Protein AF-A0A6B0ZSK4-F1 (afdb_monomer)

Mean predicted aligned error: 15.81 Å

Secondary structure (DSSP, 8-state):
-----SSSSSSSSS-------------------------------------------------------PPPP----------------PPPPS-SEEEEEE-SSGGGHHHHHHHHTTHHHHTT-EEEEEE--SHHHHHHHHHTTS-SEEEE-HHHHHHHHHTT--EEEEEEEESS-S-EEEEETTT----S-TT-HHHHHHHHTTSEEEESSTTSHHHHHHHHHHHHTT--GGGSEEEE--SHHHHHHHHHTTS-SEEEE-TTHHHHHHHTTSEE-SS-GGGT-S-GGG-S-SEEEEEEHHHHHH-HHHHHHHHHHHHHHHHHHH-GGGHHHHHHHHHHHH---HHHHHHHHHHHGGGB-SS----HHHHHHHHHHHHHTTSSSS---GGGTB-SBTTBS--SS----S-SEEEEEE-SSTTTHHHHHHHHTSTTGGGT-EEEEEE-SSHHHHHHHHHHTS-SEEEE-HHHHHHHHHTT--EEEEEEEESS-S-EEEEETTT----S-TT-HHHHHHHTTT-EEEESSTTSHHHHHHHHHHHHTTS-GGGSEEEE--SHHHHHHHHHHTS-SEEEE-TTHHHHHHHTTSEE-SS-GGGT-S-GGG-S--EEEEEEHHHHHH-HHHHHHHHHHHHHHHHHHH-GGGHHHHHHHHHHHH---HHHHHHHHHHHGGGB-SS----HHHHHHHHHHHHHTTSSSS---GGGTB---

pLDDT: mean 82.37, std 20.58, range [23.52, 98.75]

Nearest PDB structures (foldseek):
  4h6d-assembly4_E  TM=7.973E-01  e=7.071E-14  Saccharomyces cerevisiae
  4h6d-assembly3_C  TM=7.971E-01  e=8.280E-14  Saccharomyces cerevisiae
  4h6d-assembly1_F  TM=7.792E-01  e=6.365E-14  Saccharomyces cerevisiae
  4h67-assembly1_A  TM=7.640E-01  e=2.025E-13  Saccharomyces cerevisiae
  4h67-assembly2_C  TM=7.640E-01  e=3.252E-13  Saccharomyces cerevisiae

Structure (mmCIF, N/CA/C/O backbone):
data_AF-A0A6B0ZSK4-F1
#
_entry.id   AF-A0A6B0ZSK4-F1
#
loop_
_atom_site.group_PDB
_atom_site.id
_atom_site.type_symbol
_atom_site.label_atom_id
_atom_site.label_alt_id
_atom_site.label_comp_id
_atom_site.label_asym_id
_atom_site.label_entity_id
_atom_site.label_seq_id
_atom_site.pdbx_PDB_ins_code
_atom_site.Cartn_x
_atom_site.Cartn_y
_atom_site.Cartn_z
_atom_site.occupancy
_atom_site.B_iso_or_equiv
_atom_site.auth_seq_id
_atom_site.auth_comp_id
_atom_site.auth_asym_id
_atom_site.auth_atom_id
_atom_site.pdbx_PDB_model_num
ATOM 1 N N . MET A 1 1 ? 4.060 -44.715 -52.828 1.00 39.38 1 MET A N 1
ATOM 2 C CA . MET A 1 1 ? 4.241 -45.889 -51.942 1.00 39.38 1 MET A CA 1
ATOM 3 C C . MET A 1 1 ? 5.150 -45.450 -50.802 1.00 39.38 1 MET A C 1
ATOM 5 O O . MET A 1 1 ? 6.195 -44.900 -51.112 1.00 39.38 1 MET A O 1
ATOM 9 N N . LYS A 1 2 ? 4.738 -45.699 -49.549 1.00 36.94 2 LYS A N 1
ATOM 10 C CA . LYS A 1 2 ? 5.405 -45.368 -48.267 1.00 36.94 2 LYS A CA 1
ATOM 11 C C . LYS A 1 2 ? 5.179 -43.956 -47.696 1.00 36.94 2 LYS A C 1
ATOM 13 O O . LYS A 1 2 ? 6.079 -43.135 -47.635 1.00 36.94 2 LYS A O 1
ATOM 18 N N . ALA A 1 3 ? 3.958 -43.760 -47.200 1.00 37.28 3 ALA A N 1
ATOM 19 C CA . ALA A 1 3 ? 3.699 -43.116 -45.911 1.00 37.28 3 ALA A CA 1
ATOM 20 C C . ALA A 1 3 ? 3.510 -44.234 -44.860 1.00 37.28 3 ALA A C 1
ATOM 22 O O . ALA A 1 3 ? 3.081 -45.324 -45.250 1.00 37.28 3 ALA A O 1
ATOM 23 N N . ARG A 1 4 ? 3.786 -43.944 -43.576 1.00 39.03 4 ARG A N 1
ATOM 24 C CA . ARG A 1 4 ? 3.728 -44.795 -42.353 1.00 39.03 4 ARG A CA 1
ATOM 25 C C . ARG A 1 4 ? 5.097 -45.208 -41.796 1.00 39.03 4 ARG A C 1
ATOM 27 O O . ARG A 1 4 ? 5.598 -46.271 -42.141 1.00 39.03 4 ARG A O 1
ATOM 34 N N . SER A 1 5 ? 5.649 -44.389 -40.892 1.00 37.41 5 SER A N 1
ATOM 35 C CA . SER A 1 5 ? 6.614 -44.819 -39.857 1.00 37.41 5 SER A CA 1
ATOM 36 C C . SER A 1 5 ? 6.865 -43.739 -38.778 1.00 37.41 5 SER A C 1
ATOM 38 O O . SER A 1 5 ? 8.000 -43.546 -38.355 1.00 37.41 5 SER A O 1
ATOM 40 N N . TRP A 1 6 ? 5.842 -43.002 -38.330 1.00 33.53 6 TRP A N 1
ATOM 41 C CA . TRP A 1 6 ? 6.021 -42.008 -37.254 1.00 33.53 6 TRP A CA 1
ATOM 42 C C . TRP A 1 6 ? 4.794 -41.911 -36.339 1.00 33.53 6 TRP A C 1
ATOM 44 O O . TRP A 1 6 ? 4.232 -40.850 -36.123 1.00 33.53 6 TRP A O 1
ATOM 54 N N . LEU A 1 7 ? 4.306 -43.072 -35.893 1.00 34.50 7 LEU A N 1
ATOM 55 C CA . LEU A 1 7 ? 3.126 -43.186 -35.021 1.00 34.50 7 LEU A CA 1
ATOM 56 C C . LEU A 1 7 ? 3.245 -44.332 -33.995 1.00 34.50 7 LEU A C 1
ATOM 58 O O . LEU A 1 7 ? 2.253 -44.726 -33.402 1.00 34.50 7 LEU A O 1
ATOM 62 N N . TYR A 1 8 ? 4.452 -44.870 -33.770 1.00 34.09 8 TYR A N 1
ATOM 63 C CA . TYR A 1 8 ? 4.677 -46.007 -32.855 1.00 34.09 8 TYR A CA 1
ATOM 64 C C . TYR A 1 8 ? 5.718 -45.762 -31.750 1.00 34.09 8 TYR A C 1
ATOM 66 O O . TYR A 1 8 ? 6.023 -46.685 -31.003 1.00 34.09 8 TYR A O 1
ATOM 74 N N . SER A 1 9 ? 6.219 -44.534 -31.585 1.00 35.69 9 SER A N 1
ATOM 75 C CA . SER A 1 9 ? 7.151 -44.189 -30.492 1.00 35.69 9 SER A CA 1
ATOM 76 C C . SER A 1 9 ? 6.514 -43.365 -29.367 1.00 35.69 9 SER A C 1
ATOM 78 O O . SER A 1 9 ? 7.205 -42.985 -28.436 1.00 35.69 9 SER A O 1
ATOM 80 N N . LEU A 1 10 ? 5.198 -43.134 -29.418 1.00 32.56 10 LEU A N 1
ATOM 81 C CA . LEU A 1 10 ? 4.454 -42.297 -28.464 1.00 32.56 10 LEU A CA 1
ATOM 82 C C . LEU A 1 10 ? 3.590 -43.111 -27.478 1.00 32.56 10 LEU A C 1
ATOM 84 O O . LEU A 1 10 ? 2.662 -42.581 -26.886 1.00 32.56 10 LEU A O 1
ATOM 88 N N . PHE A 1 11 ? 3.878 -44.407 -27.301 1.00 32.91 11 PHE A N 1
ATOM 89 C CA . PHE A 1 11 ? 3.067 -45.306 -26.460 1.00 32.91 11 PHE A CA 1
ATOM 90 C C . PHE A 1 11 ? 3.882 -46.234 -25.537 1.00 32.91 11 PHE A C 1
ATOM 92 O O . PHE A 1 11 ? 3.406 -47.298 -25.154 1.00 32.91 11 PHE A O 1
ATOM 99 N N . ALA A 1 12 ? 5.120 -45.863 -25.185 1.00 33.03 12 ALA A N 1
ATOM 100 C CA . ALA A 1 12 ? 6.016 -46.723 -24.397 1.00 33.03 12 ALA A CA 1
ATOM 101 C C . ALA A 1 12 ? 6.797 -46.004 -23.276 1.00 33.03 12 ALA A C 1
ATOM 103 O O . ALA A 1 12 ? 7.879 -46.454 -22.914 1.00 33.03 12 ALA A O 1
ATOM 104 N N . ILE A 1 13 ? 6.259 -44.916 -22.712 1.00 33.59 13 ILE A N 1
ATOM 105 C CA . ILE A 1 13 ? 6.754 -44.311 -21.457 1.00 33.59 13 ILE A CA 1
ATOM 106 C C . ILE A 1 13 ? 5.543 -43.961 -20.578 1.00 33.59 13 ILE A C 1
ATOM 108 O O . ILE A 1 13 ? 5.278 -42.818 -20.250 1.00 33.59 13 ILE A O 1
ATOM 112 N N . LEU A 1 14 ? 4.731 -44.974 -20.290 1.00 30.80 14 LEU A N 1
ATOM 113 C CA . LEU A 1 14 ? 3.654 -44.968 -19.297 1.00 30.80 14 LEU A CA 1
ATOM 114 C C . LEU A 1 14 ? 3.503 -46.429 -18.857 1.00 30.80 14 LEU A C 1
ATOM 116 O O . LEU A 1 14 ? 2.703 -47.145 -19.449 1.00 30.80 14 LEU A O 1
ATOM 120 N N . LEU A 1 15 ? 4.375 -46.886 -17.941 1.00 33.09 15 LEU A N 1
ATOM 121 C CA . LEU A 1 15 ? 4.270 -48.081 -17.065 1.00 33.09 15 LEU A CA 1
ATOM 122 C C . LEU A 1 15 ? 5.660 -48.628 -16.675 1.00 33.09 15 LEU A C 1
ATOM 124 O O . LEU A 1 15 ? 6.181 -49.531 -17.324 1.00 33.09 15 LEU A O 1
ATOM 128 N N . ALA A 1 16 ? 6.233 -48.085 -15.600 1.00 28.56 16 ALA A N 1
ATOM 129 C CA . ALA A 1 16 ? 7.174 -48.709 -14.650 1.00 28.56 16 ALA A CA 1
ATOM 130 C C . ALA A 1 16 ? 7.579 -47.570 -13.693 1.00 28.56 16 ALA A C 1
ATOM 132 O O . ALA A 1 16 ? 8.141 -46.587 -14.149 1.00 28.56 16 ALA A O 1
ATOM 133 N N . PHE A 1 17 ? 7.211 -47.539 -12.416 1.00 28.58 17 PHE A N 1
ATOM 134 C CA . PHE A 1 17 ? 7.629 -48.482 -11.388 1.00 28.58 17 PHE A CA 1
ATOM 135 C C . PHE A 1 17 ? 6.635 -48.484 -10.217 1.00 28.58 17 PHE A C 1
ATOM 137 O O . PHE A 1 17 ? 6.222 -47.437 -9.735 1.00 28.58 17 PHE A O 1
ATOM 144 N N . SER A 1 18 ? 6.315 -49.676 -9.719 1.00 31.02 18 SER A N 1
ATOM 145 C CA . SER A 1 18 ? 5.821 -49.885 -8.358 1.00 31.02 18 SER A CA 1
ATOM 146 C C . SER A 1 18 ? 6.558 -51.076 -7.733 1.00 31.02 18 SER A C 1
ATOM 148 O O . SER A 1 18 ? 6.803 -52.076 -8.406 1.00 31.02 18 SER A O 1
ATOM 150 N N . LEU A 1 19 ? 6.861 -50.924 -6.436 1.00 30.22 19 LEU A N 1
ATOM 151 C CA . LEU A 1 19 ? 7.115 -51.943 -5.403 1.00 30.22 19 LEU A CA 1
ATOM 152 C C . LEU A 1 19 ? 8.402 -52.796 -5.440 1.00 30.22 19 LEU A C 1
ATOM 154 O O . LEU A 1 19 ? 8.512 -53.746 -6.209 1.00 30.22 19 LEU A O 1
ATOM 158 N N . VAL A 1 20 ? 9.252 -52.598 -4.417 1.00 34.47 20 VAL A N 1
ATOM 159 C CA . VAL A 1 20 ? 9.858 -53.690 -3.624 1.00 34.47 20 VAL A CA 1
ATOM 160 C C . VAL A 1 20 ? 9.800 -53.328 -2.133 1.00 34.47 20 VAL A C 1
ATOM 162 O O . VAL A 1 20 ? 9.970 -52.175 -1.753 1.00 34.47 20 VAL A O 1
ATOM 165 N N . ALA A 1 21 ? 9.498 -54.342 -1.324 1.00 29.72 21 ALA A N 1
ATOM 166 C CA . ALA A 1 21 ? 9.091 -54.301 0.070 1.00 29.72 21 ALA A CA 1
ATOM 167 C C . ALA A 1 21 ? 10.225 -54.571 1.088 1.00 29.72 21 ALA A C 1
ATOM 169 O O . ALA A 1 21 ? 11.286 -55.094 0.752 1.00 29.72 21 ALA A O 1
ATOM 170 N N . THR A 1 22 ? 9.897 -54.225 2.335 1.00 31.28 22 THR A N 1
ATOM 171 C CA . THR A 1 22 ? 10.363 -54.668 3.666 1.00 31.28 22 THR A CA 1
ATOM 172 C C . THR A 1 22 ? 11.285 -55.893 3.808 1.00 31.28 22 THR A C 1
ATOM 174 O O . THR A 1 22 ? 11.026 -56.965 3.264 1.00 31.28 22 THR A O 1
ATOM 177 N N . ALA A 1 23 ? 12.239 -55.782 4.745 1.00 26.61 23 ALA A N 1
ATOM 178 C CA . ALA A 1 23 ? 12.691 -56.882 5.606 1.00 26.61 23 ALA A CA 1
ATOM 179 C C . ALA A 1 23 ? 13.130 -56.358 6.994 1.00 26.61 23 ALA A C 1
ATOM 181 O O . ALA A 1 23 ? 13.855 -55.372 7.094 1.00 26.61 23 ALA A O 1
ATOM 182 N N . CYS A 1 24 ? 12.642 -57.029 8.041 1.00 32.69 24 CYS A N 1
ATOM 183 C CA . CYS A 1 24 ? 12.776 -56.743 9.473 1.00 32.69 24 CYS A CA 1
ATOM 184 C C . CYS A 1 24 ? 13.977 -57.444 10.144 1.00 32.69 24 CYS A C 1
ATOM 186 O O . CYS A 1 24 ? 14.449 -58.463 9.638 1.00 32.69 24 CYS A O 1
ATOM 188 N N . GLY A 1 25 ? 14.306 -56.991 11.365 1.00 26.50 25 GLY A N 1
ATOM 189 C CA . GLY A 1 25 ? 14.770 -57.814 12.502 1.00 26.50 25 GLY A CA 1
ATOM 190 C C . GLY A 1 25 ? 15.990 -57.227 13.240 1.00 26.50 25 GLY A C 1
ATOM 191 O O . GLY A 1 25 ? 17.062 -57.215 12.644 1.00 26.50 25 GLY A O 1
ATOM 192 N N . ASN A 1 26 ? 15.839 -56.575 14.411 1.00 33.91 26 ASN A N 1
ATOM 193 C CA . ASN A 1 26 ? 15.747 -57.128 15.796 1.00 33.91 26 ASN A CA 1
ATOM 194 C C . ASN A 1 26 ? 17.109 -57.694 16.297 1.00 33.91 26 ASN A C 1
ATOM 196 O O . ASN A 1 26 ? 17.776 -58.373 15.524 1.00 33.91 26 ASN A O 1
ATOM 200 N N . ASP A 1 27 ? 17.629 -57.496 17.519 1.00 36.69 27 ASP A N 1
ATOM 201 C CA . ASP A 1 27 ? 17.024 -57.294 18.851 1.00 36.69 27 ASP A CA 1
ATOM 202 C C . ASP A 1 27 ? 18.110 -56.961 19.929 1.00 36.69 27 ASP A C 1
ATOM 204 O O . ASP A 1 27 ? 19.269 -57.345 19.740 1.00 36.69 27 ASP A O 1
ATOM 208 N N . ASP A 1 28 ? 17.662 -56.332 21.038 1.00 36.06 28 ASP A N 1
ATOM 209 C CA . ASP A 1 28 ? 18.065 -56.467 22.473 1.00 36.06 28 ASP A CA 1
ATOM 210 C C . ASP A 1 28 ? 19.449 -55.947 22.979 1.00 36.06 28 ASP A C 1
ATOM 212 O O . ASP A 1 28 ? 20.461 -56.081 22.299 1.00 36.06 28 ASP A O 1
ATOM 216 N N . ASP A 1 29 ? 19.641 -55.304 24.153 1.00 33.97 29 ASP A N 1
ATOM 217 C CA . ASP A 1 29 ? 18.989 -55.359 25.484 1.00 33.97 29 ASP A CA 1
ATOM 218 C C . ASP A 1 29 ? 19.154 -54.037 26.311 1.00 33.97 29 ASP A C 1
ATOM 220 O O . ASP A 1 29 ? 20.126 -53.296 26.151 1.00 33.97 29 ASP A O 1
ATOM 224 N N . ASP A 1 30 ? 18.213 -53.819 27.243 1.00 33.72 30 ASP A N 1
ATOM 225 C CA . ASP A 1 30 ? 18.004 -52.753 28.269 1.00 33.72 30 ASP A CA 1
ATOM 226 C C . ASP A 1 30 ? 18.787 -53.036 29.608 1.00 33.72 30 ASP A C 1
ATOM 228 O O . ASP A 1 30 ? 19.620 -53.948 29.605 1.00 33.72 30 ASP A O 1
ATOM 232 N N . PRO A 1 31 ? 18.459 -52.542 30.841 1.00 56.09 31 PRO A N 1
ATOM 233 C CA . PRO A 1 31 ? 18.257 -51.199 31.459 1.00 56.09 31 PRO A CA 1
ATOM 234 C C . PRO A 1 31 ? 19.138 -50.927 32.729 1.00 56.09 31 PRO A C 1
ATOM 236 O O . PRO A 1 31 ? 19.817 -51.815 33.246 1.00 56.09 31 PRO A O 1
ATOM 239 N N . GLY A 1 32 ? 18.995 -49.738 33.357 1.00 27.53 32 GLY A N 1
ATOM 240 C CA . GLY A 1 32 ? 19.170 -49.535 34.824 1.00 27.53 32 GLY A CA 1
ATOM 241 C C . GLY A 1 32 ? 19.578 -48.107 35.255 1.00 27.53 32 GLY A C 1
ATOM 242 O O . GLY A 1 32 ? 20.745 -47.761 35.129 1.00 27.53 32 GLY A O 1
ATOM 243 N N . VAL A 1 33 ? 18.650 -47.193 35.592 1.00 31.92 33 VAL A N 1
ATOM 244 C CA . VAL A 1 33 ? 18.102 -46.835 36.938 1.00 31.92 33 VAL A CA 1
ATOM 245 C C . VAL A 1 33 ? 19.122 -46.318 37.977 1.00 31.92 33 VAL A C 1
ATOM 247 O O . VAL A 1 33 ? 19.935 -47.103 38.454 1.00 31.92 33 VAL A O 1
ATOM 250 N N . SER A 1 34 ? 18.967 -45.060 38.438 1.00 30.69 34 SER A N 1
ATOM 251 C CA . SER A 1 34 ? 18.667 -44.729 39.857 1.00 30.69 34 SER A CA 1
ATOM 252 C C . SER A 1 34 ? 18.485 -43.224 40.136 1.00 30.69 34 SER A C 1
ATOM 254 O O . SER A 1 34 ? 19.245 -42.396 39.639 1.00 30.69 34 SER A O 1
ATOM 256 N N . ASP A 1 35 ? 17.506 -42.954 41.000 1.00 31.78 35 ASP A N 1
ATOM 257 C CA . ASP A 1 35 ? 16.941 -41.698 41.513 1.00 31.78 35 ASP A CA 1
ATOM 258 C C . ASP A 1 35 ? 17.823 -40.873 42.495 1.00 31.78 35 ASP A C 1
ATOM 260 O O . ASP A 1 35 ? 18.504 -41.457 43.334 1.00 31.78 35 ASP A O 1
ATOM 264 N N . ASP A 1 36 ? 17.744 -39.531 42.377 1.00 31.16 36 ASP A N 1
ATOM 265 C CA . ASP A 1 36 ? 17.396 -38.459 43.366 1.00 31.16 36 ASP A CA 1
ATOM 266 C C . ASP A 1 36 ? 18.014 -38.398 44.808 1.00 31.16 36 ASP A C 1
ATOM 268 O O . ASP A 1 36 ? 18.664 -39.338 45.263 1.00 31.16 36 ASP A O 1
ATOM 272 N N . PRO A 1 37 ? 17.687 -37.396 45.667 1.00 56.53 37 PRO A N 1
ATOM 273 C CA . PRO A 1 37 ? 17.998 -35.945 45.720 1.00 56.53 37 PRO A CA 1
ATOM 274 C C . PRO A 1 37 ? 18.862 -35.567 46.959 1.00 56.53 37 PRO A C 1
ATOM 276 O O . PRO A 1 37 ? 19.101 -36.417 47.813 1.00 56.53 37 PRO A O 1
ATOM 279 N N . SER A 1 38 ? 19.253 -34.287 47.145 1.00 30.73 38 SER A N 1
ATOM 280 C CA . SER A 1 38 ? 19.336 -33.606 48.475 1.00 30.73 38 SER A CA 1
ATOM 281 C C . SER A 1 38 ? 19.725 -32.110 48.397 1.00 30.73 38 SER A C 1
ATOM 283 O O . SER A 1 38 ? 20.811 -31.770 47.937 1.00 30.73 38 SER A O 1
ATOM 285 N N . ALA A 1 39 ? 18.880 -31.243 48.964 1.00 31.89 39 ALA A N 1
ATOM 286 C CA . ALA A 1 39 ? 19.218 -29.963 49.625 1.00 31.89 39 ALA A CA 1
ATOM 287 C C . ALA A 1 39 ? 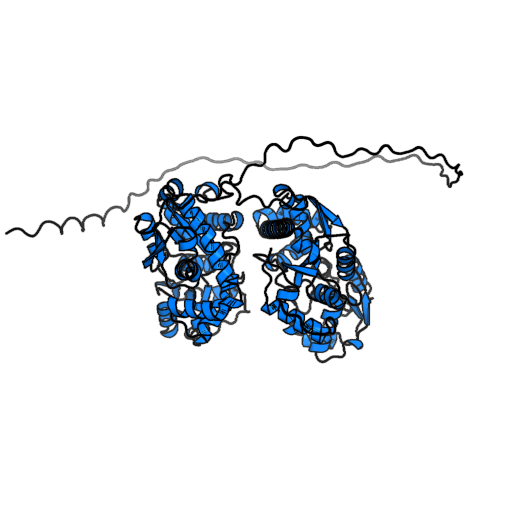18.966 -30.142 51.154 1.00 31.89 39 ALA A C 1
ATOM 289 O O . ALA A 1 39 ? 18.564 -31.253 51.520 1.00 31.89 39 ALA A O 1
ATOM 290 N N . PRO A 1 40 ? 19.044 -29.146 52.076 1.00 53.84 40 PRO A N 1
ATOM 291 C CA . PRO A 1 40 ? 19.667 -27.804 52.106 1.00 53.84 40 PRO A CA 1
ATOM 292 C C . PRO A 1 40 ? 20.531 -27.579 53.394 1.00 53.84 40 PRO A C 1
ATOM 294 O O . PRO A 1 40 ? 20.664 -28.487 54.214 1.00 53.84 40 PRO A O 1
ATOM 297 N N . SER A 1 41 ? 21.066 -26.369 53.641 1.00 30.45 41 SER A N 1
ATOM 298 C CA . SER A 1 41 ? 21.310 -25.882 55.022 1.00 30.45 41 SER A CA 1
ATOM 299 C C . SER A 1 41 ? 21.433 -24.354 55.129 1.00 30.45 41 SER A C 1
ATOM 301 O O . SER A 1 41 ? 22.118 -23.734 54.317 1.00 30.45 41 SER A O 1
ATOM 303 N N . ASP A 1 42 ? 20.798 -23.824 56.177 1.00 33.34 42 ASP A N 1
ATOM 304 C CA . ASP A 1 42 ? 20.535 -22.426 56.545 1.00 33.34 42 ASP A CA 1
ATOM 305 C C . ASP A 1 42 ? 21.722 -21.609 57.138 1.00 33.34 42 ASP A C 1
ATOM 307 O O . ASP A 1 42 ? 22.688 -22.169 57.657 1.00 33.34 42 ASP A O 1
ATOM 311 N N . GLU A 1 43 ? 21.550 -20.277 57.051 1.00 32.56 43 GLU A N 1
ATOM 312 C CA . GLU A 1 43 ? 22.010 -19.061 57.794 1.00 32.56 43 GLU A CA 1
ATOM 313 C C . GLU A 1 43 ? 22.506 -19.149 59.279 1.00 32.56 43 GLU A C 1
ATOM 315 O O . GLU A 1 43 ? 22.488 -20.242 59.847 1.00 32.56 43 GLU A O 1
ATOM 320 N N . PRO A 1 44 ? 22.823 -18.041 60.034 1.00 52.03 44 PRO A N 1
ATOM 321 C CA . PRO A 1 44 ? 23.176 -16.616 59.737 1.00 52.03 44 PRO A CA 1
ATOM 322 C C . PRO A 1 44 ? 24.377 -16.064 60.585 1.00 52.03 44 PRO A C 1
ATOM 324 O O . PRO A 1 44 ? 24.915 -16.766 61.442 1.00 52.03 44 PRO A O 1
ATOM 327 N N . SER A 1 45 ? 24.745 -14.772 60.449 1.00 29.78 45 SER A N 1
ATOM 328 C CA . SER A 1 45 ? 25.155 -13.933 61.610 1.00 29.78 45 SER A CA 1
ATOM 329 C C . SER A 1 45 ? 25.112 -12.413 61.347 1.00 29.78 45 SER A C 1
ATOM 331 O O . SER A 1 45 ? 25.617 -11.952 60.324 1.00 29.78 45 SER A O 1
ATOM 333 N N . ASP A 1 46 ? 24.571 -11.690 62.332 1.00 33.88 46 ASP A N 1
ATOM 334 C CA . ASP A 1 46 ? 24.180 -10.271 62.416 1.00 33.88 46 ASP A CA 1
ATOM 335 C C . ASP A 1 46 ? 25.314 -9.203 62.521 1.00 33.88 46 ASP A C 1
ATOM 337 O O . ASP A 1 46 ? 26.350 -9.460 63.133 1.00 33.88 46 ASP A O 1
ATOM 341 N N . GLU A 1 47 ? 25.054 -8.018 61.923 1.00 31.34 47 GLU A N 1
ATOM 342 C CA . GLU A 1 47 ? 25.175 -6.579 62.345 1.00 31.34 47 GLU A CA 1
ATOM 343 C C . GLU A 1 47 ? 26.086 -6.082 63.524 1.00 31.34 47 GLU A C 1
ATOM 345 O O . GLU A 1 47 ? 26.522 -6.877 64.353 1.00 31.34 47 GLU A O 1
ATOM 350 N N . PRO A 1 48 ? 26.227 -4.747 63.805 1.00 52.28 48 PRO A N 1
ATOM 351 C CA . PRO A 1 48 ? 26.362 -3.520 62.971 1.00 52.28 48 PRO A CA 1
ATOM 352 C C . PRO A 1 48 ? 27.411 -2.499 63.543 1.00 52.28 48 PRO A C 1
ATOM 354 O O . PRO A 1 48 ? 28.021 -2.745 64.585 1.00 52.28 48 PRO A O 1
ATOM 357 N N . SER A 1 49 ? 27.581 -1.305 62.938 1.00 31.22 49 SER A N 1
ATOM 358 C CA . SER A 1 49 ? 27.926 -0.067 63.689 1.00 31.22 49 SER A CA 1
ATOM 359 C C . SER A 1 49 ? 27.657 1.241 62.917 1.00 31.22 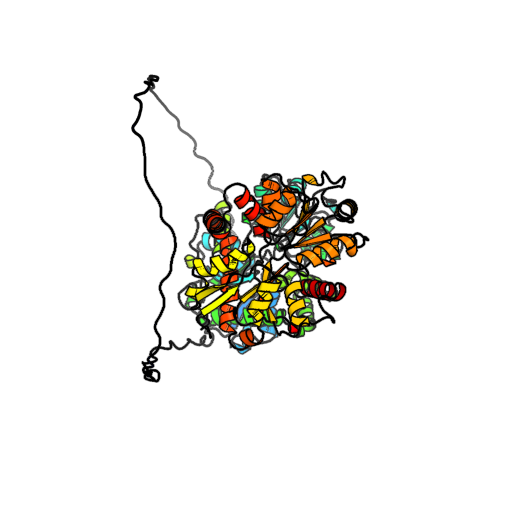49 SER A C 1
ATOM 361 O O . SER A 1 49 ? 28.026 1.356 61.749 1.00 31.22 49 SER A O 1
ATOM 363 N N . ASP A 1 50 ? 27.080 2.206 63.639 1.00 35.16 50 ASP A N 1
ATOM 364 C CA . ASP A 1 50 ? 26.441 3.475 63.246 1.00 35.16 50 ASP A CA 1
ATOM 365 C C . ASP A 1 50 ? 27.359 4.688 62.908 1.00 35.16 50 ASP A C 1
ATOM 367 O O . ASP A 1 50 ? 28.397 4.865 63.541 1.00 35.16 50 ASP A O 1
ATOM 371 N N . GLU A 1 51 ? 26.871 5.535 61.971 1.00 31.00 51 GLU A N 1
ATOM 372 C CA . GLU A 1 51 ? 26.736 7.030 61.943 1.00 31.00 51 GLU A CA 1
ATOM 373 C C . GLU A 1 51 ? 27.912 8.023 62.257 1.00 31.00 51 GLU A C 1
ATOM 375 O O . GLU A 1 51 ? 28.895 7.658 62.896 1.00 31.00 51 GLU A O 1
ATOM 380 N N . PRO A 1 52 ? 27.776 9.364 62.017 1.00 50.41 52 PRO A N 1
ATOM 381 C CA . PRO A 1 52 ? 27.268 10.129 60.846 1.00 50.41 52 PRO A CA 1
ATOM 382 C C . PRO A 1 52 ? 28.113 11.419 60.542 1.00 50.41 52 PRO A C 1
ATOM 384 O O . PRO A 1 52 ? 29.046 11.739 61.280 1.00 50.41 52 PRO A O 1
ATOM 387 N N . GLY A 1 53 ? 27.741 12.244 59.536 1.00 26.03 53 GLY A N 1
ATOM 388 C CA . GLY A 1 53 ? 28.014 13.703 59.599 1.00 26.03 53 GLY A CA 1
ATOM 389 C C . GLY A 1 53 ? 28.189 14.532 58.306 1.00 26.03 53 GLY A C 1
ATOM 390 O O . GLY A 1 53 ? 29.248 14.500 57.694 1.00 26.03 53 GLY A O 1
ATOM 391 N N . GLU A 1 54 ? 27.189 15.393 58.061 1.00 33.03 54 GLU A N 1
ATOM 392 C CA . GLU A 1 54 ? 27.241 16.814 57.620 1.00 33.03 54 GLU A CA 1
ATOM 393 C C . GLU A 1 54 ? 27.296 17.256 56.130 1.00 33.03 54 GLU A C 1
ATOM 395 O O . GLU A 1 54 ? 28.143 16.857 55.337 1.00 33.03 54 GLU A O 1
ATOM 400 N N . ALA A 1 55 ? 26.371 18.185 55.817 1.00 34.97 55 ALA A N 1
ATOM 401 C CA . ALA A 1 55 ? 26.264 19.071 54.640 1.00 34.97 55 ALA A CA 1
ATOM 402 C C . ALA A 1 55 ? 27.223 20.289 54.730 1.00 34.97 55 ALA A C 1
ATOM 404 O O . ALA A 1 55 ? 27.794 20.496 55.803 1.00 34.97 55 ALA A O 1
ATOM 405 N N . PRO A 1 56 ? 27.436 21.101 53.659 1.00 42.06 56 PRO A N 1
ATOM 406 C CA . PRO A 1 56 ? 26.699 22.383 53.415 1.00 42.06 56 PRO A CA 1
ATOM 407 C C . PRO A 1 56 ? 26.505 22.726 51.897 1.00 42.06 56 PRO A C 1
ATOM 409 O O . PRO A 1 56 ? 27.202 22.161 51.064 1.00 42.06 56 PRO A O 1
ATOM 412 N N . SER A 1 57 ? 25.484 23.448 51.395 1.00 29.94 57 SER A N 1
ATOM 413 C CA . SER A 1 57 ? 25.048 24.878 51.431 1.00 29.94 57 SER A CA 1
ATOM 414 C C . SER A 1 57 ? 25.857 25.920 50.608 1.00 29.94 57 SER A C 1
ATOM 416 O O . SER A 1 57 ? 26.983 26.235 50.981 1.00 29.94 57 SER A O 1
ATOM 418 N N . ASP A 1 58 ? 25.185 26.478 49.584 1.00 34.59 58 ASP A N 1
ATOM 419 C CA . ASP A 1 58 ? 25.117 27.847 49.000 1.00 34.59 58 ASP A CA 1
ATOM 420 C C . ASP A 1 58 ? 26.352 28.707 48.588 1.00 34.59 58 ASP A C 1
ATOM 422 O O . ASP A 1 58 ? 27.317 28.890 49.326 1.00 34.59 58 ASP A O 1
ATOM 426 N N . GLU A 1 59 ? 26.207 29.304 47.386 1.00 32.47 59 GLU A N 1
ATOM 427 C CA . GLU A 1 59 ? 26.959 30.361 46.650 1.00 32.47 59 GLU A CA 1
ATOM 428 C C . GLU A 1 59 ? 27.116 31.728 47.400 1.00 32.47 59 GLU A C 1
ATOM 430 O O . GLU A 1 59 ? 26.622 31.812 48.526 1.00 32.47 59 GLU A O 1
ATOM 435 N N . PRO A 1 60 ? 27.689 32.857 46.855 1.00 43.16 60 PRO A N 1
ATOM 436 C CA . PRO A 1 60 ? 28.217 33.184 45.500 1.00 43.16 60 PRO A CA 1
ATOM 437 C C . PRO A 1 60 ? 29.555 33.983 45.447 1.00 43.16 60 PRO A C 1
ATOM 439 O O . PRO A 1 60 ? 30.071 34.460 46.458 1.00 43.16 60 PRO A O 1
ATOM 442 N N . GLY A 1 61 ? 30.099 34.209 44.239 1.00 26.09 61 GLY A N 1
ATOM 443 C CA . GLY A 1 61 ? 31.248 35.101 44.002 1.00 26.09 61 GLY A CA 1
ATOM 444 C C . GLY A 1 61 ? 31.270 35.730 42.600 1.00 26.09 61 GLY A C 1
ATOM 445 O O . GLY A 1 61 ? 31.145 35.030 41.603 1.00 26.09 61 GLY A O 1
ATOM 446 N N . GLU A 1 62 ? 31.408 37.057 42.563 1.00 31.52 62 GLU A N 1
ATOM 447 C CA . GLU A 1 62 ? 31.263 37.977 41.423 1.00 31.52 62 GLU A CA 1
ATOM 448 C C . GLU A 1 62 ? 32.355 37.926 40.326 1.00 31.52 62 GLU A C 1
ATOM 450 O O . GLU A 1 62 ? 33.467 37.439 40.525 1.00 31.52 62 GLU A O 1
ATOM 455 N N . ALA A 1 63 ? 32.004 38.528 39.179 1.00 30.80 63 ALA A N 1
ATOM 456 C CA . ALA A 1 63 ? 32.790 38.771 37.963 1.00 30.80 63 ALA A CA 1
ATOM 457 C C . ALA A 1 63 ? 34.059 39.641 38.142 1.00 30.80 63 ALA A C 1
ATOM 459 O O . ALA A 1 63 ? 34.228 40.335 39.148 1.00 30.80 63 ALA A O 1
ATOM 460 N N . PRO A 1 64 ? 34.915 39.701 37.100 1.00 32.12 64 PRO A N 1
ATOM 461 C CA . PRO A 1 64 ? 34.984 40.959 36.347 1.00 32.12 64 PRO A CA 1
ATOM 462 C C . PRO A 1 64 ? 35.046 40.810 34.811 1.00 32.12 64 PRO A C 1
ATOM 464 O O . PRO A 1 64 ? 35.236 39.733 34.256 1.00 32.12 64 PRO A O 1
ATOM 467 N N . SER A 1 65 ? 34.848 41.964 34.175 1.00 28.80 65 SER A N 1
ATOM 468 C CA . SER A 1 65 ? 34.610 42.305 32.769 1.00 28.80 65 SER A CA 1
ATOM 469 C C . SER A 1 65 ? 35.845 42.430 31.854 1.00 28.80 65 SER A C 1
ATOM 471 O O . SER A 1 65 ? 36.927 42.766 32.326 1.00 28.80 65 SER A O 1
ATOM 473 N N . ASP A 1 66 ? 35.556 42.314 30.548 1.00 32.78 66 ASP A N 1
ATOM 474 C CA . ASP A 1 66 ? 36.129 42.951 29.342 1.00 32.78 66 ASP A CA 1
ATOM 475 C C . ASP A 1 66 ? 37.625 42.822 28.992 1.00 32.78 66 ASP A C 1
ATOM 477 O O . ASP A 1 66 ? 38.472 43.476 29.592 1.00 32.78 66 ASP A O 1
ATOM 481 N N . GLU A 1 67 ? 37.907 42.152 27.863 1.00 26.69 67 GLU A N 1
ATOM 482 C CA . GLU A 1 67 ? 38.722 42.723 26.772 1.00 26.69 67 GLU A CA 1
ATOM 483 C C . GLU A 1 67 ? 38.494 41.977 25.435 1.00 26.69 67 GLU A C 1
ATOM 485 O O . GLU A 1 67 ? 38.594 40.754 25.349 1.00 26.69 67 GLU A O 1
ATOM 490 N N . GLN A 1 68 ? 38.164 42.745 24.390 1.00 31.80 68 GLN A N 1
ATOM 491 C CA . GLN A 1 68 ? 38.095 42.338 22.981 1.00 31.80 68 GLN A CA 1
ATOM 492 C C . GLN A 1 68 ? 39.477 41.937 22.444 1.00 31.80 68 GLN A C 1
ATOM 494 O O . GLN A 1 68 ? 40.451 42.659 22.653 1.00 31.80 68 GLN A O 1
ATOM 499 N N . ALA A 1 69 ? 39.531 40.874 21.639 1.00 27.47 69 ALA A N 1
ATOM 500 C CA . ALA A 1 69 ? 40.594 40.665 20.662 1.00 27.47 69 ALA A CA 1
ATOM 501 C C . ALA A 1 69 ? 40.012 40.059 19.375 1.00 27.47 69 ALA A C 1
ATOM 503 O O . ALA A 1 69 ? 39.203 39.134 19.416 1.00 27.47 69 ALA A O 1
ATOM 504 N N . ASP A 1 70 ? 40.412 40.662 18.261 1.00 28.69 70 ASP A N 1
ATOM 505 C CA . ASP A 1 70 ? 39.899 40.514 16.904 1.00 28.69 70 ASP A CA 1
ATOM 506 C C . ASP A 1 70 ? 39.992 39.097 16.310 1.00 28.69 70 ASP A C 1
ATOM 508 O O . ASP A 1 70 ? 40.947 38.351 16.539 1.00 28.69 70 ASP A O 1
ATOM 512 N N . ALA A 1 71 ? 39.011 38.775 15.465 1.00 27.84 71 ALA A N 1
ATOM 513 C CA . ALA A 1 71 ? 38.996 37.613 14.582 1.00 27.84 71 ALA A CA 1
ATOM 514 C C . ALA A 1 71 ? 40.004 37.753 13.422 1.00 27.84 71 ALA A C 1
ATOM 516 O O . ALA A 1 71 ? 40.153 38.852 12.879 1.00 27.84 71 ALA A O 1
ATOM 517 N N . PRO A 1 72 ? 40.603 36.654 12.933 1.00 27.11 72 PRO A N 1
ATOM 518 C CA . PRO A 1 72 ? 40.999 36.544 11.543 1.00 27.11 72 PRO A CA 1
ATOM 519 C C . PRO A 1 72 ? 39.882 35.873 10.730 1.00 27.11 72 PRO A C 1
ATOM 521 O O . PRO A 1 72 ? 39.360 34.819 11.084 1.00 27.11 72 PRO A O 1
ATOM 524 N N . SER A 1 73 ? 39.518 36.532 9.636 1.00 33.41 73 SER A N 1
ATOM 525 C CA . SER A 1 73 ? 38.770 35.977 8.514 1.00 33.41 73 SER A CA 1
ATOM 526 C C . SER A 1 73 ? 39.634 34.964 7.762 1.00 33.41 73 SER A C 1
ATOM 528 O O . SER A 1 73 ? 40.681 35.362 7.249 1.00 33.41 73 SER A O 1
ATOM 530 N N . ASP A 1 74 ? 39.170 33.725 7.630 1.00 28.08 74 ASP A N 1
ATOM 531 C CA . ASP A 1 74 ? 39.713 32.771 6.663 1.00 28.08 74 ASP A CA 1
ATOM 532 C C . ASP A 1 74 ? 38.640 32.474 5.606 1.00 28.08 74 ASP A C 1
ATOM 534 O O . ASP A 1 74 ? 37.562 31.954 5.898 1.00 28.08 74 ASP A O 1
ATOM 538 N N . GLU A 1 75 ? 38.938 32.891 4.373 1.00 27.72 75 GLU A N 1
ATOM 539 C CA . GLU A 1 75 ? 38.277 32.436 3.149 1.00 27.72 75 GLU A CA 1
ATOM 540 C C . GLU A 1 75 ? 38.459 30.912 2.992 1.00 27.72 75 GLU A C 1
ATOM 542 O O . GLU A 1 75 ? 39.485 30.369 3.416 1.00 27.72 75 GLU A O 1
ATOM 547 N N . PRO A 1 76 ? 37.495 30.203 2.379 1.00 28.80 76 PRO A N 1
ATOM 548 C CA . PRO A 1 76 ? 37.534 28.751 2.281 1.00 28.80 76 PRO A CA 1
ATOM 549 C C . PRO A 1 76 ? 38.656 28.298 1.342 1.00 28.80 76 PRO A C 1
ATOM 551 O O . PRO A 1 76 ? 38.806 28.795 0.226 1.00 28.80 76 PRO A O 1
ATOM 554 N N . SER A 1 77 ? 39.456 27.335 1.801 1.00 26.83 77 SER A N 1
ATOM 555 C CA . SER A 1 77 ? 40.467 26.687 0.974 1.00 26.83 77 SER A CA 1
ATOM 556 C C . SER A 1 77 ? 39.801 25.742 -0.025 1.00 26.83 77 SER A C 1
ATOM 558 O O . SER A 1 77 ? 39.268 24.705 0.372 1.00 26.83 77 SER A O 1
ATOM 560 N N . ASP A 1 78 ? 39.907 26.073 -1.310 1.00 37.69 78 ASP A N 1
ATOM 561 C CA . ASP A 1 78 ? 39.739 25.136 -2.420 1.00 37.69 78 ASP A CA 1
ATOM 562 C C . ASP A 1 78 ? 40.728 23.963 -2.266 1.00 37.69 78 ASP A C 1
ATOM 564 O O . ASP A 1 78 ? 41.943 24.109 -2.445 1.00 37.69 78 ASP A O 1
ATOM 568 N N . GLY A 1 79 ? 40.192 22.794 -1.915 1.00 26.11 79 GLY A N 1
ATOM 569 C CA . GLY A 1 79 ? 40.826 21.478 -2.026 1.00 26.11 79 GLY A CA 1
ATOM 570 C C . GLY A 1 79 ? 40.087 20.644 -3.081 1.00 26.11 79 GLY A C 1
ATOM 571 O O . GLY A 1 79 ? 38.907 20.889 -3.318 1.00 26.11 79 GLY A O 1
ATOM 572 N N . PRO A 1 80 ? 40.768 19.717 -3.774 1.00 27.39 80 PRO A N 1
ATOM 573 C CA . PRO A 1 80 ? 40.394 19.294 -5.116 1.00 27.39 80 PRO A CA 1
ATOM 574 C C . PRO A 1 80 ? 39.111 18.460 -5.134 1.00 27.39 80 PRO A C 1
ATOM 576 O O . PRO A 1 80 ? 39.005 17.441 -4.458 1.00 27.39 80 PRO A O 1
ATOM 579 N N . ALA A 1 81 ? 38.175 18.886 -5.980 1.00 32.84 81 ALA A N 1
ATOM 580 C CA . ALA A 1 81 ? 37.116 18.048 -6.514 1.00 32.84 81 ALA A CA 1
ATOM 581 C C . ALA A 1 81 ? 37.728 17.027 -7.494 1.00 32.84 81 ALA A C 1
ATOM 583 O O . ALA A 1 81 ? 37.891 17.313 -8.676 1.00 32.84 81 ALA A O 1
ATOM 584 N N . GLU A 1 82 ? 38.099 15.857 -6.983 1.00 30.86 82 GLU A N 1
ATOM 585 C CA . GLU A 1 82 ? 38.407 14.625 -7.726 1.00 30.86 82 GLU A CA 1
ATOM 586 C C . GLU A 1 82 ? 37.847 13.493 -6.835 1.00 30.86 82 GLU A C 1
ATOM 588 O O . GLU A 1 82 ? 38.244 13.391 -5.680 1.00 30.86 82 GLU A O 1
ATOM 593 N N . ASP A 1 83 ? 36.841 12.691 -7.183 1.00 26.19 83 ASP A N 1
ATOM 594 C CA . ASP A 1 83 ? 36.325 12.257 -8.476 1.00 26.19 83 ASP A CA 1
ATOM 595 C C . ASP A 1 83 ? 34.784 12.268 -8.466 1.00 26.19 83 ASP A C 1
ATOM 597 O O . ASP A 1 83 ? 34.145 11.491 -7.757 1.00 26.19 83 ASP A O 1
ATOM 601 N N . ALA A 1 84 ? 34.166 13.118 -9.290 1.00 24.45 84 ALA A N 1
ATOM 602 C CA . ALA A 1 84 ? 32.781 12.901 -9.689 1.00 24.45 84 ALA A CA 1
ATOM 603 C C . ALA A 1 84 ? 32.770 11.710 -10.654 1.00 24.45 84 ALA A C 1
ATOM 605 O O . ALA A 1 84 ? 33.187 11.831 -11.809 1.00 24.45 84 ALA A O 1
ATOM 606 N N . VAL A 1 85 ? 32.330 10.547 -10.174 1.00 23.52 85 VAL A N 1
ATOM 607 C CA . VAL A 1 85 ? 32.017 9.418 -11.048 1.00 23.52 85 VAL A CA 1
ATOM 608 C C . VAL A 1 85 ? 30.813 9.827 -11.890 1.00 23.52 85 VAL A C 1
ATOM 610 O O . VAL A 1 85 ? 29.699 9.983 -11.398 1.00 23.52 85 VAL A O 1
ATOM 613 N N . VAL A 1 86 ? 31.088 10.088 -13.163 1.00 24.45 86 VAL A N 1
ATOM 614 C CA . VAL A 1 86 ? 30.108 10.357 -14.211 1.00 24.45 86 VAL A CA 1
ATOM 615 C C . VAL A 1 86 ? 29.151 9.167 -14.286 1.00 24.45 86 VAL A C 1
ATOM 617 O O . VAL A 1 86 ? 29.606 8.030 -14.404 1.00 24.45 86 VAL A O 1
ATOM 620 N N . MET A 1 87 ? 27.844 9.442 -14.207 1.00 29.95 87 MET A N 1
ATOM 621 C CA . MET A 1 87 ? 26.787 8.465 -14.468 1.00 29.95 87 MET A CA 1
ATOM 622 C C . MET A 1 87 ? 27.054 7.793 -15.811 1.00 29.95 87 MET A C 1
ATOM 624 O O . MET A 1 87 ? 27.216 8.487 -16.817 1.00 29.95 87 MET A O 1
ATOM 628 N N . GLU A 1 88 ? 27.072 6.466 -15.854 1.00 36.56 88 GLU A N 1
ATOM 629 C CA . GLU A 1 88 ? 26.881 5.803 -17.135 1.00 36.56 88 GLU A CA 1
ATOM 630 C C . GLU A 1 88 ? 25.400 5.998 -17.491 1.00 36.56 88 GLU A C 1
ATOM 632 O O . GLU A 1 88 ? 24.508 5.400 -16.894 1.00 36.56 88 GLU A O 1
ATOM 637 N N . GLU A 1 89 ? 25.133 6.958 -18.378 1.00 53.53 89 GLU A N 1
ATOM 638 C CA . GLU A 1 89 ? 23.873 7.066 -19.112 1.00 53.53 89 GLU A CA 1
ATOM 639 C C . GLU A 1 89 ? 23.525 5.660 -19.627 1.00 53.53 89 GLU A C 1
ATOM 641 O O . GLU A 1 89 ? 24.397 5.020 -20.224 1.00 53.53 89 GLU A O 1
ATOM 646 N N . ILE A 1 90 ? 22.310 5.149 -19.349 1.00 66.81 90 ILE A N 1
ATOM 647 C CA . ILE A 1 90 ? 21.895 3.827 -19.852 1.00 66.81 90 ILE A CA 1
ATOM 648 C C . ILE A 1 90 ? 22.173 3.839 -21.353 1.00 66.81 90 ILE A C 1
ATOM 650 O O . ILE A 1 90 ? 21.687 4.719 -22.069 1.00 66.81 90 ILE A O 1
ATOM 654 N N . GLY A 1 91 ? 23.006 2.906 -21.811 1.00 73.81 91 GLY A N 1
ATOM 655 C CA . GLY A 1 91 ? 23.400 2.857 -23.208 1.00 73.81 91 GLY A CA 1
ATOM 656 C C . GLY A 1 91 ? 22.180 2.683 -24.118 1.00 73.81 91 GLY A C 1
ATOM 657 O O . GLY A 1 91 ? 21.093 2.316 -23.656 1.00 73.81 91 GLY A O 1
ATOM 658 N N . PRO A 1 92 ? 22.330 2.916 -25.432 1.00 83.56 92 PRO A N 1
ATOM 659 C CA . PRO A 1 92 ? 21.286 2.528 -26.370 1.00 83.56 92 PRO A CA 1
ATOM 660 C C . PRO A 1 92 ? 20.982 1.028 -26.210 1.00 83.56 92 PRO A C 1
ATOM 662 O O . PRO A 1 92 ? 21.913 0.254 -25.957 1.00 83.56 92 PRO A O 1
ATOM 665 N N . PRO A 1 93 ? 19.716 0.608 -26.363 1.00 91.56 93 PRO A N 1
ATOM 666 C CA . PRO A 1 93 ? 19.355 -0.795 -26.233 1.00 91.56 93 PRO A CA 1
ATOM 667 C C . PRO A 1 93 ? 20.102 -1.633 -27.279 1.00 91.56 93 PRO A C 1
ATOM 669 O O . PRO A 1 93 ? 20.257 -1.228 -28.437 1.00 91.56 93 PRO A O 1
ATOM 672 N N . GLU A 1 94 ? 20.603 -2.792 -26.860 1.00 96.12 94 GLU A N 1
ATOM 673 C CA . GLU A 1 94 ? 21.220 -3.779 -27.746 1.00 96.12 94 GLU A CA 1
ATOM 674 C C . GLU A 1 94 ? 20.203 -4.347 -28.744 1.00 96.12 94 GLU A C 1
ATOM 676 O O . GLU A 1 94 ? 20.519 -4.481 -29.931 1.00 96.12 94 GLU A O 1
ATOM 681 N N . ASP A 1 95 ? 18.977 -4.606 -28.280 1.00 96.19 95 ASP A N 1
ATOM 682 C CA . ASP A 1 95 ? 17.854 -5.054 -29.094 1.00 96.19 95 ASP A CA 1
ATOM 683 C C . ASP A 1 95 ? 16.848 -3.921 -29.315 1.00 96.19 95 ASP A C 1
ATOM 685 O O . ASP A 1 95 ? 16.368 -3.265 -28.396 1.00 96.19 95 ASP A O 1
ATOM 689 N N . THR A 1 96 ? 16.490 -3.712 -30.580 1.00 96.25 96 THR A N 1
ATOM 690 C CA . THR A 1 96 ? 15.536 -2.662 -30.992 1.00 96.25 96 THR A CA 1
ATOM 691 C C . THR A 1 96 ? 14.099 -3.169 -31.094 1.00 96.25 96 THR A C 1
ATOM 693 O O . THR A 1 96 ? 13.191 -2.385 -31.348 1.00 96.25 96 THR A O 1
ATOM 696 N N . VAL A 1 97 ? 13.883 -4.470 -30.895 1.00 97.81 97 VAL A N 1
ATOM 697 C CA . VAL A 1 97 ? 12.564 -5.101 -30.807 1.00 97.81 97 VAL A CA 1
ATOM 698 C C . VAL A 1 97 ? 12.613 -6.070 -29.637 1.00 97.81 97 VAL A C 1
ATOM 700 O O . VAL A 1 97 ? 13.430 -6.987 -29.649 1.00 97.81 97 VAL A O 1
ATOM 703 N N . VAL A 1 98 ? 11.747 -5.863 -28.651 1.00 98.06 98 VAL A N 1
ATOM 704 C CA . VAL A 1 98 ? 11.641 -6.693 -27.449 1.00 98.06 98 VAL A CA 1
ATOM 705 C C . VAL A 1 98 ? 10.336 -7.472 -27.515 1.00 98.06 98 VAL A C 1
ATOM 707 O O . VAL A 1 98 ? 9.256 -6.884 -27.594 1.00 98.06 98 VAL A O 1
ATOM 710 N N . THR A 1 99 ? 10.417 -8.799 -27.488 1.00 98.25 99 THR A N 1
ATOM 711 C CA . THR A 1 99 ? 9.231 -9.659 -27.500 1.00 98.25 99 THR A CA 1
ATOM 712 C C . THR A 1 99 ? 8.688 -9.856 -26.084 1.00 98.25 99 THR A C 1
ATOM 714 O O . THR A 1 99 ? 9.405 -10.292 -25.183 1.00 98.25 99 THR A O 1
ATOM 717 N N . VAL A 1 100 ? 7.410 -9.535 -25.869 1.00 97.00 100 VAL A N 1
ATOM 718 C CA . VAL A 1 100 ? 6.777 -9.520 -24.541 1.00 97.00 100 VAL A CA 1
ATOM 719 C C . VAL A 1 100 ? 5.516 -10.374 -24.535 1.00 97.00 100 VAL A C 1
ATOM 721 O O . VAL A 1 100 ? 4.677 -10.284 -25.432 1.00 97.00 100 VAL A O 1
ATOM 724 N N . CYS A 1 101 ? 5.345 -11.194 -23.498 1.00 92.56 101 CYS A N 1
ATOM 725 C CA . CYS A 1 101 ? 4.082 -11.901 -23.289 1.00 92.56 101 CYS A CA 1
ATOM 726 C C . CYS A 1 101 ? 2.939 -10.921 -22.986 1.00 92.56 101 CYS A C 1
ATOM 728 O O . CYS A 1 101 ? 3.043 -10.107 -22.074 1.00 92.56 101 CYS A O 1
ATOM 730 N N . ASP A 1 102 ? 1.812 -11.082 -23.671 1.00 89.69 102 ASP A N 1
ATOM 731 C CA . ASP A 1 102 ? 0.591 -10.299 -23.503 1.00 89.69 102 ASP A CA 1
ATOM 732 C C . ASP A 1 102 ? -0.545 -11.167 -22.965 1.00 89.69 102 ASP A C 1
ATOM 734 O O . ASP A 1 102 ? -0.887 -12.199 -23.550 1.00 89.69 102 ASP A O 1
ATOM 738 N N . ALA A 1 103 ? -1.142 -10.730 -21.862 1.00 82.94 103 ALA A N 1
ATOM 739 C CA . ALA A 1 103 ? -2.337 -11.326 -21.285 1.00 82.94 103 ALA A CA 1
ATOM 740 C C . ALA A 1 103 ? -3.375 -10.210 -21.109 1.00 82.94 103 ALA A C 1
ATOM 742 O O . ALA A 1 103 ? -2.992 -9.122 -20.688 1.00 82.94 103 ALA A O 1
ATOM 743 N N . PRO A 1 104 ? -4.666 -10.448 -21.400 1.00 85.38 104 PRO A N 1
ATOM 744 C CA . PRO A 1 104 ? -5.704 -9.442 -21.192 1.00 85.38 104 PRO A CA 1
ATOM 745 C C . PRO A 1 104 ? -5.989 -9.295 -19.689 1.00 85.38 104 PRO A C 1
ATOM 747 O O . PRO A 1 104 ? -6.900 -9.932 -19.156 1.00 85.38 104 PRO A O 1
ATOM 750 N N . SER A 1 105 ? -5.173 -8.500 -18.996 1.00 87.81 105 SER A N 1
ATOM 751 C CA . SER A 1 105 ? -5.290 -8.198 -17.567 1.00 87.81 105 SER A CA 1
ATOM 752 C C . SER A 1 105 ? -4.952 -6.737 -17.282 1.00 87.81 105 SER A C 1
ATOM 754 O O . SER A 1 105 ? -4.120 -6.136 -17.956 1.00 87.81 105 SER A O 1
ATOM 756 N N . PHE A 1 106 ? -5.543 -6.170 -16.225 1.00 91.06 106 PHE A N 1
ATOM 757 C CA . PHE A 1 106 ? -5.191 -4.815 -15.775 1.00 91.06 106 PHE A CA 1
ATOM 758 C C . PHE A 1 106 ? -3.683 -4.668 -15.527 1.00 91.06 106 PHE A C 1
ATOM 760 O O . PHE A 1 106 ? -3.080 -3.674 -15.908 1.00 91.06 106 PHE A O 1
ATOM 767 N N . THR A 1 107 ? -3.042 -5.700 -14.976 1.00 90.12 107 THR A N 1
ATOM 768 C CA . THR A 1 107 ? -1.603 -5.704 -14.681 1.00 90.12 107 THR A CA 1
ATOM 769 C C . THR A 1 107 ? -0.704 -5.571 -15.909 1.00 90.12 107 THR A C 1
ATOM 771 O O . THR A 1 107 ? 0.466 -5.254 -15.739 1.00 90.12 107 THR A O 1
ATOM 774 N N . GLN A 1 108 ? -1.220 -5.769 -17.128 1.00 90.19 108 GLN A N 1
ATOM 775 C CA . GLN A 1 108 ? -0.471 -5.601 -18.379 1.00 90.19 108 GLN A CA 1
ATOM 776 C C . GLN A 1 108 ? -0.684 -4.237 -19.046 1.00 90.19 108 GLN A C 1
ATOM 778 O O . GLN A 1 108 ? -0.042 -3.941 -20.058 1.00 90.19 108 GLN A O 1
ATOM 783 N N . ILE A 1 109 ? -1.525 -3.370 -18.468 1.00 93.44 109 ILE A N 1
ATOM 784 C CA . ILE A 1 109 ? -1.830 -2.057 -19.046 1.00 93.44 109 ILE A CA 1
ATOM 785 C C . ILE A 1 109 ? -0.579 -1.187 -19.204 1.00 93.44 109 ILE A C 1
ATOM 787 O O . ILE A 1 109 ? -0.454 -0.487 -20.206 1.00 93.44 109 ILE A O 1
ATOM 791 N N . TYR A 1 110 ? 0.394 -1.288 -18.289 1.00 93.06 110 TYR A N 1
ATOM 792 C CA . TYR A 1 110 ? 1.648 -0.538 -18.396 1.00 93.06 110 TYR A CA 1
ATOM 793 C C . TYR A 1 110 ? 2.430 -0.920 -19.658 1.00 93.06 110 TYR A C 1
ATOM 795 O O . TYR A 1 110 ? 2.958 -0.051 -20.333 1.00 93.06 110 TYR A O 1
ATOM 803 N N . ALA A 1 111 ? 2.481 -2.198 -20.045 1.00 94.44 111 ALA A N 1
ATOM 804 C CA . ALA A 1 111 ? 3.203 -2.601 -21.250 1.00 94.44 111 ALA A CA 1
ATOM 805 C C . ALA A 1 111 ? 2.497 -2.073 -22.511 1.00 94.44 111 ALA A C 1
ATOM 807 O O . ALA A 1 111 ? 3.149 -1.666 -23.475 1.00 94.44 111 ALA A O 1
ATOM 808 N N . LYS A 1 112 ? 1.156 -2.019 -22.493 1.00 95.00 112 LYS A N 1
ATOM 809 C CA . LYS A 1 112 ? 0.361 -1.423 -23.576 1.00 95.00 112 LYS A CA 1
ATOM 810 C C . LYS A 1 112 ? 0.588 0.074 -23.697 1.00 95.00 112 LYS A C 1
ATOM 812 O O . LYS A 1 112 ? 0.910 0.535 -24.786 1.00 95.00 112 LYS A O 1
ATOM 817 N N . VAL A 1 113 ? 0.504 0.808 -22.594 1.00 95.25 113 VAL A N 1
ATOM 818 C CA . VAL A 1 113 ? 0.772 2.250 -22.555 1.00 95.25 113 VAL A CA 1
ATOM 819 C C . VAL A 1 113 ? 2.219 2.550 -22.947 1.00 95.25 113 VAL A C 1
ATOM 821 O O . VAL A 1 113 ? 2.448 3.429 -23.777 1.00 95.25 113 VAL A O 1
ATOM 824 N N . MET A 1 114 ? 3.183 1.776 -22.443 1.00 94.12 114 MET A N 1
ATOM 825 C CA . MET A 1 114 ? 4.600 1.863 -22.810 1.00 94.12 114 MET A CA 1
ATOM 826 C C . MET A 1 114 ? 4.807 1.832 -24.329 1.00 94.12 114 MET A C 1
ATOM 828 O O . MET A 1 114 ? 5.556 2.648 -24.871 1.00 94.12 114 MET A O 1
ATOM 832 N N . SER A 1 115 ? 4.112 0.920 -25.016 1.00 95.62 115 SER A N 1
ATOM 833 C CA . SER A 1 115 ? 4.131 0.823 -26.476 1.00 95.62 115 SER A CA 1
ATOM 834 C C . SER A 1 115 ? 3.345 1.961 -27.139 1.00 95.62 115 SER A C 1
ATOM 836 O O . SER A 1 115 ? 3.876 2.661 -27.994 1.00 95.62 115 SER A O 1
ATOM 838 N N . ASN A 1 116 ? 2.082 2.163 -26.758 1.00 96.00 116 ASN A N 1
ATOM 839 C CA . ASN A 1 116 ? 1.138 3.042 -27.458 1.00 96.00 116 ASN A CA 1
ATOM 840 C C . ASN A 1 116 ? 1.477 4.533 -27.321 1.00 96.00 116 ASN A C 1
ATOM 842 O O . ASN A 1 116 ? 1.170 5.322 -28.215 1.00 96.00 116 ASN A O 1
ATOM 846 N N . ARG A 1 117 ? 2.111 4.929 -26.212 1.00 91.62 117 ARG A N 1
ATOM 847 C CA . ARG A 1 117 ? 2.507 6.318 -25.929 1.00 91.62 117 ARG A CA 1
ATOM 848 C C . ARG A 1 117 ? 3.936 6.643 -26.357 1.00 91.62 117 ARG A C 1
ATOM 850 O O . ARG A 1 117 ? 4.375 7.777 -26.186 1.00 91.62 117 ARG A O 1
ATOM 857 N N . GLY A 1 118 ? 4.643 5.680 -26.950 1.00 85.62 118 GLY A N 1
ATOM 858 C CA . GLY A 1 118 ? 5.992 5.873 -27.478 1.00 85.62 118 GLY A CA 1
ATOM 859 C C . GLY A 1 118 ? 7.089 5.907 -26.412 1.00 85.62 118 GLY A C 1
ATOM 860 O O . GLY A 1 118 ? 8.204 6.304 -26.729 1.00 85.62 118 GLY A O 1
ATOM 861 N N . PHE A 1 119 ? 6.820 5.487 -25.169 1.00 86.81 119 PHE A N 1
ATOM 862 C CA . PHE A 1 119 ? 7.850 5.402 -24.121 1.00 86.81 119 PHE A CA 1
ATOM 863 C C . PHE A 1 119 ? 8.956 4.407 -24.500 1.00 86.81 119 PHE A C 1
ATOM 865 O O . PHE A 1 119 ? 10.139 4.719 -24.379 1.00 86.81 119 PHE A O 1
ATOM 872 N N . ALA A 1 120 ? 8.582 3.253 -25.065 1.00 90.12 120 ALA A N 1
ATOM 873 C CA . ALA A 1 120 ? 9.540 2.302 -25.631 1.00 90.12 120 ALA A CA 1
ATOM 874 C C . ALA A 1 120 ? 10.337 2.916 -26.802 1.00 90.12 120 ALA A C 1
ATOM 876 O O . ALA A 1 120 ? 11.571 2.911 -26.796 1.00 90.12 120 ALA A O 1
ATOM 877 N N . GLU A 1 121 ? 9.641 3.523 -27.773 1.00 90.50 121 GLU A N 1
ATOM 878 C CA . GLU A 1 121 ? 10.266 4.104 -28.972 1.00 90.50 121 GLU A CA 1
ATOM 879 C C . GLU A 1 121 ? 11.250 5.231 -28.625 1.00 90.50 121 GLU A C 1
ATOM 881 O O . GLU A 1 121 ? 12.351 5.292 -29.178 1.00 90.50 121 GLU A O 1
ATOM 886 N N . ASN A 1 122 ? 10.895 6.092 -27.665 1.00 83.69 122 ASN A N 1
ATOM 887 C CA . ASN A 1 122 ? 11.750 7.173 -27.164 1.00 83.69 122 ASN A CA 1
ATOM 888 C C . ASN A 1 122 ? 13.052 6.648 -26.545 1.00 83.69 122 ASN A C 1
ATOM 890 O O . ASN A 1 122 ? 14.063 7.351 -26.545 1.00 83.69 122 ASN A O 1
ATOM 894 N N . ARG A 1 123 ? 13.036 5.404 -26.059 1.00 86.75 123 ARG A N 1
ATOM 895 C CA . ARG A 1 123 ? 14.189 4.689 -25.503 1.00 86.75 123 ARG A CA 1
ATOM 896 C C . ARG A 1 123 ? 14.890 3.787 -26.516 1.00 86.75 123 ARG A C 1
ATOM 898 O O . ARG A 1 123 ? 15.852 3.108 -26.170 1.00 86.75 123 ARG A O 1
ATOM 905 N N . GLY A 1 124 ? 14.467 3.824 -27.779 1.00 87.88 124 GLY A N 1
ATOM 906 C CA . GLY A 1 124 ? 15.153 3.186 -28.898 1.00 87.88 124 GLY A CA 1
ATOM 907 C C . GLY A 1 124 ? 14.759 1.735 -29.165 1.00 87.88 124 GLY A C 1
ATOM 908 O O . GLY A 1 124 ? 15.482 1.066 -29.904 1.00 87.88 124 GLY A O 1
ATOM 909 N N . PHE A 1 125 ? 13.647 1.247 -28.607 1.00 97.00 125 PHE A N 1
ATOM 910 C CA . PHE A 1 125 ? 13.137 -0.099 -28.879 1.00 97.00 125 PHE A CA 1
ATOM 911 C C . PHE A 1 125 ? 11.620 -0.111 -29.133 1.00 97.00 125 PHE A C 1
ATOM 913 O O . PHE A 1 125 ? 10.890 0.769 -28.693 1.00 97.00 125 PHE A O 1
ATOM 920 N N . GLU A 1 126 ? 11.137 -1.118 -29.853 1.00 97.81 126 GLU A N 1
ATOM 921 C CA . GLU A 1 126 ? 9.713 -1.406 -30.060 1.00 97.81 126 GLU A CA 1
ATOM 922 C C . GLU A 1 126 ? 9.319 -2.676 -29.290 1.00 97.81 126 GLU A C 1
ATOM 924 O O . GLU A 1 126 ? 10.167 -3.526 -29.008 1.00 97.81 126 GLU A O 1
ATOM 929 N N . ILE A 1 127 ? 8.032 -2.832 -28.963 1.00 97.81 127 ILE A N 1
ATOM 930 C CA . ILE A 1 127 ? 7.515 -4.029 -28.285 1.00 97.81 127 ILE A CA 1
ATOM 931 C C . ILE A 1 127 ? 6.723 -4.884 -29.275 1.00 97.81 127 ILE A C 1
ATOM 933 O O . ILE A 1 127 ? 5.767 -4.406 -29.885 1.00 97.81 127 ILE A O 1
ATOM 937 N N . ASP A 1 128 ? 7.084 -6.162 -29.393 1.00 97.56 128 ASP A N 1
ATOM 938 C CA . ASP A 1 128 ? 6.304 -7.162 -30.128 1.00 97.56 128 ASP A CA 1
ATOM 939 C C . ASP A 1 128 ? 5.575 -8.089 -29.147 1.00 97.56 128 ASP A C 1
ATOM 941 O O . ASP A 1 128 ? 6.188 -8.774 -28.326 1.00 97.56 128 ASP A O 1
ATOM 945 N N . PHE A 1 129 ? 4.245 -8.100 -29.201 1.00 96.19 129 PHE A N 1
ATOM 946 C CA . PHE A 1 129 ? 3.426 -8.825 -28.233 1.00 96.19 129 PHE A CA 1
ATOM 947 C C . PHE A 1 129 ? 3.109 -10.248 -28.691 1.00 96.19 129 PHE A C 1
ATOM 949 O O . PHE A 1 129 ? 2.550 -10.478 -29.766 1.00 96.19 129 PHE A O 1
ATOM 956 N N . VAL A 1 130 ? 3.351 -11.212 -27.804 1.00 95.62 130 VAL A N 1
ATOM 957 C CA . VAL A 1 130 ? 2.977 -12.617 -27.982 1.00 95.62 130 VAL A CA 1
ATOM 958 C C . VAL A 1 130 ? 1.867 -12.973 -27.001 1.00 95.62 130 VAL A C 1
ATOM 960 O O . VAL A 1 130 ? 2.034 -12.838 -25.797 1.00 95.62 130 VAL A O 1
ATOM 963 N N . ALA A 1 131 ? 0.736 -13.480 -27.490 1.00 90.81 131 ALA A N 1
ATOM 964 C CA . ALA A 1 131 ? -0.380 -13.856 -26.623 1.00 90.81 131 ALA A CA 1
ATOM 965 C C . ALA A 1 131 ? -0.021 -15.031 -25.687 1.00 90.81 131 ALA A C 1
ATOM 967 O O . ALA A 1 131 ? 0.263 -16.141 -26.147 1.00 90.81 131 ALA A O 1
ATOM 968 N N . CYS A 1 132 ? -0.098 -14.796 -24.376 1.00 88.44 132 CYS A N 1
ATOM 969 C CA . CYS A 1 132 ? 0.163 -15.765 -23.313 1.00 88.44 132 CYS A CA 1
ATOM 970 C C . CYS A 1 132 ? -1.051 -15.805 -22.364 1.00 88.44 132 CYS A C 1
ATOM 972 O O . CYS A 1 132 ? -1.429 -14.796 -21.781 1.00 88.44 132 CYS A O 1
ATOM 974 N N . HIS A 1 133 ? -1.694 -16.969 -22.206 1.00 83.44 133 HIS A N 1
ATOM 975 C CA . HIS A 1 133 ? -3.015 -17.071 -21.551 1.00 83.44 133 HIS A CA 1
ATOM 976 C C . HIS A 1 133 ? -2.998 -17.606 -20.104 1.00 83.44 133 HIS A C 1
ATOM 978 O O . HIS A 1 133 ? -4.052 -17.929 -19.563 1.00 83.44 133 HIS A O 1
ATOM 984 N N . SER A 1 134 ? -1.827 -17.747 -19.479 1.00 82.19 134 SER A N 1
ATOM 985 C CA . SER A 1 134 ? -1.669 -18.116 -18.063 1.00 82.19 134 SER A CA 1
ATOM 986 C C . SER A 1 134 ? -0.222 -17.896 -17.602 1.00 82.19 134 SER A C 1
ATOM 988 O O . SER A 1 134 ? 0.677 -17.833 -18.441 1.00 82.19 134 SER A O 1
ATOM 990 N N . GLY A 1 135 ? 0.023 -17.862 -16.287 1.00 80.69 135 GLY A N 1
ATOM 991 C CA . GLY A 1 135 ? 1.384 -17.831 -15.721 1.00 80.69 135 GLY A CA 1
ATOM 992 C C . GLY A 1 135 ? 2.286 -18.965 -16.243 1.00 80.69 135 GLY A C 1
ATOM 993 O O . GLY A 1 135 ? 3.377 -18.692 -16.745 1.00 80.69 135 GLY A O 1
ATOM 994 N N . PRO A 1 136 ? 1.824 -20.233 -16.262 1.00 83.19 136 PRO A N 1
ATOM 995 C CA . PRO A 1 136 ? 2.566 -21.326 -16.895 1.00 83.19 136 PRO A CA 1
ATOM 996 C C . PRO A 1 136 ? 2.805 -21.150 -18.405 1.00 83.19 136 PRO A C 1
ATOM 998 O O . PRO A 1 136 ? 3.830 -21.595 -18.917 1.00 83.19 136 PRO A O 1
ATOM 1001 N N . ALA A 1 137 ? 1.890 -20.506 -19.140 1.00 86.56 137 ALA A N 1
ATOM 1002 C CA . ALA A 1 137 ? 2.102 -20.207 -20.558 1.00 86.56 137 ALA A CA 1
ATOM 1003 C C . ALA A 1 137 ? 3.157 -19.107 -20.760 1.00 86.56 137 ALA A C 1
ATOM 1005 O O . ALA A 1 137 ? 3.976 -19.225 -21.667 1.00 86.56 137 ALA A O 1
ATOM 1006 N N . GLN A 1 138 ? 3.174 -18.083 -19.899 1.00 89.50 138 GLN A N 1
ATOM 1007 C CA . GLN A 1 138 ? 4.214 -17.049 -19.883 1.00 89.50 138 GLN A CA 1
ATOM 1008 C C . GLN A 1 138 ? 5.589 -17.654 -19.577 1.00 89.50 138 GLN A C 1
ATOM 1010 O O . GLN A 1 138 ? 6.553 -17.408 -20.299 1.00 89.50 138 GLN A O 1
ATOM 1015 N N . ALA A 1 139 ? 5.650 -18.527 -18.568 1.00 87.56 139 ALA A N 1
ATOM 1016 C CA . ALA A 1 139 ? 6.838 -19.298 -18.224 1.00 87.56 139 ALA A CA 1
ATOM 1017 C C . ALA A 1 139 ? 7.355 -20.122 -19.414 1.00 87.56 139 ALA A C 1
ATOM 1019 O O . ALA A 1 139 ? 8.528 -20.039 -19.771 1.00 87.56 139 ALA A O 1
ATOM 1020 N N . ALA A 1 140 ? 6.473 -20.889 -20.063 1.00 88.75 140 ALA A N 1
ATOM 1021 C CA . ALA A 1 140 ? 6.833 -21.715 -21.211 1.00 88.75 140 ALA A CA 1
ATOM 1022 C C . ALA A 1 140 ? 7.323 -20.881 -22.405 1.00 88.75 140 ALA A C 1
ATOM 1024 O O . ALA A 1 140 ? 8.291 -21.269 -23.063 1.00 88.75 140 ALA A O 1
ATOM 1025 N N . ALA A 1 141 ? 6.683 -19.738 -22.676 1.00 93.94 141 ALA A N 1
ATOM 1026 C CA . ALA A 1 141 ? 7.090 -18.830 -23.740 1.00 93.94 141 ALA A CA 1
ATOM 1027 C C . ALA A 1 141 ? 8.507 -18.291 -23.490 1.00 93.94 141 ALA A C 1
ATOM 1029 O O . ALA A 1 141 ? 9.356 -18.420 -24.374 1.00 93.94 141 ALA A O 1
ATOM 1030 N N . LEU A 1 142 ? 8.789 -17.801 -22.277 1.00 94.50 142 LEU A N 1
ATOM 1031 C CA . LEU A 1 142 ? 10.111 -17.294 -21.897 1.00 94.50 142 LEU A CA 1
ATOM 1032 C C . LEU A 1 142 ? 11.183 -18.390 -21.980 1.00 94.50 142 LEU A C 1
ATOM 1034 O O . LEU A 1 142 ? 12.202 -18.227 -22.643 1.00 94.50 142 LEU A O 1
ATOM 1038 N N . VAL A 1 143 ? 10.917 -19.554 -21.381 1.00 91.75 143 VAL A N 1
ATOM 1039 C CA . VAL A 1 143 ? 11.834 -20.706 -21.378 1.00 91.75 143 VAL A CA 1
ATOM 1040 C C . VAL A 1 143 ? 12.154 -21.200 -22.793 1.00 91.75 143 VAL A C 1
ATOM 1042 O O . VAL A 1 143 ? 13.268 -21.643 -23.070 1.00 91.75 143 VAL A O 1
ATOM 1045 N N . SER A 1 144 ? 11.184 -21.137 -23.706 1.00 93.00 144 SER A N 1
ATOM 1046 C CA . SER A 1 144 ? 11.381 -21.541 -25.101 1.00 93.00 144 SER A CA 1
ATOM 1047 C C . SER A 1 144 ? 12.092 -20.491 -25.966 1.00 93.00 144 SER A C 1
ATOM 1049 O O . SER A 1 144 ? 12.416 -20.794 -27.117 1.00 93.00 144 SER A O 1
ATOM 1051 N N . GLY A 1 145 ? 12.329 -19.284 -25.436 1.00 93.19 145 GLY A N 1
ATOM 1052 C CA . GLY A 1 145 ? 12.837 -18.133 -26.188 1.00 93.19 145 GLY A CA 1
ATOM 1053 C C . GLY A 1 145 ? 11.821 -17.557 -27.178 1.00 93.19 145 GLY A C 1
ATOM 1054 O O . GLY A 1 145 ? 12.209 -16.982 -28.189 1.00 93.19 145 GLY A O 1
ATOM 1055 N N . GLN A 1 146 ? 10.522 -17.777 -26.946 1.00 96.38 146 GLN A N 1
ATOM 1056 C CA . GLN A 1 146 ? 9.450 -17.171 -27.740 1.00 96.38 146 GLN A CA 1
ATOM 1057 C C . GLN A 1 146 ? 9.220 -15.703 -27.358 1.00 96.38 146 GLN A C 1
ATOM 1059 O O . GLN A 1 146 ? 8.749 -14.935 -28.194 1.00 96.38 146 GLN A O 1
ATOM 1064 N N . VAL A 1 147 ? 9.514 -15.347 -26.106 1.00 97.69 147 VAL A N 1
ATOM 1065 C CA . VAL A 1 147 ? 9.505 -13.972 -25.599 1.00 97.69 147 VAL A CA 1
ATOM 1066 C C . VAL A 1 147 ? 10.808 -13.690 -24.858 1.00 97.69 147 VAL A C 1
ATOM 1068 O O . VAL A 1 147 ? 11.375 -14.604 -24.257 1.00 97.69 147 VAL A O 1
ATOM 1071 N N . ASP A 1 148 ? 11.245 -12.437 -24.871 1.00 97.88 148 ASP A N 1
ATOM 1072 C CA . ASP A 1 148 ? 12.425 -11.951 -24.153 1.00 97.88 148 ASP A CA 1
ATOM 1073 C C . ASP A 1 148 ? 12.082 -11.577 -22.705 1.00 97.88 148 ASP A C 1
ATOM 1075 O O . ASP A 1 148 ? 12.867 -11.803 -21.780 1.00 97.88 148 ASP A O 1
ATOM 1079 N N . ILE A 1 149 ? 10.887 -11.013 -22.501 1.00 96.56 149 ILE A N 1
ATOM 1080 C CA . ILE A 1 149 ? 10.411 -10.507 -21.212 1.00 96.56 149 ILE A CA 1
ATOM 1081 C C . ILE A 1 149 ? 8.993 -11.021 -20.933 1.00 96.56 149 ILE A C 1
ATOM 1083 O O . ILE A 1 149 ? 8.120 -11.046 -21.805 1.00 96.56 149 ILE A O 1
ATOM 1087 N N . ALA A 1 150 ? 8.740 -11.410 -19.684 1.00 94.62 150 ALA A N 1
ATOM 1088 C CA . ALA A 1 150 ? 7.414 -11.795 -19.215 1.00 94.62 150 ALA A CA 1
ATOM 1089 C C . ALA A 1 150 ? 7.106 -11.178 -17.846 1.00 94.62 150 ALA A C 1
ATOM 1091 O O . ALA A 1 150 ? 7.985 -11.053 -17.000 1.00 94.62 150 ALA A O 1
ATOM 1092 N N . LEU A 1 151 ? 5.842 -10.833 -17.614 1.00 92.19 151 LEU A N 1
ATOM 1093 C CA . LEU A 1 151 ? 5.302 -10.601 -16.274 1.00 92.19 151 LEU A CA 1
ATOM 1094 C C . LEU A 1 151 ? 4.932 -11.959 -15.665 1.00 92.19 151 LEU A C 1
ATOM 1096 O O . LEU A 1 151 ? 4.368 -12.790 -16.371 1.00 92.19 151 LEU A O 1
ATOM 1100 N N . ASN A 1 152 ? 5.249 -12.208 -14.395 1.00 90.88 152 ASN A N 1
ATOM 1101 C CA . ASN A 1 152 ? 4.866 -13.434 -13.689 1.00 90.88 152 ASN A CA 1
ATOM 1102 C C . ASN A 1 152 ? 4.724 -13.188 -12.179 1.00 90.88 152 ASN A C 1
ATOM 1104 O O . ASN A 1 152 ? 5.163 -12.157 -11.675 1.00 90.88 152 ASN A O 1
ATOM 1108 N N . THR A 1 153 ? 4.142 -14.134 -11.444 1.00 91.12 153 THR A N 1
ATOM 1109 C CA . THR A 1 153 ? 4.199 -14.119 -9.976 1.00 91.12 153 THR A CA 1
ATOM 1110 C C . THR A 1 153 ? 5.568 -14.640 -9.500 1.00 91.12 153 THR A C 1
ATOM 1112 O O . THR A 1 153 ? 6.159 -15.492 -10.182 1.00 91.12 153 THR A O 1
ATOM 1115 N N . PRO A 1 154 ? 6.100 -14.162 -8.358 1.00 91.62 154 PRO A N 1
ATOM 1116 C CA . PRO A 1 154 ? 7.388 -14.631 -7.840 1.00 91.62 154 PRO A CA 1
ATOM 1117 C C . PRO A 1 154 ? 7.453 -16.150 -7.609 1.00 91.62 154 PRO A C 1
ATOM 1119 O O . PRO A 1 154 ? 8.423 -16.786 -8.013 1.00 91.62 154 PRO A O 1
ATOM 1122 N N . ASP A 1 155 ? 6.388 -16.765 -7.093 1.00 90.00 155 ASP A N 1
ATOM 1123 C CA . ASP A 1 155 ? 6.318 -18.208 -6.819 1.00 90.00 155 ASP A CA 1
ATOM 1124 C C . ASP A 1 155 ? 6.385 -19.047 -8.104 1.00 90.00 155 ASP A C 1
ATOM 1126 O O . ASP A 1 155 ? 7.129 -20.027 -8.182 1.00 90.00 155 ASP A O 1
ATOM 1130 N N . ASN A 1 156 ? 5.670 -18.636 -9.157 1.00 88.44 156 ASN A N 1
ATOM 1131 C CA . ASN A 1 156 ? 5.760 -19.290 -10.463 1.00 88.44 156 ASN A CA 1
ATOM 1132 C C . ASN A 1 156 ? 7.178 -19.169 -11.032 1.00 88.44 156 ASN A C 1
ATOM 1134 O O . ASN A 1 156 ? 7.687 -20.129 -11.608 1.00 88.44 156 ASN A O 1
ATOM 1138 N N . MET A 1 157 ? 7.821 -18.007 -10.880 1.00 90.75 157 MET A N 1
ATOM 1139 C CA . MET A 1 157 ? 9.202 -17.792 -11.314 1.00 90.75 157 MET A CA 1
ATOM 1140 C C . MET A 1 157 ? 10.175 -18.715 -10.568 1.00 90.75 157 MET A C 1
ATOM 1142 O O . MET A 1 157 ? 10.988 -19.388 -11.204 1.00 90.75 157 MET A O 1
ATOM 1146 N N . LEU A 1 158 ? 10.049 -18.827 -9.244 1.00 91.56 158 LEU A N 1
ATOM 1147 C CA . LEU A 1 158 ? 10.852 -19.751 -8.441 1.00 91.56 158 LEU A CA 1
ATOM 1148 C C . LEU A 1 158 ? 10.612 -21.211 -8.851 1.00 91.56 158 LEU A C 1
ATOM 1150 O O . LEU A 1 158 ? 11.561 -21.987 -8.946 1.00 91.56 158 LEU A O 1
ATOM 1154 N N . GLY A 1 159 ? 9.375 -21.574 -9.204 1.00 89.69 159 GLY A N 1
ATOM 1155 C CA . GLY A 1 159 ? 9.053 -22.880 -9.780 1.00 89.69 159 GLY A CA 1
ATOM 1156 C C . GLY A 1 159 ? 9.753 -23.152 -11.121 1.00 89.69 159 GLY A C 1
ATOM 1157 O O . GLY A 1 159 ? 10.194 -24.275 -11.367 1.00 89.69 159 GLY A O 1
ATOM 1158 N N . ILE A 1 160 ? 9.916 -22.135 -11.978 1.00 90.94 160 ILE A N 1
ATOM 1159 C CA . ILE A 1 160 ? 10.702 -22.238 -13.225 1.00 90.94 160 ILE A CA 1
ATOM 1160 C C . ILE A 1 160 ? 12.173 -22.523 -12.905 1.00 90.94 160 ILE A C 1
ATOM 1162 O O . ILE A 1 160 ? 12.773 -23.405 -13.523 1.00 90.94 160 ILE A O 1
ATOM 1166 N N . ARG A 1 161 ? 12.741 -21.821 -11.918 1.00 92.19 161 ARG A N 1
ATOM 1167 C CA . ARG A 1 161 ? 14.129 -22.029 -11.476 1.00 92.19 161 ARG A CA 1
ATOM 1168 C C . ARG A 1 161 ? 14.342 -23.404 -10.862 1.00 92.19 161 ARG A C 1
ATOM 1170 O O . ARG A 1 161 ? 15.333 -24.056 -11.171 1.00 92.19 161 ARG A O 1
ATOM 1177 N N . ASN A 1 162 ? 13.387 -23.883 -10.068 1.00 91.56 162 ASN A N 1
ATOM 1178 C CA . ASN A 1 162 ? 13.397 -25.238 -9.517 1.00 91.56 162 ASN A CA 1
ATOM 1179 C C . ASN A 1 162 ? 13.368 -26.324 -10.613 1.00 91.56 162 ASN A C 1
ATOM 1181 O O . ASN A 1 162 ? 13.799 -27.451 -10.386 1.00 91.56 162 ASN A O 1
ATOM 1185 N N . ALA A 1 163 ? 12.884 -25.991 -11.815 1.00 90.75 163 ALA A N 1
ATOM 1186 C CA . ALA A 1 163 ? 12.938 -26.843 -13.002 1.00 90.75 163 ALA A CA 1
ATOM 1187 C C . ALA A 1 163 ? 14.228 -26.661 -13.840 1.00 90.75 163 ALA A C 1
ATOM 1189 O O . ALA A 1 163 ? 14.242 -27.026 -15.018 1.00 90.75 163 ALA A O 1
ATOM 1190 N N . ASP A 1 164 ? 15.295 -26.120 -13.242 1.00 90.12 164 ASP A N 1
ATOM 1191 C CA . ASP A 1 164 ? 16.626 -25.885 -13.826 1.00 90.12 164 ASP A CA 1
ATOM 1192 C C . ASP A 1 164 ? 16.665 -24.873 -14.991 1.00 90.12 164 ASP A C 1
ATOM 1194 O O . ASP A 1 164 ? 17.594 -24.877 -15.806 1.00 90.12 164 ASP A O 1
ATOM 1198 N N . PHE A 1 165 ? 15.677 -23.978 -15.086 1.00 93.56 165 PHE A N 1
ATOM 1199 C CA . PHE A 1 165 ? 15.714 -22.860 -16.030 1.00 93.56 165 PHE A CA 1
ATOM 1200 C C . PHE A 1 165 ? 16.215 -21.587 -15.350 1.00 93.56 165 PHE A C 1
ATOM 1202 O O . PHE A 1 165 ? 15.620 -21.092 -14.395 1.00 93.56 165 PHE A O 1
ATOM 1209 N N . ASP A 1 166 ? 17.295 -21.021 -15.880 1.00 93.19 166 ASP A N 1
ATOM 1210 C CA . ASP A 1 166 ? 17.926 -19.835 -15.307 1.00 93.19 166 ASP A CA 1
ATOM 1211 C C . ASP A 1 166 ? 17.226 -18.550 -15.768 1.00 93.19 166 ASP A C 1
ATOM 1213 O O . ASP A 1 166 ? 17.554 -17.944 -16.793 1.00 93.19 166 ASP A O 1
ATOM 1217 N N . VAL A 1 167 ? 16.201 -18.171 -15.011 1.00 95.56 167 VAL A N 1
ATOM 1218 C CA . VAL A 1 167 ? 15.442 -16.925 -15.163 1.00 95.56 167 VAL A CA 1
ATOM 1219 C C . VAL A 1 167 ? 15.746 -15.979 -14.010 1.00 95.56 167 VAL A C 1
ATOM 1221 O O . VAL A 1 167 ? 16.064 -16.428 -12.909 1.00 95.56 167 VAL A O 1
ATOM 1224 N N . VAL A 1 168 ? 15.627 -14.676 -14.249 1.00 94.81 168 VAL A N 1
ATOM 1225 C CA . VAL A 1 168 ? 15.888 -13.614 -13.268 1.00 94.81 168 VAL A CA 1
ATOM 1226 C C . VAL A 1 168 ? 14.747 -12.605 -13.222 1.00 94.81 168 VAL A C 1
ATOM 1228 O O . VAL A 1 168 ? 14.110 -12.354 -14.243 1.00 94.81 168 VAL A O 1
ATOM 1231 N N . MET A 1 169 ? 14.491 -12.030 -12.047 1.00 94.69 169 MET A N 1
ATOM 1232 C CA . MET A 1 169 ? 13.616 -10.877 -11.839 1.00 94.69 169 MET A CA 1
ATOM 1233 C C . MET A 1 169 ? 14.446 -9.610 -12.016 1.00 94.69 169 MET A C 1
ATOM 1235 O O . MET A 1 169 ? 15.538 -9.533 -11.463 1.00 94.69 169 MET A O 1
ATOM 1239 N N . PHE A 1 170 ? 13.943 -8.609 -12.737 1.00 92.06 170 PHE A N 1
ATOM 1240 C CA . PHE A 1 170 ? 14.648 -7.323 -12.865 1.00 92.06 170 PHE A CA 1
ATOM 1241 C C . PHE A 1 170 ? 13.814 -6.103 -12.472 1.00 92.06 170 PHE A C 1
ATOM 1243 O O . PHE A 1 170 ? 14.342 -4.996 -12.355 1.00 92.06 170 PHE A O 1
ATOM 1250 N N . ALA A 1 171 ? 12.509 -6.289 -12.288 1.00 89.62 171 ALA A N 1
ATOM 1251 C CA . ALA A 1 171 ? 11.603 -5.245 -11.846 1.00 89.62 171 ALA A CA 1
ATOM 1252 C C . ALA A 1 171 ? 10.376 -5.848 -11.167 1.00 89.62 171 ALA A C 1
ATOM 1254 O O . ALA A 1 171 ? 9.953 -6.957 -11.490 1.00 89.62 171 ALA A O 1
ATOM 1255 N N . GLN A 1 172 ? 9.774 -5.086 -10.268 1.00 88.94 172 GLN A N 1
ATOM 1256 C CA . GLN A 1 172 ? 8.423 -5.330 -9.776 1.00 88.94 172 GLN A CA 1
ATOM 1257 C C . GLN A 1 172 ? 7.421 -4.601 -10.673 1.00 88.94 172 GLN A C 1
ATOM 1259 O O . GLN A 1 172 ? 7.759 -3.571 -11.249 1.00 88.94 172 GLN A O 1
ATOM 1264 N N . ALA A 1 173 ? 6.203 -5.121 -10.811 1.00 90.00 173 ALA A N 1
ATOM 1265 C CA . ALA A 1 173 ? 5.119 -4.440 -11.523 1.00 90.00 173 ALA A CA 1
ATOM 1266 C C . ALA A 1 173 ? 3.904 -4.174 -10.633 1.00 90.00 173 ALA A C 1
ATOM 1268 O O . ALA A 1 173 ? 3.218 -3.170 -10.824 1.00 90.00 173 ALA A O 1
ATOM 1269 N N . VAL A 1 174 ? 3.655 -5.048 -9.656 1.00 90.06 174 VAL A N 1
ATOM 1270 C CA . VAL A 1 174 ? 2.535 -4.925 -8.721 1.00 90.06 174 VAL A CA 1
ATOM 1271 C C . VAL A 1 174 ? 3.038 -5.185 -7.303 1.00 90.06 174 VAL A C 1
ATOM 1273 O O . VAL A 1 174 ? 3.570 -6.260 -7.021 1.00 90.06 174 VAL A O 1
ATOM 1276 N N . ASP A 1 175 ? 2.871 -4.186 -6.439 1.00 82.00 175 ASP A N 1
ATOM 1277 C CA . ASP A 1 175 ? 3.330 -4.166 -5.051 1.00 82.00 175 ASP A CA 1
ATOM 1278 C C . ASP A 1 175 ? 2.378 -4.955 -4.134 1.00 82.00 175 ASP A C 1
ATOM 1280 O O . ASP A 1 175 ? 2.842 -5.634 -3.224 1.00 82.00 175 ASP A O 1
ATOM 1284 N N . ASN A 1 176 ? 1.066 -4.941 -4.390 1.00 78.19 176 ASN A N 1
ATOM 1285 C CA . ASN A 1 176 ? 0.072 -5.701 -3.610 1.00 78.19 176 ASN A CA 1
ATOM 1286 C C . ASN A 1 176 ? -0.490 -6.882 -4.408 1.00 78.19 176 ASN A C 1
ATOM 1288 O O . ASN A 1 176 ? -0.198 -7.033 -5.594 1.00 78.19 176 ASN A O 1
ATOM 1292 N N . HIS A 1 177 ? -1.317 -7.723 -3.781 1.00 86.00 177 HIS A N 1
ATOM 1293 C CA . HIS A 1 177 ? -1.979 -8.827 -4.483 1.00 86.00 177 HIS A CA 1
ATOM 1294 C C . HIS A 1 177 ? -2.781 -8.366 -5.703 1.00 86.00 177 HIS A C 1
ATOM 1296 O O . HIS A 1 177 ? -3.604 -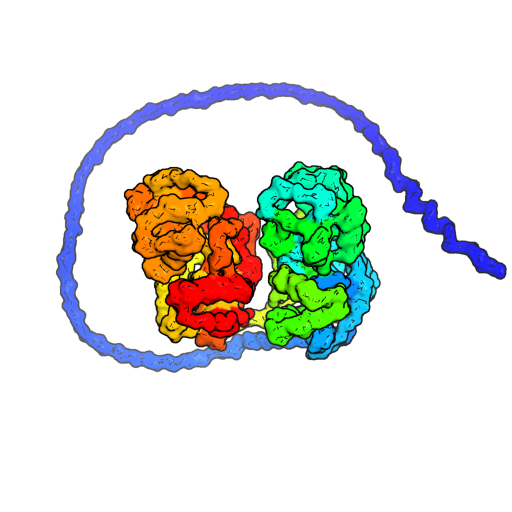7.460 -5.609 1.00 86.00 177 HIS A O 1
ATOM 1302 N N . PHE A 1 178 ? -2.546 -9.002 -6.857 1.00 86.62 178 PHE A N 1
ATOM 1303 C CA . PHE A 1 178 ? -3.374 -8.834 -8.057 1.00 86.62 178 PHE A CA 1
ATOM 1304 C C . PHE A 1 178 ? -4.411 -9.956 -8.200 1.00 86.62 178 PHE A C 1
ATOM 1306 O O . PHE A 1 178 ? -5.430 -9.774 -8.870 1.00 86.62 178 PHE A O 1
ATOM 1313 N N . PHE A 1 179 ? -4.139 -11.115 -7.591 1.00 91.69 179 PHE A N 1
ATOM 1314 C CA . PHE A 1 179 ? -5.128 -12.161 -7.377 1.00 91.69 179 PHE A CA 1
ATOM 1315 C C . PHE A 1 179 ? -5.921 -11.860 -6.115 1.00 91.69 179 PHE A C 1
ATOM 1317 O O . PHE A 1 179 ? -5.350 -11.527 -5.083 1.00 91.69 179 PHE A O 1
ATOM 1324 N N . ASP A 1 180 ? -7.232 -12.013 -6.190 1.00 93.12 180 ASP A N 1
ATOM 1325 C CA . ASP A 1 180 ? -8.115 -11.763 -5.061 1.00 93.12 180 ASP A CA 1
ATOM 1326 C C . ASP A 1 180 ? -9.307 -12.722 -5.100 1.00 93.12 180 ASP A C 1
ATOM 1328 O O . ASP A 1 180 ? -9.507 -13.461 -6.076 1.00 93.12 180 ASP A O 1
ATOM 1332 N N . ILE A 1 181 ? -10.078 -12.726 -4.019 1.00 96.62 181 ILE A N 1
ATOM 1333 C CA . ILE A 1 181 ? -11.201 -13.636 -3.826 1.00 96.62 181 ILE A CA 1
ATOM 1334 C C . ILE A 1 181 ? -12.528 -13.037 -4.303 1.00 96.62 181 ILE A C 1
ATOM 1336 O O . ILE A 1 181 ? -12.817 -11.858 -4.102 1.00 96.62 181 ILE A O 1
ATOM 1340 N N . VAL A 1 182 ? -13.356 -13.889 -4.911 1.00 97.94 182 VAL A N 1
ATOM 1341 C CA . VAL A 1 182 ? -14.780 -13.644 -5.170 1.00 97.94 182 VAL A CA 1
ATOM 1342 C C . VAL A 1 182 ? -15.570 -14.875 -4.748 1.00 97.94 182 VAL A C 1
ATOM 1344 O O . VAL A 1 182 ? -15.262 -15.984 -5.181 1.00 97.94 182 VAL A O 1
ATOM 1347 N N . VAL A 1 183 ? -16.611 -14.683 -3.947 1.00 98.50 183 VAL A N 1
ATOM 1348 C CA . VAL A 1 183 ? -17.602 -15.698 -3.576 1.00 98.50 183 VAL A CA 1
ATOM 1349 C C . VAL A 1 183 ? -18.846 -15.504 -4.434 1.00 98.50 183 VAL A C 1
ATOM 1351 O O . VAL A 1 183 ? -19.310 -14.381 -4.616 1.00 98.50 183 VAL A O 1
ATOM 1354 N N . SER A 1 184 ? -19.370 -16.593 -4.996 1.00 98.31 184 SER A N 1
ATOM 1355 C CA . SER A 1 184 ? -20.561 -16.558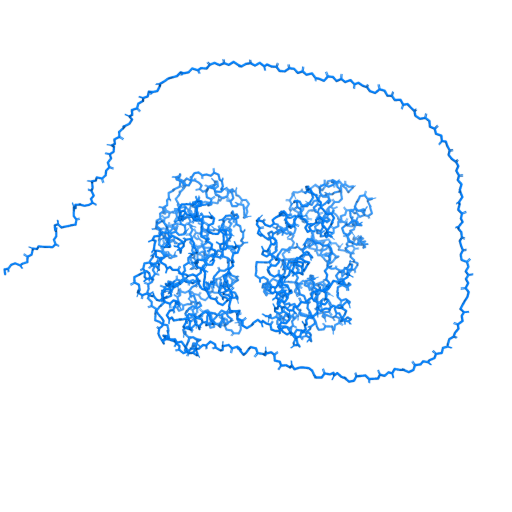 -5.844 1.00 98.31 184 SER A CA 1
ATOM 1356 C C . SER A 1 184 ? -21.801 -16.196 -5.031 1.00 98.31 184 SER A C 1
ATOM 1358 O O . SER A 1 184 ? -22.055 -16.787 -3.983 1.00 98.31 184 SER A O 1
ATOM 1360 N N . ASN A 1 185 ? -22.662 -15.332 -5.567 1.00 97.50 185 ASN A N 1
ATOM 1361 C CA . ASN A 1 185 ? -23.980 -15.079 -4.980 1.00 97.50 185 ASN A CA 1
ATOM 1362 C C . ASN A 1 185 ? -24.855 -16.351 -4.940 1.00 97.50 185 ASN A C 1
ATOM 1364 O O . ASN A 1 185 ? -25.758 -16.457 -4.110 1.00 97.50 185 ASN A O 1
ATOM 1368 N N . ASN A 1 186 ? -24.575 -17.348 -5.793 1.00 96.69 186 ASN A N 1
ATOM 1369 C CA . ASN A 1 186 ? -25.252 -18.649 -5.764 1.00 96.69 186 ASN A CA 1
ATOM 1370 C C . ASN A 1 186 ? -24.851 -19.513 -4.555 1.00 96.69 186 ASN A C 1
ATOM 1372 O O . ASN A 1 186 ? -25.635 -20.370 -4.146 1.00 96.69 186 ASN A O 1
ATOM 1376 N N . PHE A 1 187 ? -23.665 -19.286 -3.975 1.00 97.31 187 PHE A N 1
ATOM 1377 C CA . PHE A 1 187 ? -23.231 -19.949 -2.742 1.00 97.31 187 PHE A CA 1
ATOM 1378 C C . PHE A 1 187 ? -24.042 -19.461 -1.531 1.00 97.31 187 PHE A C 1
ATOM 1380 O O . PHE A 1 187 ? -24.362 -20.239 -0.630 1.00 97.31 187 PHE A O 1
ATOM 1387 N N . GLY A 1 188 ? -24.451 -18.191 -1.569 1.00 94.06 188 GLY A N 1
ATOM 1388 C CA . GLY A 1 188 ? -25.144 -17.496 -0.491 1.00 94.06 188 GLY A CA 1
ATOM 1389 C C . GLY A 1 188 ? -24.206 -16.608 0.321 1.00 94.06 188 GLY A C 1
ATOM 1390 O O . GLY A 1 188 ? -22.988 -16.648 0.164 1.00 94.06 188 GLY A O 1
ATOM 1391 N N . GLU A 1 189 ? -24.801 -15.785 1.181 1.00 90.75 189 GLU A N 1
ATOM 1392 C CA . GLU A 1 189 ? -24.065 -14.889 2.069 1.00 90.75 189 GLU A CA 1
ATOM 1393 C C . GLU A 1 189 ? -23.359 -15.687 3.174 1.00 90.75 189 GLU A C 1
ATOM 1395 O O . GLU A 1 189 ? -23.943 -16.573 3.806 1.00 90.75 189 GLU A O 1
ATOM 1400 N N . ILE A 1 190 ? -22.089 -15.364 3.390 1.00 93.94 190 ILE A N 1
ATOM 1401 C CA . ILE A 1 190 ? -21.259 -15.904 4.462 1.00 93.94 190 ILE A CA 1
ATOM 1402 C C . ILE A 1 190 ? -21.464 -15.026 5.696 1.00 93.94 190 ILE A C 1
ATOM 1404 O O . ILE A 1 190 ? -21.222 -13.824 5.649 1.00 93.94 190 ILE A O 1
ATOM 1408 N N . ASP A 1 191 ? -21.875 -15.642 6.802 1.00 93.50 191 ASP A N 1
ATOM 1409 C CA . ASP A 1 191 ? -22.076 -14.989 8.101 1.00 93.50 191 ASP A CA 1
ATOM 1410 C C . ASP A 1 191 ? -20.730 -14.786 8.825 1.00 93.50 191 ASP A C 1
ATOM 1412 O O . ASP A 1 191 ? -20.424 -15.465 9.804 1.00 93.50 191 ASP A O 1
ATOM 1416 N N . CYS A 1 192 ? -19.891 -13.902 8.277 1.00 90.62 192 CYS A N 1
ATOM 1417 C CA . CYS A 1 192 ? -18.589 -13.514 8.823 1.00 90.62 192 CYS A CA 1
ATOM 1418 C C . CYS A 1 192 ? -18.424 -11.987 8.755 1.00 90.62 192 CYS A C 1
ATOM 1420 O O . CYS A 1 192 ? -18.892 -11.374 7.792 1.00 90.62 192 CYS A O 1
ATOM 1422 N N . PRO A 1 193 ? -17.738 -11.354 9.726 1.00 86.31 193 PRO A N 1
ATOM 1423 C CA . PRO A 1 193 ? -17.352 -9.951 9.611 1.00 86.31 193 PRO A CA 1
ATOM 1424 C C . PRO A 1 193 ? -16.523 -9.694 8.342 1.00 86.31 193 PRO A C 1
ATOM 1426 O O . PRO A 1 193 ? -15.694 -10.518 7.954 1.00 86.31 193 PRO A O 1
ATOM 1429 N N . GLN A 1 194 ? -16.717 -8.538 7.704 1.00 86.62 194 GLN A N 1
ATOM 1430 C CA . GLN A 1 194 ? -15.907 -8.138 6.550 1.00 86.62 194 GLN A CA 1
ATOM 1431 C C . GLN A 1 194 ? -14.421 -8.073 6.944 1.00 86.62 194 GLN A C 1
ATOM 1433 O O . GLN A 1 194 ? -14.075 -7.447 7.943 1.00 86.62 194 GLN A O 1
ATOM 1438 N N . GLY A 1 195 ? -13.549 -8.696 6.149 1.00 82.19 195 GLY A N 1
ATOM 1439 C CA . GLY A 1 195 ? -12.107 -8.782 6.414 1.00 82.19 195 GLY A CA 1
ATOM 1440 C C . GLY A 1 195 ? -11.684 -9.982 7.276 1.00 82.19 195 GLY A C 1
ATOM 1441 O O . GLY A 1 195 ? -10.496 -10.296 7.324 1.00 82.19 195 GLY A O 1
ATOM 1442 N N . ASP A 1 196 ? -12.627 -10.703 7.898 1.00 87.38 196 ASP A N 1
ATOM 1443 C CA . ASP A 1 196 ? -12.348 -11.936 8.649 1.00 87.38 196 ASP A CA 1
ATOM 1444 C C . ASP A 1 196 ? -12.130 -13.114 7.683 1.00 87.38 196 ASP A C 1
ATOM 1446 O O . ASP A 1 196 ? -13.033 -13.894 7.348 1.00 87.38 196 ASP A O 1
ATOM 1450 N N . TRP A 1 197 ? -10.905 -13.197 7.162 1.00 94.62 197 TRP A N 1
ATOM 1451 C CA . TRP A 1 197 ? -10.528 -14.183 6.157 1.00 94.62 197 TRP A CA 1
ATOM 1452 C C . TRP A 1 197 ? -10.515 -15.615 6.711 1.00 94.62 197 TRP A C 1
ATOM 1454 O O . TRP A 1 197 ? -10.838 -16.541 5.964 1.00 94.62 197 TRP A O 1
ATOM 1464 N N . GLU A 1 198 ? -10.212 -15.822 7.999 1.00 95.94 198 GLU A N 1
ATOM 1465 C CA . GLU A 1 198 ? -10.245 -17.148 8.631 1.00 95.94 198 GLU A CA 1
ATOM 1466 C C . GLU A 1 198 ? -11.675 -17.685 8.717 1.00 95.94 198 GLU A C 1
ATOM 1468 O O . GLU A 1 198 ? -11.934 -18.831 8.330 1.00 95.94 198 GLU A O 1
ATOM 1473 N N . CYS A 1 199 ? -12.624 -16.852 9.156 1.00 96.44 199 CYS A N 1
ATOM 1474 C CA . CYS A 1 199 ? -14.042 -17.200 9.165 1.00 96.44 199 CYS A CA 1
ATOM 1475 C C . CYS A 1 199 ? -14.548 -17.493 7.744 1.00 96.44 199 CYS A C 1
ATOM 1477 O O . CYS A 1 199 ? -15.210 -18.512 7.511 1.00 96.44 199 CYS A O 1
ATOM 1479 N N . ALA A 1 200 ? -14.185 -16.653 6.768 1.00 97.88 200 ALA A N 1
ATOM 1480 C CA . ALA A 1 200 ? -14.564 -16.865 5.374 1.00 97.88 200 ALA A CA 1
ATOM 1481 C C . ALA A 1 200 ? -14.005 -18.187 4.818 1.00 97.88 200 ALA A C 1
ATOM 1483 O O . ALA A 1 200 ? -14.731 -18.939 4.163 1.00 97.88 200 ALA A O 1
ATOM 1484 N N . MET A 1 201 ? -12.744 -18.519 5.112 1.00 98.44 201 MET A N 1
ATOM 1485 C CA . MET A 1 201 ? -12.145 -19.795 4.708 1.00 98.44 201 MET A CA 1
ATOM 1486 C C . MET A 1 201 ? -12.799 -20.993 5.395 1.00 98.44 201 MET A C 1
ATOM 1488 O O . MET A 1 201 ? -12.994 -22.024 4.752 1.00 98.44 201 MET A O 1
ATOM 1492 N N . ALA A 1 202 ? -13.232 -20.856 6.650 1.00 98.06 202 ALA A N 1
ATOM 1493 C CA . ALA A 1 202 ? -14.003 -21.893 7.331 1.00 98.06 202 ALA A CA 1
ATOM 1494 C C . ALA A 1 202 ? -15.346 -22.179 6.647 1.00 98.06 202 ALA A C 1
ATOM 1496 O O . ALA A 1 202 ? -15.741 -23.342 6.532 1.00 98.06 202 ALA A O 1
ATOM 1497 N N . ALA A 1 203 ? -16.030 -21.140 6.160 1.00 98.12 203 ALA A N 1
ATOM 1498 C CA . ALA A 1 203 ? -17.277 -21.287 5.415 1.00 98.12 203 ALA A CA 1
ATOM 1499 C C . ALA A 1 203 ? -17.067 -21.917 4.025 1.00 98.12 203 ALA A C 1
ATOM 1501 O O . ALA A 1 203 ? -17.914 -22.678 3.556 1.00 98.12 203 ALA A O 1
ATOM 1502 N N . LEU A 1 204 ? -15.940 -21.616 3.376 1.00 98.44 204 LEU A N 1
ATOM 1503 C CA . LEU A 1 204 ? -15.618 -22.070 2.021 1.00 98.44 204 LEU A CA 1
ATOM 1504 C C . LEU A 1 204 ? -14.891 -23.422 1.976 1.00 98.44 204 LEU A C 1
ATOM 1506 O O . LEU A 1 204 ? -14.783 -24.019 0.902 1.00 98.44 204 LEU A O 1
ATOM 1510 N N . ASN A 1 205 ? -14.404 -23.940 3.103 1.00 98.25 205 ASN A N 1
ATOM 1511 C CA . ASN A 1 205 ? -13.702 -25.218 3.139 1.00 98.25 205 ASN A CA 1
ATOM 1512 C C . ASN A 1 205 ? -14.566 -26.377 2.600 1.00 98.25 205 ASN A C 1
ATOM 1514 O O . ASN A 1 205 ? -15.741 -26.527 2.937 1.00 98.25 205 ASN A O 1
ATOM 1518 N N . GLY A 1 206 ? -13.967 -27.232 1.769 1.00 98.00 206 GLY A N 1
ATOM 1519 C CA . GLY A 1 206 ? -14.632 -28.402 1.192 1.00 98.00 206 GLY A CA 1
ATOM 1520 C C . GLY A 1 206 ? -15.533 -28.101 -0.012 1.00 98.00 206 GLY A C 1
ATOM 1521 O O . GLY A 1 206 ? -16.217 -29.000 -0.510 1.00 98.00 206 GLY A O 1
ATOM 1522 N N . THR A 1 207 ? -15.559 -26.851 -0.483 1.00 98.62 207 THR A N 1
ATOM 1523 C CA . THR A 1 207 ? -16.382 -26.401 -1.620 1.00 98.62 207 THR A CA 1
ATOM 1524 C C . THR A 1 207 ? -15.585 -26.405 -2.935 1.00 98.62 207 THR A C 1
ATOM 1526 O O . THR A 1 207 ? -14.504 -26.998 -3.025 1.00 98.62 207 THR A O 1
ATOM 1529 N N . ARG A 1 208 ? -16.128 -25.819 -4.010 1.00 98.62 208 ARG A N 1
ATOM 1530 C CA . ARG A 1 208 ? -15.498 -25.762 -5.337 1.00 98.62 208 ARG A CA 1
ATOM 1531 C C . ARG A 1 208 ? -14.902 -24.382 -5.584 1.00 98.62 208 ARG A C 1
ATOM 1533 O O . ARG A 1 208 ? -15.631 -23.396 -5.638 1.00 98.62 208 ARG A O 1
ATOM 1540 N N . VAL A 1 209 ? -13.600 -24.334 -5.837 1.00 98.69 209 VAL A N 1
ATOM 1541 C CA . VAL A 1 209 ? -12.881 -23.100 -6.160 1.00 98.69 209 VAL A CA 1
ATOM 1542 C C . VAL A 1 209 ? -12.507 -23.036 -7.639 1.00 98.69 209 VAL A C 1
ATOM 1544 O O . VAL A 1 209 ? -11.931 -23.974 -8.200 1.00 98.69 209 VAL A O 1
ATOM 1547 N N . GLY A 1 210 ? -12.819 -21.909 -8.271 1.00 98.31 210 GLY A N 1
ATOM 1548 C CA . GLY A 1 210 ? -12.332 -21.535 -9.591 1.00 98.31 210 GLY A CA 1
ATOM 1549 C C . GLY A 1 210 ? -10.922 -20.960 -9.523 1.00 98.31 210 GLY A C 1
ATOM 1550 O O . GLY A 1 210 ? -10.644 -20.047 -8.747 1.00 98.31 210 GLY A O 1
ATOM 1551 N N . VAL A 1 211 ? -10.024 -21.491 -10.346 1.00 96.38 211 VAL A N 1
ATOM 1552 C CA . VAL A 1 211 ? -8.633 -21.040 -10.475 1.00 96.38 211 VAL A CA 1
ATOM 1553 C C . VAL A 1 211 ? -8.265 -20.910 -11.947 1.00 96.38 211 VAL A C 1
ATOM 1555 O O . VAL A 1 211 ? -8.780 -21.636 -12.797 1.00 96.38 211 VAL A O 1
ATOM 1558 N N . VAL A 1 212 ? -7.324 -20.024 -12.274 1.00 89.69 212 VAL A N 1
ATOM 1559 C CA . VAL A 1 212 ? -6.959 -19.749 -13.677 1.00 89.69 212 VAL A CA 1
ATOM 1560 C C . VAL A 1 212 ? -6.488 -21.004 -14.418 1.00 89.69 212 VAL A C 1
ATOM 1562 O O . VAL A 1 212 ? -6.889 -21.264 -15.551 1.00 89.69 212 VAL A O 1
ATOM 1565 N N . ALA A 1 213 ? -5.642 -21.805 -13.774 1.00 90.31 213 ALA A N 1
ATOM 1566 C CA . ALA A 1 213 ? -5.194 -23.098 -14.271 1.00 90.31 213 ALA A CA 1
ATOM 1567 C C . ALA A 1 213 ? -4.747 -23.977 -13.100 1.00 90.31 213 ALA A C 1
ATOM 1569 O O . ALA A 1 213 ? -4.340 -23.469 -12.055 1.00 90.31 213 ALA A O 1
ATOM 1570 N N . ARG A 1 214 ? -4.775 -25.300 -13.294 1.00 89.44 214 ARG A N 1
ATOM 1571 C CA . ARG A 1 214 ? -4.252 -26.230 -12.290 1.00 89.44 214 ARG A CA 1
ATOM 1572 C C . ARG A 1 214 ? -2.754 -26.008 -12.080 1.00 89.44 214 ARG A C 1
ATOM 1574 O O . ARG A 1 214 ? -2.003 -25.965 -13.053 1.00 89.44 214 ARG A O 1
ATOM 1581 N N . GLY A 1 215 ? -2.344 -25.887 -10.821 1.00 82.31 215 GLY A N 1
ATOM 1582 C CA . GLY A 1 215 ? -0.960 -25.632 -10.418 1.00 82.31 215 GLY A CA 1
ATOM 1583 C C . GLY A 1 215 ? -0.462 -24.201 -10.644 1.00 82.31 215 GLY A C 1
ATOM 1584 O O . GLY A 1 215 ? 0.717 -23.958 -10.423 1.00 82.31 215 GLY A O 1
ATOM 1585 N N . ALA A 1 216 ? -1.314 -23.265 -11.078 1.00 86.56 216 ALA A N 1
ATOM 1586 C CA . ALA A 1 216 ? -0.957 -21.847 -11.146 1.00 86.56 216 ALA A CA 1
ATOM 1587 C C . ALA A 1 216 ? -1.066 -21.173 -9.767 1.00 86.56 216 ALA A C 1
ATOM 1589 O O . ALA A 1 216 ? -1.753 -21.686 -8.884 1.00 86.56 216 ALA A O 1
ATOM 1590 N N . ALA A 1 217 ? -0.471 -19.985 -9.629 1.00 88.81 217 ALA A N 1
ATOM 1591 C CA . ALA A 1 217 ? -0.509 -19.166 -8.413 1.00 88.81 217 ALA A CA 1
ATOM 1592 C C . ALA A 1 217 ? -1.905 -19.055 -7.767 1.00 88.81 217 ALA A C 1
ATOM 1594 O O . ALA A 1 217 ? -2.028 -19.248 -6.567 1.00 88.81 217 ALA A O 1
ATOM 1595 N N . ALA A 1 218 ? -2.980 -18.864 -8.544 1.00 92.69 218 ALA A N 1
ATOM 1596 C CA . ALA A 1 218 ? -4.349 -18.826 -8.010 1.00 92.69 218 ALA A CA 1
ATOM 1597 C C . ALA A 1 218 ? -4.745 -20.092 -7.213 1.00 92.69 218 ALA A C 1
ATOM 1599 O O . ALA A 1 218 ? -5.412 -19.990 -6.187 1.00 92.69 218 ALA A O 1
ATOM 1600 N N . GLU A 1 219 ? -4.316 -21.286 -7.649 1.00 93.69 219 GLU A N 1
ATOM 1601 C CA . GLU A 1 219 ? -4.518 -22.526 -6.884 1.00 93.69 219 GLU A CA 1
ATOM 1602 C C . GLU A 1 219 ? -3.646 -22.558 -5.631 1.00 93.69 219 GLU A C 1
ATOM 1604 O O . GLU A 1 219 ? -4.122 -22.975 -4.580 1.00 93.69 219 GLU A O 1
ATOM 1609 N N . GLN A 1 220 ? -2.391 -22.118 -5.715 1.00 92.06 220 GLN A N 1
ATOM 1610 C CA . GLN A 1 220 ? -1.493 -22.134 -4.559 1.00 92.06 220 GLN A CA 1
ATOM 1611 C C . GLN A 1 220 ? -1.908 -21.119 -3.487 1.00 92.06 220 GLN A C 1
ATOM 1613 O O . GLN A 1 220 ? -1.819 -21.428 -2.302 1.00 92.06 220 GLN A O 1
ATOM 1618 N N . ILE A 1 221 ? -2.445 -19.965 -3.886 1.00 94.38 221 ILE A N 1
ATOM 1619 C CA . ILE A 1 221 ? -3.037 -18.962 -2.993 1.00 94.38 221 ILE A CA 1
ATOM 1620 C C . ILE A 1 221 ? -4.282 -19.530 -2.304 1.00 94.38 221 ILE A C 1
ATOM 1622 O O . ILE A 1 221 ? -4.363 -19.490 -1.081 1.00 94.38 221 ILE A O 1
ATOM 1626 N N . ALA A 1 222 ? -5.217 -20.131 -3.054 1.00 96.94 222 ALA A N 1
ATOM 1627 C CA . ALA A 1 222 ? -6.395 -20.781 -2.467 1.00 96.94 222 ALA A CA 1
ATOM 1628 C C . ALA A 1 222 ? -6.007 -21.876 -1.457 1.00 96.94 222 ALA A C 1
ATOM 1630 O O . ALA A 1 222 ? -6.596 -21.977 -0.384 1.00 96.94 222 ALA A O 1
ATOM 1631 N N . ARG A 1 223 ? -4.983 -22.674 -1.784 1.00 95.94 223 ARG A N 1
ATOM 1632 C CA . ARG A 1 223 ? -4.450 -23.703 -0.883 1.00 95.94 223 ARG A CA 1
ATOM 1633 C C . ARG A 1 223 ? -3.825 -23.105 0.375 1.00 95.94 223 ARG A C 1
ATOM 1635 O O . ARG A 1 223 ? -4.047 -23.652 1.446 1.00 95.94 223 ARG A O 1
ATOM 1642 N N . GLN A 1 224 ? -3.060 -22.021 0.247 1.00 94.81 224 GLN A N 1
ATOM 1643 C CA . GLN A 1 224 ? -2.436 -21.343 1.386 1.00 94.81 224 GLN A CA 1
ATOM 1644 C C . GLN A 1 224 ? -3.474 -20.729 2.317 1.00 94.81 224 GLN A C 1
ATOM 1646 O O . GLN A 1 224 ? -3.346 -20.856 3.525 1.00 94.81 224 GLN A O 1
ATOM 1651 N N . LEU A 1 225 ? -4.516 -20.109 1.763 1.00 97.38 225 LEU A N 1
ATOM 1652 C CA . LEU A 1 225 ? -5.614 -19.555 2.548 1.00 97.38 225 LEU A CA 1
ATOM 1653 C C . LEU A 1 225 ? -6.303 -20.630 3.399 1.00 97.38 225 LEU A C 1
ATOM 1655 O O . LEU A 1 225 ? -6.521 -20.422 4.588 1.00 97.38 225 LEU A O 1
ATOM 1659 N N . LEU A 1 226 ? -6.604 -21.792 2.813 1.00 98.12 226 LEU A N 1
ATOM 1660 C CA . LEU A 1 226 ? -7.206 -22.911 3.545 1.00 98.12 226 LEU A CA 1
ATOM 1661 C C . LEU A 1 226 ? -6.266 -23.464 4.626 1.00 98.12 226 LEU A C 1
ATOM 1663 O O . LEU A 1 226 ? -6.696 -23.652 5.761 1.00 98.12 226 LEU A O 1
ATOM 1667 N N . ASP A 1 227 ? -4.994 -23.676 4.284 1.00 96.38 227 ASP A N 1
ATOM 1668 C CA . ASP A 1 227 ? -3.979 -24.223 5.192 1.00 96.38 227 ASP A CA 1
ATOM 1669 C C . ASP A 1 227 ? -3.717 -23.289 6.384 1.00 96.38 227 ASP A C 1
ATOM 1671 O O . ASP A 1 227 ? -3.798 -23.716 7.536 1.00 96.38 227 ASP A O 1
ATOM 1675 N N . SER A 1 228 ? -3.515 -21.989 6.131 1.00 95.44 228 SER A N 1
ATOM 1676 C CA . SER A 1 228 ? -3.343 -20.975 7.181 1.00 95.44 228 SER A CA 1
ATOM 1677 C C . SER A 1 228 ? -4.591 -20.822 8.060 1.00 95.44 228 SER A C 1
ATOM 1679 O O . SER A 1 228 ? -4.457 -20.554 9.250 1.00 95.44 228 SER A O 1
ATOM 1681 N N . ALA A 1 229 ? -5.796 -21.045 7.522 1.00 96.50 229 ALA A N 1
ATOM 1682 C CA . ALA A 1 229 ? -7.036 -21.083 8.305 1.00 96.50 229 ALA A CA 1
ATOM 1683 C C . ALA A 1 229 ? -7.241 -22.414 9.070 1.00 96.50 229 ALA A C 1
ATOM 1685 O O . ALA A 1 229 ? -8.245 -22.586 9.765 1.00 96.50 229 ALA A O 1
ATOM 1686 N N . GLY A 1 230 ? -6.304 -23.364 8.967 1.00 96.88 230 GLY A N 1
ATOM 1687 C CA . GLY A 1 230 ? -6.323 -24.637 9.690 1.00 96.88 230 GLY A CA 1
ATOM 1688 C C . GLY A 1 230 ? -7.124 -25.754 9.014 1.00 96.88 230 GLY A C 1
ATOM 1689 O O . GLY A 1 230 ? -7.483 -26.732 9.680 1.00 96.88 230 GLY A O 1
ATOM 1690 N N . PHE A 1 231 ? -7.412 -25.633 7.718 1.00 98.25 231 PHE A N 1
ATOM 1691 C CA . PHE A 1 231 ? -8.141 -26.629 6.931 1.00 98.25 231 PHE A CA 1
ATOM 1692 C C . PHE A 1 231 ? -7.221 -27.389 5.977 1.00 98.25 231 PHE A C 1
ATOM 1694 O O . PHE A 1 231 ? -6.257 -26.840 5.453 1.00 98.25 231 PHE A O 1
ATOM 1701 N N . ASP A 1 232 ? -7.540 -28.660 5.712 1.00 97.50 232 ASP A N 1
ATOM 1702 C CA . ASP A 1 232 ? -6.809 -29.443 4.717 1.00 97.50 232 ASP A CA 1
ATOM 1703 C C . ASP A 1 232 ? -7.183 -28.947 3.307 1.00 97.50 232 ASP A C 1
ATOM 1705 O O . ASP A 1 232 ? -8.334 -29.105 2.881 1.00 97.50 232 ASP A O 1
ATOM 1709 N N . PRO A 1 233 ? -6.243 -28.361 2.542 1.00 96.38 233 PRO A N 1
ATOM 1710 C CA . PRO A 1 233 ? -6.549 -27.837 1.221 1.00 96.38 233 PRO A CA 1
ATOM 1711 C C . PRO A 1 233 ? -7.021 -28.912 0.232 1.00 96.38 233 PRO A C 1
ATOM 1713 O O . PRO A 1 233 ? -7.599 -28.553 -0.797 1.00 96.38 233 PRO A O 1
ATOM 1716 N N . ASP A 1 234 ? -6.783 -30.200 0.497 1.00 96.75 234 ASP A N 1
ATOM 1717 C CA . ASP A 1 234 ? -7.235 -31.302 -0.355 1.00 96.75 234 ASP A CA 1
ATOM 1718 C C . ASP A 1 234 ? -8.715 -31.673 -0.156 1.00 96.75 234 ASP A C 1
ATOM 1720 O O . ASP A 1 234 ? -9.273 -32.394 -0.991 1.00 96.75 234 ASP A O 1
ATOM 1724 N N . ASP A 1 235 ? -9.383 -31.129 0.867 1.00 97.69 235 ASP A N 1
ATOM 1725 C CA . ASP A 1 235 ? -10.840 -31.241 1.014 1.00 97.69 235 ASP A CA 1
ATOM 1726 C C . ASP A 1 235 ? -11.588 -30.398 -0.042 1.00 97.69 235 ASP A C 1
ATOM 1728 O O . ASP A 1 235 ? -12.726 -30.705 -0.406 1.00 97.69 235 ASP A O 1
ATOM 1732 N N . THR A 1 236 ? -10.943 -29.360 -0.583 1.00 98.38 236 THR A N 1
ATOM 1733 C CA . THR A 1 236 ? -11.517 -28.419 -1.560 1.00 98.38 236 THR A CA 1
ATOM 1734 C C . THR A 1 236 ? -11.301 -28.882 -3.009 1.00 98.38 236 THR A C 1
ATOM 1736 O O . THR A 1 236 ? -10.253 -29.411 -3.385 1.00 98.38 236 THR A O 1
ATOM 1739 N N . THR A 1 237 ? -12.295 -28.663 -3.878 1.00 98.31 237 THR A N 1
ATOM 1740 C CA . THR A 1 237 ? -12.224 -29.041 -5.302 1.00 98.31 237 THR A CA 1
ATOM 1741 C C . THR A 1 237 ? -11.758 -27.876 -6.180 1.00 98.31 237 THR A C 1
ATOM 1743 O O . THR A 1 237 ? -12.479 -26.899 -6.341 1.00 98.31 237 THR A O 1
ATOM 1746 N N . TYR A 1 238 ? -10.598 -28.011 -6.832 1.00 98.38 238 TYR A N 1
ATOM 1747 C CA . TYR A 1 238 ? -10.016 -26.981 -7.711 1.00 98.38 238 TYR A CA 1
ATOM 1748 C C . TYR A 1 238 ? -10.397 -27.183 -9.182 1.00 98.38 238 TYR A C 1
ATOM 1750 O O . TYR A 1 238 ? -10.033 -28.196 -9.798 1.00 98.38 238 TYR A O 1
ATOM 1758 N N . ILE A 1 239 ? -11.072 -26.192 -9.765 1.00 98.25 239 ILE A N 1
ATOM 1759 C CA . ILE A 1 239 ? -11.563 -26.196 -11.146 1.00 98.25 239 ILE A CA 1
ATOM 1760 C C . ILE A 1 239 ? -10.821 -25.127 -11.950 1.00 98.25 239 ILE A C 1
ATOM 1762 O O . ILE A 1 239 ? -10.798 -23.958 -11.585 1.00 98.25 239 ILE A O 1
ATOM 1766 N N . ALA A 1 240 ? -10.203 -25.534 -13.062 1.00 96.56 240 ALA A N 1
ATOM 1767 C CA . ALA A 1 240 ? -9.528 -24.607 -13.965 1.00 96.56 240 ALA A CA 1
ATOM 1768 C C . ALA A 1 240 ? -10.559 -23.847 -14.813 1.00 96.56 240 ALA A C 1
ATOM 1770 O O . ALA A 1 240 ? -11.001 -24.353 -15.845 1.00 96.56 240 ALA A O 1
ATOM 1771 N N . THR A 1 241 ? -10.931 -22.648 -14.375 1.00 95.38 241 THR A N 1
ATOM 1772 C CA . THR A 1 241 ? -11.947 -21.806 -15.017 1.00 95.38 241 THR A CA 1
ATOM 1773 C C . THR A 1 241 ? -11.373 -20.897 -16.099 1.00 95.38 241 THR A C 1
ATOM 1775 O O . THR A 1 241 ? -12.124 -20.419 -16.943 1.00 95.38 241 THR A O 1
ATOM 1778 N N . GLY A 1 242 ? -10.054 -20.684 -16.146 1.00 89.69 242 GLY A N 1
ATOM 1779 C CA . GLY A 1 242 ? -9.394 -19.874 -17.173 1.00 89.69 242 GLY A CA 1
ATOM 1780 C C . GLY A 1 242 ? -9.298 -18.384 -16.826 1.00 89.69 242 GLY A C 1
ATOM 1781 O O . GLY A 1 242 ? -9.023 -18.012 -15.690 1.00 89.69 242 GLY A O 1
ATOM 1782 N N . LEU A 1 243 ? -9.449 -17.522 -17.835 1.00 87.25 243 LEU A N 1
ATOM 1783 C CA . LEU A 1 243 ? -9.330 -16.066 -17.682 1.00 87.25 243 LEU A CA 1
ATOM 1784 C C . LEU A 1 243 ? -10.596 -15.461 -17.044 1.00 87.25 243 LEU A C 1
ATOM 1786 O O . LEU A 1 243 ? -11.612 -16.134 -16.891 1.00 87.25 243 LEU A O 1
ATOM 1790 N N . ALA A 1 244 ? -10.552 -14.166 -16.723 1.00 88.12 244 ALA A N 1
ATOM 1791 C CA . ALA A 1 244 ? -11.616 -13.444 -16.019 1.00 88.12 244 ALA A CA 1
ATOM 1792 C C . ALA A 1 244 ? -13.044 -13.755 -16.519 1.00 88.12 244 ALA A C 1
ATOM 1794 O O . ALA A 1 244 ? -13.891 -14.168 -15.732 1.00 88.12 244 ALA A O 1
ATOM 1795 N N . GLY A 1 245 ? -13.306 -13.628 -17.826 1.00 89.62 245 GLY A N 1
ATOM 1796 C CA . GLY A 1 245 ? -14.649 -13.843 -18.381 1.00 89.62 245 GLY A CA 1
ATOM 1797 C C . GLY A 1 245 ? -15.177 -15.276 -18.238 1.00 89.62 245 GLY A C 1
ATOM 1798 O O . GLY A 1 245 ? -16.370 -15.473 -18.032 1.00 89.62 245 GLY A O 1
ATOM 1799 N N . THR A 1 246 ? -14.309 -16.289 -18.317 1.00 93.94 246 THR A N 1
ATOM 1800 C CA . THR A 1 246 ? -14.723 -17.689 -18.137 1.00 93.94 246 THR A CA 1
ATOM 1801 C C . THR A 1 246 ? -14.881 -18.053 -16.661 1.00 93.94 246 THR A C 1
ATOM 1803 O O . THR A 1 246 ? -15.754 -18.851 -16.336 1.00 93.94 246 THR A O 1
ATOM 1806 N N . THR A 1 247 ? -14.123 -17.417 -15.761 1.00 95.81 247 THR A N 1
ATOM 1807 C CA . THR A 1 247 ? -14.347 -17.515 -14.310 1.00 95.81 247 THR A CA 1
ATOM 1808 C C . THR A 1 247 ? -15.684 -16.906 -13.891 1.00 95.81 247 THR A C 1
ATOM 1810 O O . THR A 1 247 ? -16.413 -17.540 -13.135 1.00 95.81 247 THR A O 1
ATOM 1813 N N . LEU A 1 248 ? -16.056 -15.739 -14.429 1.00 95.94 248 LEU A N 1
ATOM 1814 C CA . LEU A 1 248 ? -17.378 -15.143 -14.188 1.00 95.94 248 LEU A CA 1
ATOM 1815 C C . LEU A 1 248 ? -18.508 -16.077 -14.630 1.00 95.94 248 LEU A C 1
ATOM 1817 O O . LEU A 1 248 ? -19.400 -16.375 -13.844 1.00 95.94 248 LEU A O 1
ATOM 1821 N N . ALA A 1 249 ? -18.415 -16.632 -15.841 1.00 96.94 249 ALA A N 1
ATOM 1822 C CA . ALA A 1 249 ? -19.403 -17.591 -16.332 1.00 96.94 249 ALA A CA 1
ATOM 1823 C C . ALA A 1 249 ? -19.493 -18.858 -15.455 1.00 96.94 249 ALA A C 1
ATOM 1825 O O . ALA A 1 249 ? -20.574 -19.428 -15.297 1.00 96.94 249 ALA A O 1
ATOM 1826 N N . ALA A 1 250 ? -18.376 -19.309 -14.873 1.00 98.12 250 ALA A N 1
ATOM 1827 C CA . ALA A 1 250 ? -18.354 -20.440 -13.947 1.00 98.12 250 ALA A CA 1
ATOM 1828 C C . ALA A 1 250 ? -19.053 -20.115 -12.612 1.00 98.12 250 ALA A C 1
ATOM 1830 O O . ALA A 1 250 ? -19.779 -20.961 -12.091 1.00 98.12 250 ALA A O 1
ATOM 1831 N N . LEU A 1 251 ? -18.890 -18.895 -12.085 1.00 98.25 251 LEU A N 1
ATOM 1832 C CA . LEU A 1 251 ? -19.606 -18.421 -10.892 1.00 98.25 251 LEU A CA 1
ATOM 1833 C C . LEU A 1 251 ? -21.119 -18.300 -11.159 1.00 98.25 251 LEU A C 1
ATOM 1835 O O . LEU A 1 251 ? -21.930 -18.808 -10.381 1.00 98.25 251 LEU A O 1
ATOM 1839 N N . GLU A 1 252 ? -21.503 -17.692 -12.290 1.00 97.12 252 GLU A N 1
ATOM 1840 C CA . GLU A 1 252 ? -22.904 -17.509 -12.707 1.00 97.12 252 GLU A CA 1
ATOM 1841 C C . GLU A 1 252 ? -23.637 -18.836 -12.923 1.00 97.12 252 GLU A C 1
ATOM 1843 O O . GLU A 1 252 ? -24.812 -18.977 -12.578 1.00 97.12 252 GLU A O 1
ATOM 1848 N N . SER A 1 253 ? -22.952 -19.809 -13.530 1.00 97.31 253 SER A N 1
ATOM 1849 C CA . SER A 1 253 ? -23.523 -21.118 -13.858 1.00 97.31 253 SER A CA 1
ATOM 1850 C C . SER A 1 253 ? -23.476 -22.123 -12.708 1.00 97.31 253 SER A C 1
ATOM 1852 O O . SER A 1 253 ? -23.852 -23.279 -12.917 1.00 97.31 253 SER A O 1
ATOM 1854 N N . ASP A 1 254 ? -23.060 -21.681 -11.514 1.00 97.25 254 ASP A N 1
ATOM 1855 C CA . ASP A 1 254 ? -22.910 -22.521 -10.326 1.00 97.25 254 ASP A CA 1
ATOM 1856 C C . ASP A 1 254 ? -21.973 -23.716 -10.595 1.00 97.25 254 ASP A C 1
ATOM 1858 O O . ASP A 1 254 ? -22.211 -24.841 -10.161 1.00 97.25 254 ASP A O 1
ATOM 1862 N N . GLU A 1 255 ? -20.907 -23.505 -11.375 1.00 98.25 255 GLU A N 1
ATOM 1863 C CA . GLU A 1 255 ? -19.834 -24.486 -11.582 1.00 98.25 255 GLU A CA 1
ATOM 1864 C C . GLU A 1 255 ? -18.823 -24.442 -10.427 1.00 98.25 255 GLU A C 1
ATOM 1866 O O . GLU A 1 255 ? -18.335 -25.496 -10.001 1.00 98.25 255 GLU A O 1
ATOM 1871 N N . VAL A 1 256 ? -18.573 -23.246 -9.887 1.00 98.62 256 VAL A N 1
ATOM 1872 C CA . VAL A 1 256 ? -17.704 -22.982 -8.731 1.00 98.62 256 VAL A CA 1
ATOM 1873 C C . VAL A 1 256 ? -18.437 -22.124 -7.698 1.00 98.62 256 VAL A C 1
ATOM 1875 O O . VAL A 1 256 ? -19.263 -21.288 -8.056 1.00 98.62 256 VAL A O 1
ATOM 1878 N N . ASP A 1 257 ? -18.123 -22.335 -6.422 1.00 98.75 257 ASP A N 1
ATOM 1879 C CA . ASP A 1 257 ? -18.731 -21.637 -5.282 1.00 98.75 257 ASP A CA 1
ATOM 1880 C C . ASP A 1 257 ? -18.008 -20.311 -4.983 1.00 98.75 257 ASP A C 1
ATOM 1882 O O . ASP A 1 257 ? -18.612 -19.325 -4.569 1.00 98.75 257 ASP A O 1
ATOM 1886 N N . TRP A 1 258 ? -16.705 -20.274 -5.247 1.00 98.56 258 TRP A N 1
ATOM 1887 C CA . TRP A 1 258 ? -15.845 -19.099 -5.136 1.00 98.56 258 TRP A CA 1
ATOM 1888 C C . TRP A 1 258 ? -14.685 -19.214 -6.123 1.00 98.56 258 TRP A C 1
ATOM 1890 O O . TRP A 1 258 ? -14.486 -20.257 -6.748 1.00 98.56 258 TRP A O 1
ATOM 1900 N N . ALA A 1 259 ? -13.916 -18.149 -6.302 1.00 98.56 259 ALA A N 1
ATOM 1901 C CA . ALA A 1 259 ? -12.761 -18.141 -7.181 1.00 98.56 259 ALA A CA 1
ATOM 1902 C C . ALA A 1 259 ? -11.640 -17.252 -6.644 1.00 98.56 259 ALA A C 1
ATOM 1904 O O . ALA A 1 259 ? -11.896 -16.205 -6.050 1.00 98.56 259 ALA A O 1
ATOM 1905 N N . ILE A 1 260 ? -10.402 -17.648 -6.946 1.00 97.38 260 ILE A N 1
ATOM 1906 C CA . ILE A 1 260 ? -9.247 -16.750 -6.926 1.00 97.38 260 ILE A CA 1
ATOM 1907 C C . ILE A 1 260 ? -9.011 -16.287 -8.363 1.00 97.38 260 ILE A C 1
ATOM 1909 O O . ILE A 1 260 ? -8.670 -17.079 -9.248 1.00 97.38 260 ILE A O 1
ATOM 1913 N N . THR A 1 261 ? -9.239 -15.000 -8.609 1.00 93.81 261 THR A N 1
ATOM 1914 C CA . THR A 1 261 ? -9.222 -14.405 -9.951 1.00 93.81 261 THR A CA 1
ATOM 1915 C C . THR A 1 261 ? -8.593 -13.012 -9.925 1.00 93.81 261 THR A C 1
ATOM 1917 O O . THR A 1 261 ? -8.060 -12.584 -8.910 1.00 93.81 261 THR A O 1
ATOM 1920 N N . PHE A 1 262 ? -8.588 -12.326 -11.063 1.00 92.00 262 PHE A N 1
ATOM 1921 C CA . PHE A 1 262 ? -7.941 -11.031 -11.266 1.00 92.00 262 PHE A CA 1
ATOM 1922 C C . PHE A 1 262 ? -8.820 -10.121 -12.131 1.00 92.00 262 PHE A C 1
ATOM 1924 O O . PHE A 1 262 ? -9.821 -10.561 -12.705 1.00 92.00 262 PHE A O 1
ATOM 1931 N N . GLU A 1 263 ? -8.457 -8.845 -12.240 1.00 91.88 263 GLU A N 1
ATOM 1932 C CA . GLU A 1 263 ? -9.218 -7.871 -13.026 1.00 91.88 263 GLU A CA 1
ATOM 1933 C C . GLU A 1 263 ? -9.237 -8.184 -14.534 1.00 91.88 263 GLU A C 1
ATOM 1935 O O . GLU A 1 263 ? -8.209 -8.562 -15.104 1.00 91.88 263 GLU A O 1
ATOM 1940 N N . PRO A 1 264 ? -10.380 -7.986 -15.216 1.00 92.06 264 PRO A N 1
ATOM 1941 C CA . PRO A 1 264 ? -11.593 -7.322 -14.717 1.00 92.06 264 PRO A CA 1
ATOM 1942 C C . PRO A 1 264 ? -12.589 -8.255 -14.003 1.00 92.06 264 PRO A C 1
ATOM 1944 O O . PRO A 1 264 ? -13.710 -7.849 -13.714 1.00 92.06 264 PRO A O 1
ATOM 1947 N N . GLY A 1 265 ? -12.233 -9.521 -13.759 1.00 92.94 265 GLY A N 1
ATOM 1948 C CA . GLY A 1 265 ? -13.135 -10.519 -13.177 1.00 92.94 265 GLY A CA 1
ATOM 1949 C C . GLY A 1 265 ? -13.572 -10.191 -11.751 1.00 92.94 265 GLY A C 1
ATOM 1950 O O . GLY A 1 265 ? -14.703 -10.483 -11.390 1.00 92.94 265 GLY A O 1
ATOM 1951 N N . LEU A 1 266 ? -12.707 -9.547 -10.966 1.00 92.75 266 LEU A N 1
ATOM 1952 C CA . LEU A 1 266 ? -13.034 -9.105 -9.609 1.00 92.75 266 LEU A CA 1
ATOM 1953 C C . LEU A 1 266 ? -14.106 -8.014 -9.635 1.00 92.75 266 LEU A C 1
ATOM 1955 O O . LEU A 1 266 ? -15.163 -8.164 -9.033 1.00 92.75 266 LEU A O 1
ATOM 1959 N N . SER A 1 267 ? -13.851 -6.937 -10.380 1.00 91.38 267 SER A N 1
ATOM 1960 C CA . SER A 1 267 ? -14.769 -5.800 -10.447 1.00 91.38 267 SER A CA 1
ATOM 1961 C C . SER A 1 267 ? -16.090 -6.146 -11.125 1.00 91.38 267 SER A C 1
ATOM 1963 O O . SER A 1 267 ? -17.149 -5.742 -10.653 1.00 91.38 267 SER A O 1
ATOM 1965 N N . ARG A 1 268 ? -16.054 -6.929 -12.210 1.00 92.56 268 ARG A N 1
ATOM 1966 C CA . ARG A 1 268 ? -17.281 -7.360 -12.889 1.00 92.56 268 ARG A CA 1
ATOM 1967 C C . ARG A 1 268 ? -18.130 -8.287 -12.037 1.00 92.56 268 ARG A C 1
ATOM 1969 O O . ARG A 1 268 ? -19.344 -8.187 -12.118 1.00 92.56 268 ARG A O 1
ATOM 1976 N N . ALA A 1 269 ? -17.533 -9.144 -11.206 1.00 94.75 269 ALA A N 1
ATOM 1977 C CA . ALA A 1 269 ? -18.330 -9.993 -10.327 1.00 94.75 269 ALA A CA 1
ATOM 1978 C C . ALA A 1 269 ? -19.254 -9.165 -9.418 1.00 94.75 269 ALA A C 1
ATOM 1980 O O . ALA A 1 269 ? -20.407 -9.539 -9.229 1.00 94.75 269 ALA A O 1
ATOM 1981 N N . GLU A 1 270 ? -18.766 -8.025 -8.928 1.00 91.56 270 GLU A N 1
ATOM 1982 C CA . GLU A 1 270 ? -19.521 -7.119 -8.057 1.00 91.56 270 GLU A CA 1
ATOM 1983 C C . GLU A 1 270 ? -20.488 -6.230 -8.838 1.00 91.56 270 GLU A C 1
ATOM 1985 O O . GLU A 1 270 ? -21.646 -6.090 -8.451 1.00 91.56 270 GLU A O 1
ATOM 1990 N N . LEU A 1 271 ? -20.036 -5.641 -9.951 1.00 90.94 271 LEU A N 1
ATOM 1991 C CA . LEU A 1 271 ? -20.865 -4.740 -10.760 1.00 90.94 271 LEU A CA 1
ATOM 1992 C C . LEU A 1 271 ? -22.026 -5.466 -11.449 1.00 90.94 271 LEU A C 1
ATOM 1994 O O . LEU A 1 271 ? -23.111 -4.898 -11.572 1.00 90.94 271 LEU A O 1
ATOM 1998 N N . ASP A 1 272 ? -21.805 -6.713 -11.865 1.00 93.56 272 ASP A N 1
ATOM 1999 C CA . ASP A 1 272 ? -22.804 -7.538 -12.547 1.00 93.56 272 ASP A CA 1
ATOM 2000 C C . ASP A 1 272 ? -23.654 -8.373 -11.560 1.00 93.56 272 ASP A C 1
ATOM 2002 O O . ASP A 1 272 ? -24.488 -9.166 -11.997 1.00 93.56 272 ASP A O 1
ATOM 2006 N N . ASP A 1 273 ? -23.477 -8.190 -10.242 1.00 94.81 273 ASP A N 1
ATOM 2007 C CA . ASP A 1 273 ? -24.190 -8.915 -9.170 1.00 94.81 273 ASP A CA 1
ATOM 2008 C C . ASP A 1 273 ? -24.044 -10.452 -9.262 1.00 94.81 273 ASP A C 1
ATOM 2010 O O . ASP A 1 273 ? -24.970 -11.229 -9.006 1.00 94.81 273 ASP A O 1
ATOM 2014 N N . ILE A 1 274 ? -22.852 -10.908 -9.650 1.00 97.75 274 ILE A N 1
ATOM 2015 C CA . ILE A 1 274 ? -22.483 -12.327 -9.771 1.00 97.75 274 ILE A CA 1
ATOM 2016 C C . ILE A 1 274 ? -21.900 -12.847 -8.451 1.00 97.75 274 ILE A C 1
ATOM 2018 O O . ILE A 1 274 ? -22.094 -14.012 -8.095 1.00 97.75 274 ILE A O 1
ATOM 2022 N N . GLY A 1 275 ? -21.171 -12.000 -7.728 1.00 97.06 275 GLY A N 1
ATOM 2023 C CA . GLY A 1 275 ? -20.509 -12.364 -6.485 1.00 97.06 275 GLY A CA 1
ATOM 2024 C C . GLY A 1 275 ? -19.952 -11.166 -5.728 1.00 97.06 275 GLY A C 1
ATOM 2025 O O . GLY A 1 275 ? -20.014 -10.028 -6.188 1.00 97.06 275 GLY A O 1
ATOM 2026 N N . TYR A 1 276 ? -19.382 -11.440 -4.562 1.00 95.50 276 TYR A N 1
ATOM 2027 C CA . TYR A 1 276 ? -18.837 -10.437 -3.648 1.00 95.50 276 TYR A CA 1
ATOM 2028 C C . TYR A 1 276 ? -17.533 -10.931 -3.007 1.00 95.50 276 TYR A C 1
ATOM 2030 O O . TYR A 1 276 ? -17.206 -12.116 -3.070 1.00 95.50 276 TYR A O 1
ATOM 2038 N N . ALA A 1 277 ? -16.772 -10.032 -2.382 1.00 94.75 277 ALA A N 1
ATOM 2039 C CA . ALA A 1 277 ? -15.520 -10.368 -1.706 1.00 94.75 277 ALA A CA 1
ATOM 2040 C C . ALA A 1 277 ? -15.651 -10.197 -0.178 1.00 94.75 277 ALA A C 1
ATOM 2042 O O . ALA A 1 277 ? -15.747 -9.057 0.284 1.00 94.75 277 ALA A O 1
ATOM 2043 N N . PRO A 1 278 ? -15.632 -11.285 0.619 1.00 93.62 278 PRO A N 1
ATOM 2044 C CA . PRO A 1 278 ? -15.730 -11.197 2.083 1.00 93.62 278 PRO A CA 1
ATOM 2045 C C . PRO A 1 278 ? -14.468 -10.617 2.748 1.00 93.62 278 PRO A C 1
ATOM 2047 O O . PRO A 1 278 ? -14.530 -10.112 3.862 1.00 93.62 278 PRO A O 1
ATOM 2050 N N . PHE A 1 279 ? -13.326 -10.668 2.063 1.00 91.00 279 PHE A N 1
ATOM 2051 C CA . PHE A 1 279 ? -12.059 -10.036 2.438 1.00 91.00 279 PHE A CA 1
ATOM 2052 C C . PHE A 1 279 ? -11.257 -9.733 1.163 1.00 91.00 279 PHE A C 1
ATOM 2054 O O . PHE A 1 279 ? -11.666 -10.127 0.064 1.00 91.00 279 PHE A O 1
ATOM 2061 N N . ARG A 1 280 ? -10.144 -9.008 1.287 1.00 86.56 280 ARG A N 1
ATOM 2062 C CA . ARG A 1 280 ? -9.346 -8.505 0.163 1.00 86.56 280 ARG A CA 1
ATOM 2063 C C . ARG A 1 280 ? -7.853 -8.695 0.384 1.00 86.56 280 ARG A C 1
ATOM 2065 O O . ARG A 1 280 ? -7.215 -7.895 1.069 1.00 86.56 280 ARG A O 1
ATOM 2072 N N . LEU A 1 281 ? -7.259 -9.648 -0.334 1.00 87.62 281 LEU A N 1
ATOM 2073 C CA . LEU A 1 281 ? -5.801 -9.838 -0.316 1.00 87.62 281 LEU A CA 1
ATOM 2074 C C . LEU A 1 281 ? -5.058 -8.570 -0.760 1.00 87.62 281 LEU A C 1
ATOM 2076 O O . LEU A 1 281 ? -4.019 -8.206 -0.215 1.00 87.62 281 LEU A O 1
ATOM 2080 N N . ARG A 1 282 ? -5.608 -7.851 -1.746 1.00 82.00 282 ARG A N 1
ATOM 2081 C CA . ARG A 1 282 ? -5.013 -6.609 -2.269 1.00 82.00 282 ARG A CA 1
ATOM 2082 C C . ARG A 1 282 ? -5.059 -5.428 -1.298 1.00 82.00 282 ARG A C 1
ATOM 2084 O O . ARG A 1 282 ? -4.332 -4.460 -1.510 1.00 82.00 282 ARG A O 1
ATOM 2091 N N . ALA A 1 283 ? -5.918 -5.499 -0.280 1.00 74.62 283 ALA A N 1
ATOM 2092 C CA . ALA A 1 283 ? -6.035 -4.501 0.781 1.00 74.62 283 ALA A CA 1
ATOM 2093 C C . ALA A 1 283 ? -5.241 -4.886 2.043 1.00 74.62 283 ALA A C 1
ATOM 2095 O O . ALA A 1 283 ? -5.272 -4.144 3.021 1.00 74.62 283 ALA A O 1
ATOM 2096 N N . GLY A 1 284 ? -4.521 -6.015 2.012 1.00 75.12 284 GLY A N 1
ATOM 2097 C CA . GLY A 1 284 ? -3.713 -6.504 3.127 1.00 75.12 284 GLY A CA 1
ATOM 2098 C C . GLY A 1 284 ? -4.420 -7.498 4.050 1.00 75.12 284 GLY A C 1
ATOM 2099 O O . GLY A 1 284 ? -3.822 -7.887 5.049 1.00 75.12 284 GLY A O 1
ATOM 2100 N N . ASP A 1 285 ? -5.649 -7.927 3.737 1.00 83.50 285 ASP A N 1
ATOM 2101 C CA . ASP A 1 285 ? -6.274 -9.044 4.454 1.00 83.50 285 ASP A CA 1
ATOM 2102 C C . ASP A 1 285 ? -5.576 -10.367 4.089 1.00 83.50 285 ASP A C 1
ATOM 2104 O O . ASP A 1 285 ? -4.967 -10.494 3.024 1.00 83.50 285 ASP A O 1
ATOM 2108 N N . GLY A 1 286 ? -5.739 -11.391 4.928 1.00 89.25 286 GLY A N 1
ATOM 2109 C CA . GLY A 1 286 ? -5.180 -12.722 4.700 1.00 89.25 286 GLY A CA 1
ATOM 2110 C C . GLY A 1 286 ? -3.945 -13.033 5.553 1.00 89.25 286 GLY A C 1
ATOM 2111 O O . GLY A 1 286 ? -3.510 -12.218 6.366 1.00 89.25 286 GLY A O 1
ATOM 2112 N N . PRO A 1 287 ? -3.380 -14.239 5.388 1.00 87.12 287 PRO A N 1
ATOM 2113 C CA . PRO A 1 287 ? -2.206 -14.675 6.131 1.00 87.12 287 PRO A CA 1
ATOM 2114 C C . PRO A 1 287 ? -0.940 -13.923 5.698 1.00 87.12 287 PRO A C 1
ATOM 2116 O O . PRO A 1 287 ? -0.743 -13.627 4.517 1.00 87.12 287 PRO A O 1
ATOM 2119 N N . THR A 1 288 ? -0.036 -13.677 6.650 1.00 83.56 288 THR A N 1
ATOM 2120 C CA . THR A 1 288 ? 1.256 -13.002 6.410 1.00 83.56 288 THR A CA 1
ATOM 2121 C C . THR A 1 288 ? 2.158 -13.759 5.437 1.00 83.56 288 THR A C 1
ATOM 2123 O O . THR A 1 288 ? 2.967 -13.161 4.737 1.00 83.56 288 THR A O 1
ATOM 2126 N N . GLU A 1 289 ? 1.975 -15.073 5.328 1.00 85.44 289 GLU A N 1
ATOM 2127 C CA . GLU A 1 289 ? 2.627 -15.955 4.364 1.00 85.44 289 GLU A CA 1
ATOM 2128 C C . GLU A 1 289 ? 2.201 -15.673 2.930 1.00 85.44 289 GLU A C 1
ATOM 2130 O O . GLU A 1 289 ? 2.678 -16.356 2.043 1.00 85.44 289 GLU A O 1
ATOM 2135 N N . LEU A 1 290 ? 1.275 -14.748 2.679 1.00 88.88 290 LEU A N 1
ATOM 2136 C CA . LEU A 1 290 ? 0.968 -14.248 1.345 1.00 88.88 290 LEU A CA 1
ATOM 2137 C C . LEU A 1 290 ? 1.476 -12.812 1.144 1.00 88.88 290 LEU A C 1
ATOM 2139 O O . LEU A 1 290 ? 1.255 -12.255 0.074 1.00 88.88 290 LEU A O 1
ATOM 2143 N N . ASP A 1 291 ? 2.155 -12.186 2.108 1.00 85.25 291 ASP A N 1
ATOM 2144 C CA . ASP A 1 291 ? 2.634 -10.809 1.958 1.00 85.25 291 ASP A CA 1
ATOM 2145 C C . ASP A 1 291 ? 3.875 -10.717 1.053 1.00 85.25 291 ASP A C 1
ATOM 2147 O O . ASP A 1 291 ? 5.023 -10.743 1.503 1.00 85.25 291 ASP A O 1
ATOM 2151 N N . TRP A 1 292 ? 3.633 -10.596 -0.252 1.00 86.50 292 TRP A N 1
ATOM 2152 C CA . TRP A 1 292 ? 4.658 -10.353 -1.261 1.00 86.50 292 TRP A CA 1
ATOM 2153 C C . TRP A 1 292 ? 4.153 -9.532 -2.442 1.00 86.50 292 TRP A C 1
ATOM 2155 O O . TRP A 1 292 ? 2.942 -9.458 -2.685 1.00 86.50 292 TRP A O 1
ATOM 2165 N N . PRO A 1 293 ? 5.064 -8.963 -3.251 1.00 87.69 293 PRO A N 1
ATOM 2166 C CA . PRO A 1 293 ? 4.683 -8.411 -4.539 1.00 87.69 293 PRO A CA 1
ATOM 2167 C C . PRO A 1 293 ? 4.060 -9.465 -5.446 1.00 87.69 293 PRO A C 1
ATOM 2169 O O . PRO A 1 293 ? 4.617 -10.535 -5.687 1.00 87.69 293 PRO A O 1
ATOM 2172 N N . SER A 1 294 ? 2.886 -9.160 -5.981 1.00 88.94 294 SER A N 1
ATOM 2173 C CA . SER A 1 294 ? 2.093 -10.151 -6.708 1.00 88.94 294 SER A CA 1
ATOM 2174 C C . SER A 1 294 ? 2.544 -10.334 -8.153 1.00 88.94 294 SER A C 1
ATOM 2176 O O . SER A 1 294 ? 2.250 -11.358 -8.763 1.00 88.94 294 SER A O 1
ATOM 2178 N N . ALA A 1 295 ? 3.281 -9.373 -8.716 1.00 91.75 295 ALA A N 1
ATOM 2179 C CA . ALA A 1 295 ? 3.846 -9.517 -10.050 1.00 91.75 295 ALA A CA 1
ATOM 2180 C C . ALA A 1 295 ? 5.239 -8.896 -10.168 1.00 91.75 295 ALA A C 1
ATOM 2182 O O . ALA A 1 295 ? 5.457 -7.724 -9.849 1.00 91.75 295 ALA A O 1
ATOM 2183 N N . VAL A 1 296 ? 6.152 -9.688 -10.721 1.00 93.69 296 VAL A N 1
ATOM 2184 C CA . VAL A 1 296 ? 7.518 -9.325 -11.091 1.00 93.69 296 VAL A CA 1
ATOM 2185 C C . VAL A 1 296 ? 7.704 -9.479 -12.594 1.00 93.69 296 VAL A C 1
ATOM 2187 O O . VAL A 1 296 ? 7.024 -10.265 -13.257 1.00 93.69 296 VAL A O 1
ATOM 2190 N N . ILE A 1 297 ? 8.641 -8.720 -13.141 1.00 94.62 297 ILE A N 1
ATOM 2191 C CA . ILE A 1 297 ? 9.051 -8.806 -14.533 1.00 94.62 297 ILE A CA 1
ATOM 2192 C C . ILE A 1 297 ? 10.334 -9.614 -14.602 1.00 94.62 297 ILE A C 1
ATOM 2194 O O . ILE A 1 297 ? 11.311 -9.336 -13.899 1.00 94.62 297 ILE A O 1
ATOM 2198 N N . ILE A 1 298 ? 10.296 -10.635 -15.448 1.00 95.38 298 ILE A N 1
ATOM 2199 C CA . ILE A 1 298 ? 11.320 -11.659 -15.547 1.00 95.38 298 ILE A CA 1
ATOM 2200 C C . ILE A 1 298 ? 11.876 -11.741 -16.963 1.00 95.38 298 ILE A C 1
ATOM 2202 O O . ILE A 1 298 ? 11.184 -11.474 -17.949 1.00 95.38 298 ILE A O 1
ATOM 2206 N N . THR A 1 299 ? 13.133 -12.152 -17.056 1.00 96.38 299 THR A N 1
ATOM 2207 C CA . THR A 1 299 ? 13.804 -12.492 -18.311 1.00 96.38 299 THR A CA 1
ATOM 2208 C C . THR A 1 299 ? 14.711 -13.709 -18.103 1.00 96.38 299 THR A C 1
ATOM 2210 O O . THR A 1 299 ? 14.958 -14.126 -16.970 1.00 96.38 299 THR A O 1
ATOM 2213 N N . ALA A 1 300 ? 15.201 -14.318 -19.181 1.00 96.38 300 ALA A N 1
ATOM 2214 C CA . ALA A 1 300 ? 16.238 -15.339 -19.075 1.00 96.38 300 ALA A CA 1
ATOM 2215 C C . ALA A 1 300 ? 17.557 -14.691 -18.624 1.00 96.38 300 ALA A C 1
ATOM 2217 O O . ALA A 1 300 ? 17.919 -13.629 -19.135 1.00 96.38 300 ALA A O 1
ATOM 2218 N N . ARG A 1 301 ? 18.332 -15.343 -17.745 1.00 94.50 301 ARG A N 1
ATOM 2219 C CA . ARG A 1 301 ? 19.642 -14.810 -17.319 1.00 94.50 301 ARG A CA 1
ATOM 2220 C C . ARG A 1 301 ? 20.555 -14.534 -18.513 1.00 94.50 301 ARG A C 1
ATOM 2222 O O . ARG A 1 301 ? 21.175 -13.483 -18.591 1.00 94.50 301 ARG A O 1
ATOM 2229 N N . SER A 1 302 ? 20.553 -15.425 -19.504 1.00 95.06 302 SER A N 1
ATOM 2230 C CA . SER A 1 302 ? 21.324 -15.237 -20.736 1.00 95.06 302 SER A CA 1
ATOM 2231 C C . SER A 1 302 ? 20.909 -14.011 -21.554 1.00 95.06 302 SER A C 1
ATOM 2233 O O . SER A 1 302 ? 21.735 -13.487 -22.294 1.00 95.06 302 SER A O 1
ATOM 2235 N N . TYR A 1 303 ? 19.643 -13.587 -21.472 1.00 96.44 303 TYR A N 1
ATOM 2236 C CA . TYR A 1 303 ? 19.166 -12.379 -22.146 1.00 96.44 303 TYR A CA 1
ATOM 2237 C C . TYR A 1 303 ? 19.595 -11.131 -21.375 1.00 96.44 303 TYR A C 1
ATOM 2239 O O . TYR A 1 303 ? 20.126 -10.212 -21.983 1.00 96.44 303 TYR A O 1
ATOM 2247 N N . TRP A 1 304 ? 19.466 -11.136 -20.043 1.00 93.56 304 TRP A N 1
ATOM 2248 C CA . TRP A 1 304 ? 20.019 -10.083 -19.183 1.00 93.56 304 TRP A CA 1
ATOM 2249 C C . TRP A 1 304 ? 21.519 -9.863 -19.428 1.00 93.56 304 TRP A C 1
ATOM 2251 O O . TRP A 1 304 ? 21.938 -8.739 -19.684 1.00 93.56 304 TRP A O 1
ATOM 2261 N N . ASP A 1 305 ? 22.314 -10.937 -19.426 1.00 90.12 305 ASP A N 1
ATOM 2262 C CA . ASP A 1 305 ? 23.768 -10.859 -19.613 1.00 90.12 305 ASP A CA 1
ATOM 2263 C C . ASP A 1 305 ? 24.161 -10.320 -21.003 1.00 90.12 305 ASP A C 1
ATOM 2265 O O . ASP A 1 305 ? 25.220 -9.711 -21.164 1.00 90.12 305 ASP A O 1
ATOM 2269 N N . ALA A 1 306 ? 23.336 -10.577 -22.024 1.00 93.88 306 ALA A N 1
ATOM 2270 C CA . ALA A 1 306 ? 23.595 -10.171 -23.405 1.00 93.88 306 ALA A CA 1
ATOM 2271 C C . ALA A 1 306 ? 23.050 -8.776 -23.743 1.00 93.88 306 ALA A C 1
ATOM 2273 O O . ALA A 1 306 ? 23.666 -8.071 -24.541 1.00 93.88 306 ALA A O 1
ATOM 2274 N N . ASN A 1 307 ? 21.920 -8.397 -23.140 1.00 95.19 307 ASN A N 1
ATOM 2275 C CA . ASN A 1 307 ? 21.138 -7.208 -23.470 1.00 95.19 307 ASN A CA 1
ATOM 2276 C C . ASN A 1 307 ? 20.816 -6.348 -22.226 1.00 95.19 307 ASN A C 1
ATOM 2278 O O . ASN A 1 307 ? 19.649 -5.993 -22.005 1.00 95.19 307 ASN A O 1
ATOM 2282 N N . PRO A 1 308 ? 21.808 -6.013 -21.378 1.00 85.38 308 PRO A N 1
ATOM 2283 C CA . PRO A 1 308 ? 21.547 -5.301 -20.134 1.00 85.38 308 PRO A CA 1
ATOM 2284 C C . PRO A 1 308 ? 20.953 -3.911 -20.386 1.00 85.38 308 PRO A C 1
ATOM 2286 O O . PRO A 1 308 ? 19.993 -3.548 -19.711 1.00 85.38 308 PRO A O 1
ATOM 2289 N N . ASN A 1 309 ? 21.422 -3.142 -21.380 1.00 84.94 309 ASN A N 1
ATOM 2290 C CA . ASN A 1 309 ? 20.842 -1.821 -21.648 1.00 84.94 309 ASN A CA 1
ATOM 2291 C C . ASN A 1 309 ? 19.402 -1.920 -22.153 1.00 84.94 309 ASN A C 1
ATOM 2293 O O . ASN A 1 309 ? 18.589 -1.057 -21.838 1.00 84.94 309 ASN A O 1
ATOM 2297 N N . THR A 1 310 ? 19.061 -2.967 -22.899 1.00 94.19 310 THR A N 1
ATOM 2298 C CA . THR A 1 310 ? 17.689 -3.224 -23.352 1.00 94.19 310 THR A CA 1
ATOM 2299 C C . THR A 1 310 ? 16.766 -3.466 -22.163 1.00 94.19 310 THR A C 1
ATOM 2301 O O . THR A 1 310 ? 15.741 -2.800 -22.036 1.00 94.19 310 THR A O 1
ATOM 2304 N N . VAL A 1 311 ? 17.150 -4.356 -21.242 1.00 93.56 311 VAL A N 1
ATOM 2305 C CA . VAL A 1 311 ? 16.362 -4.649 -20.033 1.00 93.56 311 VAL A CA 1
ATOM 2306 C C . VAL A 1 311 ? 16.257 -3.419 -19.122 1.00 93.56 311 VAL A C 1
ATOM 2308 O O . VAL A 1 311 ? 15.187 -3.131 -18.585 1.00 93.56 311 VAL A O 1
ATOM 2311 N N . LEU A 1 312 ? 17.336 -2.644 -18.982 1.00 85.56 312 LEU A N 1
ATOM 2312 C CA . LEU A 1 312 ? 17.346 -1.401 -18.205 1.00 85.56 312 LEU A CA 1
ATOM 2313 C C . LEU A 1 312 ? 16.467 -0.309 -18.826 1.00 85.56 312 LEU A C 1
ATOM 2315 O O . LEU A 1 312 ? 15.716 0.351 -18.107 1.00 85.56 312 LEU A O 1
ATOM 2319 N N . ASN A 1 313 ? 16.514 -0.138 -20.149 1.00 84.00 313 ASN A N 1
ATOM 2320 C CA . ASN A 1 313 ? 15.625 0.777 -20.860 1.00 84.00 313 ASN A CA 1
ATOM 2321 C C . ASN A 1 313 ? 14.167 0.320 -20.771 1.00 84.00 313 ASN A C 1
ATOM 2323 O O . ASN A 1 313 ? 13.295 1.163 -20.583 1.00 84.00 313 ASN A O 1
ATOM 2327 N N . TYR A 1 314 ? 13.897 -0.989 -20.814 1.00 93.06 314 TYR A N 1
ATOM 2328 C CA . TYR A 1 314 ? 12.561 -1.527 -20.567 1.00 93.06 314 TYR A CA 1
ATOM 2329 C C . TYR A 1 314 ? 12.077 -1.179 -19.157 1.00 93.06 314 TYR A C 1
ATOM 2331 O O . TYR A 1 314 ? 10.990 -0.631 -19.004 1.00 93.06 314 TYR A O 1
ATOM 2339 N N . ARG A 1 315 ? 12.896 -1.412 -18.119 1.00 86.81 315 ARG A N 1
ATOM 2340 C CA . ARG A 1 315 ? 12.567 -1.040 -16.731 1.00 86.81 315 ARG A CA 1
ATOM 2341 C C . ARG A 1 315 ? 12.281 0.455 -16.589 1.00 86.81 315 ARG A C 1
ATOM 2343 O O . ARG A 1 315 ? 11.319 0.828 -15.931 1.00 86.81 315 ARG A O 1
ATOM 2350 N N . ALA A 1 316 ? 13.083 1.310 -17.211 1.00 79.00 316 ALA A N 1
ATOM 2351 C CA . ALA A 1 316 ? 12.856 2.750 -17.170 1.00 79.00 316 ALA A CA 1
ATOM 2352 C C . ALA A 1 316 ? 11.562 3.157 -17.907 1.00 79.00 316 ALA A C 1
ATOM 2354 O O . ALA A 1 316 ? 10.821 4.007 -17.421 1.00 79.00 316 ALA A O 1
ATOM 2355 N N . ALA A 1 317 ? 11.235 2.488 -19.016 1.00 85.25 317 ALA A N 1
ATOM 2356 C CA . ALA A 1 317 ? 9.974 2.677 -19.728 1.00 85.25 317 ALA A CA 1
ATOM 2357 C C . ALA A 1 317 ? 8.749 2.215 -18.909 1.00 85.25 317 ALA A C 1
ATOM 2359 O O . ALA A 1 317 ? 7.660 2.765 -19.077 1.00 85.25 317 ALA A O 1
ATOM 2360 N N . ILE A 1 318 ? 8.905 1.232 -18.001 1.00 85.88 318 ILE A N 1
ATOM 2361 C CA . ILE A 1 318 ? 7.855 0.870 -17.026 1.00 85.88 318 ILE A CA 1
ATOM 2362 C C . ILE A 1 318 ? 7.523 2.093 -16.180 1.00 85.88 318 ILE A C 1
ATOM 2364 O O . ILE A 1 318 ? 6.352 2.432 -16.060 1.00 85.88 318 ILE A O 1
ATOM 2368 N N . LEU A 1 319 ? 8.535 2.765 -15.626 1.00 78.81 319 LEU A N 1
ATOM 2369 C CA . LEU A 1 319 ? 8.333 3.919 -14.749 1.00 78.81 319 LEU A CA 1
ATOM 2370 C C . LEU A 1 319 ? 7.622 5.066 -15.467 1.00 78.81 319 LEU A C 1
ATOM 2372 O O . LEU A 1 319 ? 6.628 5.561 -14.952 1.00 78.81 319 LEU A O 1
ATOM 2376 N N . GLU A 1 320 ? 8.047 5.408 -16.683 1.00 79.44 320 GLU A N 1
ATOM 2377 C CA . GLU A 1 320 ? 7.390 6.446 -17.493 1.00 79.44 320 GLU A CA 1
ATOM 2378 C C . GLU A 1 320 ? 5.931 6.095 -17.804 1.00 79.44 320 GLU A C 1
ATOM 2380 O O . GLU A 1 320 ? 5.033 6.927 -17.684 1.00 79.44 320 GLU A O 1
ATOM 2385 N N . SER A 1 321 ? 5.667 4.834 -18.158 1.00 87.88 321 SER A N 1
ATOM 2386 C CA . SER A 1 321 ? 4.302 4.370 -18.393 1.00 87.88 321 SER A CA 1
ATOM 2387 C C . SER A 1 321 ? 3.446 4.416 -17.126 1.00 87.88 321 SER A C 1
ATOM 2389 O O . SER A 1 321 ? 2.253 4.699 -17.210 1.00 87.88 321 SER A O 1
ATOM 2391 N N . MET A 1 322 ? 4.023 4.080 -15.976 1.00 82.88 322 MET A N 1
ATOM 2392 C CA . MET A 1 322 ? 3.348 4.047 -14.680 1.00 82.88 322 MET A CA 1
ATOM 2393 C C . MET A 1 322 ? 3.087 5.453 -14.129 1.00 82.88 322 MET A C 1
ATOM 2395 O O . MET A 1 322 ? 2.069 5.670 -13.475 1.00 82.88 322 MET A O 1
ATOM 2399 N N . GLU A 1 323 ? 3.983 6.400 -14.396 1.00 75.56 323 GLU A N 1
ATOM 2400 C CA . GLU A 1 323 ? 3.793 7.827 -14.131 1.00 75.56 323 GLU A CA 1
ATOM 2401 C C . GLU A 1 323 ? 2.655 8.375 -14.997 1.00 75.56 323 GLU A C 1
ATOM 2403 O O . GLU A 1 323 ? 1.701 8.952 -14.480 1.00 75.56 323 GLU A O 1
ATOM 2408 N N . TRP A 1 324 ? 2.684 8.086 -16.302 1.00 86.38 324 TRP A N 1
ATOM 2409 C CA . TRP A 1 324 ? 1.641 8.514 -17.232 1.00 86.38 324 TRP A CA 1
ATOM 2410 C C . TRP A 1 324 ? 0.254 7.982 -16.862 1.00 86.38 324 TRP A C 1
ATOM 2412 O O . TRP A 1 324 ? -0.721 8.728 -16.927 1.00 86.38 324 TRP A O 1
ATOM 2422 N N . LEU A 1 325 ? 0.169 6.709 -16.453 1.00 84.25 325 LEU A N 1
ATOM 2423 C CA . LEU A 1 325 ? -1.074 6.095 -15.983 1.00 84.25 325 LEU A CA 1
ATOM 2424 C C . LEU A 1 325 ? -1.653 6.830 -14.769 1.00 84.25 325 LEU A C 1
ATOM 2426 O O . LEU A 1 325 ? -2.870 6.910 -14.651 1.00 84.25 325 LEU A O 1
ATOM 2430 N N . ARG A 1 326 ? -0.805 7.339 -13.867 1.00 82.69 326 ARG A N 1
ATOM 2431 C CA . ARG A 1 326 ? -1.227 7.976 -12.609 1.00 82.69 326 ARG A CA 1
ATOM 2432 C C . ARG A 1 326 ? -1.543 9.454 -12.728 1.00 82.69 326 ARG A C 1
ATOM 2434 O O . ARG A 1 326 ? -2.270 9.962 -11.882 1.00 82.69 326 ARG A O 1
ATOM 2441 N N . ASP A 1 327 ? -1.004 10.126 -13.735 1.00 76.00 327 ASP A N 1
ATOM 2442 C CA . ASP A 1 327 ? -1.276 11.536 -13.977 1.00 76.00 327 ASP A CA 1
ATOM 2443 C C . ASP A 1 327 ? -2.784 11.748 -14.246 1.00 76.00 327 ASP A C 1
ATOM 2445 O O . ASP A 1 327 ? -3.309 11.260 -15.257 1.00 76.00 327 ASP A O 1
ATOM 2449 N N . PRO A 1 328 ? -3.499 12.485 -13.369 1.00 75.69 328 PRO A N 1
ATOM 2450 C CA . PRO A 1 328 ? -4.929 12.735 -13.522 1.00 75.69 328 PRO A CA 1
ATOM 2451 C C . PRO A 1 328 ? -5.289 13.402 -14.855 1.00 75.69 328 PRO A C 1
ATOM 2453 O O . PRO A 1 328 ? -6.390 13.193 -15.366 1.00 75.69 328 PRO A O 1
ATOM 2456 N N . ALA A 1 329 ? -4.368 14.159 -15.465 1.00 76.31 329 ALA A N 1
ATOM 2457 C CA . ALA A 1 329 ? -4.584 14.783 -16.768 1.00 76.31 329 ALA A CA 1
ATOM 2458 C C . ALA A 1 329 ? -4.748 13.755 -17.900 1.00 76.31 329 ALA A C 1
ATOM 2460 O O . ALA A 1 329 ? -5.337 14.064 -18.939 1.00 76.31 329 ALA A O 1
ATOM 2461 N N . ASN A 1 330 ? -4.261 12.529 -17.700 1.00 86.88 330 ASN A N 1
ATOM 2462 C CA . ASN A 1 330 ? -4.354 11.443 -18.667 1.00 86.88 330 ASN A CA 1
ATOM 2463 C C . ASN A 1 330 ? -5.574 10.547 -18.448 1.00 86.88 330 ASN A C 1
ATOM 2465 O O . ASN A 1 330 ? -5.763 9.607 -19.217 1.00 86.88 330 ASN A O 1
ATOM 2469 N N . ARG A 1 331 ? -6.425 10.831 -17.453 1.00 87.44 331 ARG A N 1
ATOM 2470 C CA . ARG A 1 331 ? -7.519 9.948 -17.025 1.00 87.44 331 ARG A CA 1
ATOM 2471 C C . ARG A 1 331 ? -8.389 9.431 -18.172 1.00 87.44 331 ARG A C 1
ATOM 2473 O O . ARG A 1 331 ? -8.499 8.221 -18.335 1.00 87.44 331 ARG A O 1
ATOM 2480 N N . ASP A 1 332 ? -8.947 10.310 -19.002 1.00 91.31 332 ASP A N 1
ATOM 2481 C CA . ASP A 1 332 ? -9.786 9.898 -20.141 1.00 91.31 332 ASP A CA 1
ATOM 2482 C C . ASP A 1 332 ? -9.028 8.961 -21.093 1.00 91.31 332 ASP A C 1
ATOM 2484 O O . ASP A 1 332 ? -9.542 7.938 -21.541 1.00 91.31 332 ASP A O 1
ATOM 2488 N N . ALA A 1 333 ? -7.762 9.284 -21.353 1.00 94.69 333 ALA A N 1
ATOM 2489 C CA . ALA A 1 333 ? -6.903 8.506 -22.224 1.00 94.69 333 ALA A CA 1
ATOM 2490 C C . ALA A 1 333 ? -6.550 7.139 -21.613 1.00 94.69 333 ALA A C 1
ATOM 2492 O O . ALA A 1 333 ? -6.408 6.169 -22.349 1.00 94.69 333 ALA A O 1
ATOM 2493 N N . VAL A 1 334 ? -6.430 7.038 -20.287 1.00 93.50 334 VAL A N 1
ATOM 2494 C CA . VAL A 1 334 ? -6.247 5.768 -19.573 1.00 93.50 334 VAL A CA 1
ATOM 2495 C C . VAL A 1 334 ? -7.481 4.877 -19.721 1.00 93.50 334 VAL A C 1
ATOM 2497 O O . VAL A 1 334 ? -7.340 3.684 -19.992 1.00 93.50 334 VAL A O 1
ATOM 2500 N N . LEU A 1 335 ? -8.685 5.440 -19.586 1.00 93.69 335 LEU A N 1
ATOM 2501 C CA . LEU A 1 335 ? -9.930 4.686 -19.761 1.00 93.69 335 LEU A CA 1
ATOM 2502 C C . LEU A 1 335 ? -10.066 4.151 -21.196 1.00 93.69 335 LEU A C 1
ATOM 2504 O O . LEU A 1 335 ? -10.476 3.007 -21.381 1.00 93.69 335 LEU A O 1
ATOM 2508 N N . GLU A 1 336 ? -9.649 4.928 -22.202 1.00 94.50 336 GLU A N 1
ATOM 2509 C CA . GLU A 1 336 ? -9.582 4.470 -23.598 1.00 94.50 336 GLU A CA 1
ATOM 2510 C C . GLU A 1 336 ? -8.595 3.302 -23.792 1.00 94.50 336 GLU A C 1
ATOM 2512 O O . GLU A 1 336 ? -8.896 2.359 -24.525 1.00 94.50 336 GLU A O 1
ATOM 2517 N N . GLU A 1 337 ? -7.431 3.324 -23.132 1.00 95.25 337 GLU A N 1
ATOM 2518 C CA . GLU A 1 337 ? -6.460 2.216 -23.184 1.00 95.25 337 GLU A CA 1
ATOM 2519 C C . GLU A 1 337 ? -7.011 0.952 -22.509 1.00 95.25 337 GLU A C 1
ATOM 2521 O O . GLU A 1 337 ? -6.807 -0.159 -23.003 1.00 95.25 337 GLU A O 1
ATOM 2526 N N . LEU A 1 338 ? -7.742 1.105 -21.400 1.00 94.50 338 LEU A N 1
ATOM 2527 C CA . LEU A 1 338 ? -8.395 -0.006 -20.708 1.00 94.50 338 LEU A CA 1
ATOM 2528 C C . LEU A 1 338 ? -9.526 -0.614 -21.538 1.00 94.50 338 LEU A C 1
ATOM 2530 O O . LEU A 1 338 ? -9.611 -1.840 -21.612 1.00 94.50 338 LEU A O 1
ATOM 2534 N N . ASP A 1 339 ? -10.350 0.197 -22.204 1.00 93.81 339 ASP A N 1
ATOM 2535 C CA . ASP A 1 339 ? -11.339 -0.308 -23.162 1.00 93.81 339 ASP A CA 1
ATOM 2536 C C . ASP A 1 339 ? -10.645 -1.048 -24.315 1.00 93.81 339 ASP A C 1
ATOM 2538 O O . ASP A 1 339 ? -10.948 -2.207 -24.600 1.00 93.81 339 ASP A O 1
ATOM 2542 N N . ALA A 1 340 ? -9.622 -0.443 -24.921 1.00 92.94 340 ALA A N 1
ATOM 2543 C CA . ALA A 1 340 ? -8.894 -1.063 -26.024 1.00 92.94 340 ALA A CA 1
ATOM 2544 C C . ALA A 1 340 ? -8.225 -2.395 -25.633 1.00 92.94 340 ALA A C 1
ATOM 2546 O O . ALA A 1 340 ? -8.180 -3.325 -26.445 1.00 92.94 340 ALA A O 1
ATOM 2547 N N . HIS A 1 341 ? -7.699 -2.499 -24.409 1.00 91.62 341 HIS A N 1
ATOM 2548 C CA . HIS A 1 341 ? -6.993 -3.687 -23.936 1.00 91.62 341 HIS A CA 1
ATOM 2549 C C . HIS A 1 341 ? -7.929 -4.778 -23.393 1.00 91.62 341 HIS A C 1
ATOM 2551 O O . HIS A 1 341 ? -7.702 -5.962 -23.655 1.00 91.62 341 HIS A O 1
ATOM 2557 N N . LEU A 1 342 ? -8.965 -4.396 -22.641 1.00 90.88 342 LEU A N 1
ATOM 2558 C CA . LEU A 1 342 ? -9.802 -5.309 -21.852 1.00 90.88 342 LEU A CA 1
ATOM 2559 C C . LEU A 1 342 ? -11.274 -5.350 -22.297 1.00 90.88 342 LEU A C 1
ATOM 2561 O O . LEU A 1 342 ? -12.013 -6.222 -21.837 1.00 90.88 342 LEU A O 1
ATOM 2565 N N . GLY A 1 343 ? -11.708 -4.461 -23.194 1.00 90.44 343 GLY A N 1
ATOM 2566 C CA . GLY A 1 343 ? -13.093 -4.359 -23.668 1.00 90.44 343 GLY A CA 1
ATOM 2567 C C . GLY A 1 343 ? -14.059 -3.937 -22.561 1.00 90.44 343 GLY A C 1
ATOM 2568 O O . GLY A 1 343 ? -15.062 -4.618 -22.316 1.00 90.44 343 GLY A O 1
ATOM 2569 N N . LEU A 1 344 ? -13.706 -2.884 -21.825 1.00 89.75 344 LEU A N 1
ATOM 2570 C CA . LEU A 1 344 ? -14.460 -2.381 -20.680 1.00 89.75 344 LEU A CA 1
ATOM 2571 C C . LEU A 1 344 ? -15.278 -1.154 -21.063 1.00 89.75 344 LEU A C 1
ATOM 2573 O O . LEU A 1 344 ? -14.748 -0.191 -21.607 1.00 89.75 344 LEU A O 1
ATOM 2577 N N . ASP A 1 345 ? -16.557 -1.166 -20.690 1.00 89.31 345 ASP A N 1
ATOM 2578 C CA . ASP A 1 345 ? -17.370 0.046 -20.714 1.00 89.31 345 ASP A CA 1
ATOM 2579 C C . ASP A 1 345 ? -16.762 1.106 -19.767 1.00 89.31 345 ASP A C 1
ATOM 2581 O O . ASP A 1 345 ? -16.164 0.725 -18.754 1.00 89.31 345 ASP A O 1
ATOM 2585 N N . PRO A 1 346 ? -16.924 2.417 -20.041 1.00 87.50 346 PRO A N 1
ATOM 2586 C CA . PRO A 1 346 ? -16.239 3.483 -19.302 1.00 87.50 346 PRO A CA 1
ATOM 2587 C C . PRO A 1 346 ? -16.386 3.399 -17.779 1.00 87.50 346 PRO A C 1
ATOM 2589 O O . PRO A 1 346 ? -15.386 3.468 -17.071 1.00 87.50 346 PRO A O 1
ATOM 2592 N N . ASP A 1 347 ? -17.602 3.158 -17.284 1.00 86.50 347 ASP A N 1
ATOM 2593 C CA . ASP A 1 347 ? -17.879 3.069 -15.845 1.00 86.50 347 ASP A CA 1
ATOM 2594 C C . ASP A 1 347 ? -17.151 1.871 -15.197 1.00 86.50 347 ASP A C 1
ATOM 2596 O O . ASP A 1 347 ? -16.674 1.949 -14.065 1.00 86.50 347 ASP A O 1
ATOM 2600 N N . VAL A 1 348 ? -17.013 0.757 -15.928 1.00 89.19 348 VAL A N 1
ATOM 2601 C CA . VAL A 1 348 ? -16.274 -0.431 -15.467 1.00 89.19 348 VAL A CA 1
ATOM 2602 C C . VAL A 1 348 ? -14.769 -0.180 -15.526 1.00 89.19 348 VAL A C 1
ATOM 2604 O O . VAL A 1 348 ? -14.047 -0.596 -14.624 1.00 89.19 348 VAL A O 1
ATOM 2607 N N . ALA A 1 349 ? -14.283 0.490 -16.574 1.00 92.75 349 ALA A N 1
ATOM 2608 C CA . ALA A 1 349 ? -12.875 0.851 -16.715 1.00 92.75 349 ALA A CA 1
ATOM 2609 C C . ALA A 1 349 ? -12.422 1.780 -15.581 1.00 92.75 349 ALA A C 1
ATOM 2611 O O . ALA A 1 349 ? -11.373 1.545 -14.988 1.00 92.75 349 ALA A O 1
ATOM 2612 N N . GLU A 1 350 ? -13.238 2.782 -15.249 1.00 87.94 350 GLU A N 1
ATOM 2613 C CA . GLU A 1 350 ? -13.028 3.694 -14.122 1.00 87.94 350 GLU A CA 1
ATOM 2614 C C . GLU A 1 350 ? -12.948 2.928 -12.802 1.00 87.94 350 GLU A C 1
ATOM 2616 O O . GLU A 1 350 ? -11.952 3.025 -12.084 1.00 87.94 350 GLU A O 1
ATOM 2621 N N . TYR A 1 351 ? -13.937 2.075 -12.538 1.00 85.56 351 TYR A N 1
ATOM 2622 C CA . TYR A 1 351 ? -13.976 1.268 -11.325 1.00 85.56 351 TYR A CA 1
ATOM 2623 C C . TYR A 1 351 ? -12.769 0.325 -11.190 1.00 85.56 351 TYR A C 1
ATOM 2625 O O . TYR A 1 351 ? -12.165 0.224 -10.119 1.00 85.56 351 TYR A O 1
ATOM 2633 N N . VAL A 1 352 ? -12.392 -0.358 -12.279 1.00 90.06 352 VAL A N 1
ATOM 2634 C CA . VAL A 1 352 ? -11.205 -1.224 -12.319 1.00 90.06 352 VAL A CA 1
ATOM 2635 C C . VAL A 1 352 ? -9.945 -0.397 -12.086 1.00 90.06 352 VAL A C 1
ATOM 2637 O O . VAL A 1 352 ? -9.087 -0.814 -11.312 1.00 90.06 352 VAL A O 1
ATOM 2640 N N . PHE A 1 353 ? -9.805 0.765 -12.721 1.00 88.69 353 PHE A N 1
ATOM 2641 C CA . PHE A 1 353 ? -8.606 1.575 -12.562 1.00 88.69 353 PHE A CA 1
ATOM 2642 C C . PHE A 1 353 ? -8.447 2.089 -11.129 1.00 88.69 353 PHE A C 1
ATOM 2644 O O . PHE A 1 353 ? -7.397 1.867 -10.528 1.00 88.69 353 PHE A O 1
ATOM 2651 N N . ASP A 1 354 ? -9.479 2.710 -10.555 1.00 82.75 354 ASP A N 1
ATOM 2652 C CA . ASP A 1 354 ? -9.390 3.350 -9.234 1.00 82.75 354 ASP A CA 1
ATOM 2653 C C . ASP A 1 354 ? -9.045 2.363 -8.126 1.00 82.75 354 ASP A C 1
ATOM 2655 O O . ASP A 1 354 ? -8.284 2.677 -7.210 1.00 82.75 354 ASP A O 1
ATOM 2659 N N . ARG A 1 355 ? -9.546 1.132 -8.238 1.00 80.31 355 ARG A N 1
ATOM 2660 C CA . ARG A 1 355 ? -9.273 0.080 -7.258 1.00 80.31 355 ARG A CA 1
ATOM 2661 C C . ARG A 1 355 ? -7.909 -0.579 -7.403 1.00 80.31 355 ARG A C 1
ATOM 2663 O O . ARG A 1 355 ? -7.486 -1.269 -6.478 1.00 80.31 355 ARG A O 1
ATOM 2670 N N . ASN A 1 356 ? -7.237 -0.424 -8.543 1.00 84.19 356 ASN A N 1
ATOM 2671 C CA . ASN A 1 356 ? -6.043 -1.212 -8.846 1.00 84.19 356 ASN A CA 1
ATOM 2672 C C . ASN A 1 356 ? -4.803 -0.374 -9.162 1.00 84.19 356 ASN A C 1
ATOM 2674 O O . ASN A 1 356 ? -3.696 -0.879 -9.012 1.00 84.19 356 ASN A O 1
ATOM 2678 N N . ILE A 1 357 ? -4.918 0.903 -9.527 1.00 84.06 357 ILE A N 1
ATOM 2679 C CA . ILE A 1 357 ? -3.729 1.726 -9.796 1.00 84.06 357 ILE A CA 1
ATOM 2680 C C . ILE A 1 357 ? -2.817 1.858 -8.563 1.00 84.06 357 ILE A C 1
ATOM 2682 O O . ILE A 1 357 ? -1.591 1.904 -8.693 1.00 84.06 357 ILE A O 1
ATOM 2686 N N . GLY A 1 358 ? -3.404 1.840 -7.361 1.00 76.12 358 GLY A N 1
ATOM 2687 C CA . GLY A 1 358 ? -2.671 1.857 -6.094 1.00 76.12 358 GLY A CA 1
ATOM 2688 C C . GLY A 1 358 ? -1.868 0.582 -5.812 1.00 76.12 358 GLY A C 1
ATOM 2689 O O . GLY A 1 358 ? -0.932 0.636 -5.019 1.00 76.12 358 GLY A O 1
ATOM 2690 N N . SER A 1 359 ? -2.193 -0.546 -6.462 1.00 78.38 359 SER A N 1
ATOM 2691 C CA . SER A 1 359 ? -1.430 -1.795 -6.323 1.00 78.38 359 SER A CA 1
ATOM 2692 C C . SER A 1 359 ? -0.251 -1.877 -7.285 1.00 78.38 359 SER A C 1
ATOM 2694 O O . SER A 1 359 ? 0.685 -2.631 -7.029 1.00 78.38 359 SER A O 1
ATOM 2696 N N . MET A 1 360 ? -0.262 -1.121 -8.386 1.00 83.50 360 MET A N 1
ATOM 2697 C CA . MET A 1 360 ? 0.859 -1.089 -9.322 1.00 83.50 360 MET A CA 1
ATOM 2698 C C . MET A 1 360 ? 2.071 -0.411 -8.679 1.00 83.50 360 MET A C 1
ATOM 2700 O O . MET A 1 360 ? 1.933 0.473 -7.835 1.00 83.50 360 MET A O 1
ATOM 2704 N N . THR A 1 361 ? 3.272 -0.783 -9.111 1.00 78.81 361 THR A N 1
ATOM 2705 C CA . THR A 1 361 ? 4.508 -0.214 -8.561 1.00 78.81 361 THR A CA 1
ATOM 2706 C C . THR A 1 361 ? 4.697 1.263 -8.924 1.00 78.81 361 THR A C 1
ATOM 2708 O O . THR A 1 361 ? 4.254 1.717 -9.986 1.00 78.81 361 THR A O 1
ATOM 2711 N N . VAL A 1 362 ? 5.393 2.009 -8.064 1.00 64.81 362 VAL A N 1
ATOM 2712 C CA . VAL A 1 362 ? 5.902 3.369 -8.351 1.00 64.81 362 VAL A CA 1
ATOM 2713 C C . VAL A 1 362 ? 7.423 3.410 -8.519 1.00 64.81 362 VAL A C 1
ATOM 2715 O O . VAL A 1 362 ? 7.949 4.371 -9.067 1.00 64.81 362 VAL A O 1
ATOM 2718 N N . THR A 1 363 ? 8.138 2.367 -8.084 1.00 66.75 363 THR A N 1
ATOM 2719 C CA . THR A 1 363 ? 9.612 2.322 -8.122 1.00 66.75 363 THR A CA 1
ATOM 2720 C C . THR A 1 363 ? 10.155 1.280 -9.091 1.00 66.75 363 THR A C 1
ATOM 2722 O O . THR A 1 363 ? 11.314 1.365 -9.503 1.00 66.75 363 THR A O 1
ATOM 2725 N N . ALA A 1 364 ? 9.346 0.270 -9.439 1.00 78.12 364 ALA A N 1
ATOM 2726 C CA . ALA A 1 364 ? 9.796 -0.929 -10.143 1.00 78.12 364 ALA A CA 1
ATOM 2727 C C . ALA A 1 364 ? 11.024 -1.588 -9.480 1.00 78.12 364 ALA A C 1
ATOM 2729 O O . ALA A 1 364 ? 11.779 -2.309 -10.136 1.00 78.12 364 ALA A O 1
ATOM 2730 N N . GLU A 1 365 ? 11.274 -1.295 -8.202 1.00 77.38 365 GLU A N 1
ATOM 2731 C CA . GLU A 1 365 ? 12.304 -1.922 -7.380 1.00 77.38 365 GLU A CA 1
ATOM 2732 C C . GLU A 1 365 ? 11.763 -3.247 -6.856 1.00 77.38 365 GLU A C 1
ATOM 2734 O O . GLU A 1 365 ? 10.595 -3.356 -6.488 1.00 77.38 365 GLU A O 1
ATOM 2739 N N . LEU A 1 366 ? 12.621 -4.261 -6.863 1.00 79.94 366 LEU A N 1
ATOM 2740 C CA . LEU A 1 366 ? 12.320 -5.540 -6.244 1.00 79.94 366 LEU A CA 1
ATOM 2741 C C . LEU A 1 366 ? 12.433 -5.370 -4.731 1.00 79.94 366 LEU A C 1
ATOM 2743 O O . LEU A 1 366 ? 13.463 -4.904 -4.251 1.00 79.94 366 LEU A O 1
ATOM 2747 N N . ASP A 1 367 ? 11.389 -5.745 -4.000 1.00 76.75 367 ASP A N 1
ATOM 2748 C CA . ASP A 1 367 ? 11.375 -5.717 -2.539 1.00 76.75 367 ASP A CA 1
ATOM 2749 C C . ASP A 1 367 ? 12.042 -6.988 -1.978 1.00 76.75 367 ASP A C 1
ATOM 2751 O O . ASP A 1 367 ? 11.423 -8.054 -2.014 1.00 76.75 367 ASP A O 1
ATOM 2755 N N . PRO A 1 368 ? 13.294 -6.933 -1.480 1.00 72.94 368 PRO A N 1
ATOM 2756 C CA . PRO A 1 368 ? 14.016 -8.134 -1.065 1.00 72.94 368 PRO A CA 1
ATOM 2757 C C . PRO A 1 368 ? 13.364 -8.836 0.127 1.00 72.94 368 PRO A C 1
ATOM 2759 O O . PRO A 1 368 ? 13.415 -10.059 0.206 1.00 72.94 368 PRO A O 1
ATOM 2762 N N . VAL A 1 369 ? 12.729 -8.087 1.032 1.00 73.94 369 VAL A N 1
ATOM 2763 C CA . VAL A 1 369 ? 12.093 -8.640 2.233 1.00 73.94 369 VAL A CA 1
ATOM 2764 C C . VAL A 1 369 ? 10.848 -9.419 1.841 1.00 73.94 369 VAL A C 1
ATOM 2766 O O . VAL A 1 369 ? 10.697 -10.594 2.173 1.00 73.94 369 VAL A O 1
ATOM 2769 N N . ARG A 1 370 ? 9.965 -8.778 1.082 1.00 81.06 370 ARG A N 1
ATOM 2770 C CA . ARG A 1 370 ? 8.699 -9.381 0.672 1.00 81.06 370 ARG A CA 1
ATOM 2771 C C . ARG A 1 370 ? 8.905 -10.489 -0.363 1.00 81.06 370 ARG A C 1
ATOM 2773 O O . ARG A 1 370 ? 8.178 -11.477 -0.376 1.00 81.06 370 ARG A O 1
ATOM 2780 N N . ILE A 1 371 ? 9.942 -10.395 -1.193 1.00 87.94 371 ILE A N 1
ATOM 2781 C CA . ILE A 1 371 ? 10.342 -11.490 -2.085 1.00 87.94 371 ILE A CA 1
ATOM 2782 C C . ILE A 1 371 ? 10.947 -12.659 -1.297 1.00 87.94 371 ILE A C 1
ATOM 2784 O O . ILE A 1 371 ? 10.665 -13.804 -1.644 1.00 87.94 371 ILE A O 1
ATOM 2788 N N . GLN A 1 372 ? 11.702 -12.414 -0.220 1.00 82.50 372 GLN A N 1
ATOM 2789 C CA . GLN A 1 372 ? 12.169 -13.489 0.662 1.00 82.50 372 GLN A CA 1
ATOM 2790 C C . GLN A 1 372 ? 10.996 -14.234 1.311 1.00 82.50 372 GLN A C 1
ATOM 2792 O O . GLN A 1 372 ? 10.996 -15.462 1.327 1.00 82.50 372 GLN A O 1
ATOM 2797 N N . ASN A 1 373 ? 9.950 -13.521 1.740 1.00 84.62 373 ASN A N 1
ATOM 2798 C CA . ASN A 1 373 ? 8.723 -14.157 2.229 1.00 84.62 373 ASN A CA 1
ATOM 2799 C C . ASN A 1 373 ? 8.112 -15.104 1.173 1.00 84.62 373 ASN A C 1
ATOM 2801 O O . ASN A 1 373 ? 7.684 -16.216 1.482 1.00 84.62 373 ASN A O 1
ATOM 2805 N N . ASN A 1 374 ? 8.147 -14.718 -0.110 1.00 92.69 374 ASN A N 1
ATOM 2806 C CA . ASN A 1 374 ? 7.719 -15.604 -1.194 1.00 92.69 374 ASN A CA 1
ATOM 2807 C C . ASN A 1 374 ? 8.640 -16.815 -1.408 1.00 92.69 374 ASN A C 1
ATOM 2809 O O . ASN A 1 374 ? 8.144 -17.894 -1.735 1.00 92.69 374 ASN A O 1
ATOM 2813 N N . VAL A 1 375 ? 9.954 -16.670 -1.212 1.00 91.88 375 VAL A N 1
ATOM 2814 C CA . VAL A 1 375 ? 10.900 -17.799 -1.235 1.00 91.88 375 VAL A CA 1
ATOM 2815 C C . VAL A 1 375 ? 10.551 -18.803 -0.140 1.00 91.88 375 VAL A C 1
ATOM 2817 O O . VAL A 1 375 ? 10.436 -19.997 -0.426 1.00 91.88 375 VAL A O 1
ATOM 2820 N N . ASP A 1 376 ? 10.320 -18.330 1.082 1.00 89.25 376 ASP A N 1
ATOM 2821 C CA . ASP A 1 376 ? 9.990 -19.178 2.230 1.00 89.25 376 ASP A CA 1
ATOM 2822 C C . ASP A 1 376 ? 8.664 -19.915 2.007 1.00 89.25 376 ASP A C 1
ATOM 2824 O O . ASP A 1 376 ? 8.573 -21.134 2.196 1.00 89.25 376 ASP A O 1
ATOM 2828 N N . TYR A 1 377 ? 7.661 -19.211 1.481 1.00 92.31 377 TYR A N 1
ATOM 2829 C CA . TYR A 1 377 ? 6.422 -19.818 1.011 1.00 92.31 377 TYR A CA 1
ATOM 2830 C C . TYR A 1 377 ? 6.643 -20.867 -0.077 1.00 92.31 377 TYR A C 1
ATOM 2832 O O . TYR A 1 377 ? 6.113 -21.976 0.014 1.00 92.31 377 TYR A O 1
ATOM 2840 N N . ALA A 1 378 ? 7.432 -20.558 -1.108 1.00 93.06 378 ALA A N 1
ATOM 2841 C CA . ALA A 1 378 ? 7.681 -21.481 -2.207 1.00 93.06 378 ALA A CA 1
ATOM 2842 C C . ALA A 1 378 ? 8.346 -22.773 -1.708 1.00 93.06 378 ALA A C 1
ATOM 2844 O O . ALA A 1 378 ? 8.010 -23.859 -2.191 1.00 93.06 378 ALA A O 1
ATOM 2845 N N . VAL A 1 379 ? 9.230 -22.680 -0.708 1.00 93.19 379 VAL A N 1
ATOM 2846 C CA . VAL A 1 379 ? 9.817 -23.840 -0.023 1.00 93.19 379 VAL A CA 1
ATOM 2847 C C . VAL A 1 379 ? 8.763 -24.599 0.781 1.00 93.19 379 VAL A C 1
ATOM 2849 O O . VAL A 1 379 ? 8.621 -25.811 0.607 1.00 93.19 379 VAL A O 1
ATOM 2852 N N . GLY A 1 380 ? 7.978 -23.907 1.611 1.00 89.50 380 GLY A N 1
ATOM 2853 C CA . GLY A 1 380 ? 6.917 -24.517 2.422 1.00 89.50 380 GLY A CA 1
ATOM 2854 C C . GLY A 1 380 ? 5.874 -25.268 1.587 1.00 89.50 380 GLY A C 1
ATOM 2855 O O . GLY A 1 380 ? 5.395 -26.332 1.979 1.00 89.50 380 GLY A O 1
ATOM 2856 N N . ARG A 1 381 ? 5.582 -24.769 0.381 1.00 87.81 381 ARG A N 1
ATOM 2857 C CA . ARG A 1 381 ? 4.657 -25.378 -0.586 1.00 87.81 381 ARG A CA 1
ATOM 2858 C C . ARG A 1 381 ? 5.293 -26.450 -1.476 1.00 87.81 381 ARG A C 1
ATOM 2860 O O . ARG A 1 381 ? 4.588 -27.067 -2.275 1.00 87.81 381 ARG A O 1
ATOM 2867 N N . GLY A 1 382 ? 6.605 -26.669 -1.378 1.00 89.50 382 GLY A N 1
ATOM 2868 C CA . GLY A 1 382 ? 7.347 -27.590 -2.245 1.00 89.50 382 GLY A CA 1
ATOM 2869 C C . GLY A 1 382 ? 7.407 -27.154 -3.715 1.00 89.50 382 GLY A C 1
ATOM 2870 O O . GLY A 1 382 ? 7.678 -27.980 -4.588 1.00 89.50 382 GLY A O 1
ATOM 2871 N N . ILE A 1 383 ? 7.142 -25.875 -3.997 1.00 90.19 383 ILE A N 1
ATOM 2872 C CA . ILE A 1 383 ? 7.348 -25.248 -5.312 1.00 90.19 383 ILE A CA 1
ATOM 2873 C C . ILE A 1 383 ? 8.852 -25.138 -5.582 1.00 90.19 383 ILE A C 1
ATOM 2875 O O . ILE A 1 383 ? 9.310 -25.411 -6.694 1.00 90.19 383 ILE A O 1
ATOM 2879 N N . LEU A 1 384 ? 9.607 -24.793 -4.537 1.00 92.62 384 LEU A N 1
ATOM 2880 C CA . LEU A 1 384 ? 11.056 -24.681 -4.521 1.00 92.62 384 LEU A CA 1
ATOM 2881 C C . LEU A 1 384 ? 11.643 -25.728 -3.559 1.00 92.62 384 LEU A C 1
ATOM 2883 O O . LEU A 1 384 ? 11.138 -25.910 -2.456 1.00 92.62 384 LEU A O 1
ATOM 2887 N N . ALA A 1 385 ? 12.683 -26.455 -3.978 1.00 92.69 385 ALA A N 1
ATOM 2888 C CA . ALA A 1 385 ? 13.262 -27.523 -3.156 1.00 92.69 385 ALA A CA 1
ATOM 2889 C C . ALA A 1 385 ? 14.061 -27.004 -1.945 1.00 92.69 385 ALA A C 1
ATOM 2891 O O . ALA A 1 385 ? 14.063 -27.641 -0.892 1.00 92.69 385 ALA A O 1
ATOM 2892 N N . GLU A 1 386 ? 14.742 -25.870 -2.102 1.00 92.81 386 GLU A N 1
ATOM 2893 C CA . GLU A 1 386 ? 15.545 -25.208 -1.073 1.00 92.81 386 GLU A CA 1
ATOM 2894 C C . GLU A 1 386 ? 15.531 -23.693 -1.291 1.00 92.81 386 GLU A C 1
ATOM 2896 O O . GLU A 1 386 ? 15.433 -23.240 -2.431 1.00 92.81 386 GLU A O 1
ATOM 2901 N N . ALA A 1 387 ? 15.611 -22.915 -0.209 1.00 91.19 387 ALA A N 1
ATOM 2902 C CA . ALA A 1 387 ? 15.610 -21.458 -0.294 1.00 91.19 387 ALA A CA 1
ATOM 2903 C C . ALA A 1 387 ? 16.786 -20.963 -1.152 1.00 91.19 387 ALA A C 1
ATOM 2905 O O . ALA A 1 387 ? 17.901 -21.472 -1.036 1.00 91.19 387 ALA A O 1
ATOM 2906 N N . GLN A 1 388 ? 16.519 -19.972 -2.002 1.00 86.56 388 GLN A N 1
ATOM 2907 C CA . GLN A 1 388 ? 17.527 -19.287 -2.809 1.00 86.56 388 GLN A CA 1
ATOM 2908 C C . GLN A 1 388 ? 17.745 -17.886 -2.252 1.00 86.56 388 GLN A C 1
ATOM 2910 O O . GLN A 1 388 ? 16.785 -17.217 -1.873 1.00 86.56 388 GLN A O 1
ATOM 2915 N N . GLU A 1 389 ? 18.996 -17.436 -2.235 1.00 82.25 389 GLU A N 1
ATOM 2916 C CA . GLU A 1 389 ? 19.329 -16.073 -1.825 1.00 82.25 389 GLU A CA 1
ATOM 2917 C C . GLU A 1 389 ? 18.852 -15.074 -2.884 1.00 82.25 389 GLU A C 1
ATOM 2919 O O . GLU A 1 389 ? 18.979 -15.315 -4.086 1.00 82.25 389 GLU A O 1
ATOM 2924 N N . PHE A 1 390 ? 18.360 -13.913 -2.452 1.00 79.19 390 PHE A N 1
ATOM 2925 C CA . PHE A 1 390 ? 17.791 -12.890 -3.338 1.00 79.19 390 PHE A CA 1
ATOM 2926 C C . PHE A 1 390 ? 18.693 -12.536 -4.541 1.00 79.19 390 PHE A C 1
ATOM 2928 O O . PHE A 1 390 ? 18.231 -12.466 -5.681 1.00 79.19 390 PHE A O 1
ATOM 2935 N N . GLY A 1 391 ? 20.006 -12.396 -4.319 1.00 77.94 391 GLY A N 1
ATOM 2936 C CA . GLY A 1 391 ? 20.979 -12.086 -5.378 1.00 77.94 391 GLY A CA 1
ATOM 2937 C C . GLY A 1 391 ? 21.177 -13.192 -6.428 1.00 77.94 391 GLY A C 1
ATOM 2938 O O . GLY A 1 391 ? 21.743 -12.944 -7.490 1.00 77.94 391 GLY A O 1
ATOM 2939 N N . GLU A 1 392 ? 20.706 -14.419 -6.188 1.00 85.81 392 GLU A N 1
ATOM 2940 C CA . GLU A 1 392 ? 20.815 -15.521 -7.155 1.00 85.81 392 GLU A CA 1
ATOM 2941 C C . GLU A 1 392 ? 19.808 -15.417 -8.301 1.00 85.81 392 GLU A C 1
ATOM 2943 O O . GLU A 1 392 ? 20.002 -16.020 -9.366 1.00 85.81 392 GLU A O 1
ATOM 2948 N N . PHE A 1 393 ? 18.719 -14.681 -8.093 1.00 90.69 393 PHE A N 1
ATOM 2949 C CA . PHE A 1 393 ? 17.601 -14.619 -9.028 1.00 90.69 393 PHE A CA 1
ATOM 2950 C C . PHE A 1 393 ? 17.070 -13.207 -9.264 1.00 90.69 393 PHE A C 1
ATOM 2952 O O . PHE A 1 393 ? 16.273 -13.028 -10.180 1.00 90.69 393 PHE A O 1
ATOM 2959 N N . ALA A 1 394 ? 17.513 -12.208 -8.510 1.00 89.19 394 ALA A N 1
ATOM 2960 C CA . ALA A 1 394 ? 17.237 -10.808 -8.782 1.00 89.19 394 ALA A CA 1
ATOM 2961 C C . ALA A 1 394 ? 18.431 -10.153 -9.499 1.00 89.19 394 ALA A C 1
ATOM 2963 O O . ALA A 1 394 ? 19.585 -10.419 -9.170 1.00 89.19 394 ALA A O 1
ATOM 2964 N N . VAL A 1 395 ? 18.166 -9.315 -10.502 1.00 81.19 395 VAL A N 1
ATOM 2965 C CA . VAL A 1 395 ? 19.180 -8.570 -11.265 1.00 81.19 395 VAL A CA 1
ATOM 2966 C C . VAL A 1 395 ? 18.750 -7.122 -11.467 1.00 81.19 395 VAL A C 1
ATOM 2968 O O . VAL A 1 395 ? 17.569 -6.793 -11.407 1.00 81.19 395 VAL A O 1
ATOM 2971 N N . GLY A 1 396 ? 19.709 -6.247 -11.747 1.00 65.88 396 GLY A N 1
ATOM 2972 C CA . GLY A 1 396 ? 19.451 -4.850 -12.076 1.00 65.88 396 GLY A CA 1
ATOM 2973 C C . GLY A 1 396 ? 20.158 -3.859 -11.149 1.00 65.88 396 GLY A C 1
ATOM 2974 O O . GLY A 1 396 ? 20.882 -4.257 -10.232 1.00 65.88 396 GLY A O 1
ATOM 2975 N N . PRO A 1 397 ? 19.968 -2.553 -11.400 1.00 46.53 397 PRO A N 1
ATOM 2976 C CA . PRO A 1 397 ? 20.648 -1.484 -10.691 1.00 46.53 397 PRO A CA 1
ATOM 2977 C C . PRO A 1 397 ? 20.348 -1.546 -9.190 1.00 46.53 397 PRO A C 1
ATOM 2979 O O . PRO A 1 397 ? 19.192 -1.386 -8.796 1.00 46.53 397 PRO A O 1
ATOM 2982 N N . GLY A 1 398 ? 21.379 -1.793 -8.377 1.00 51.19 398 GLY A N 1
ATOM 2983 C CA . GLY A 1 398 ? 21.300 -1.901 -6.916 1.00 51.19 398 GLY A CA 1
ATOM 2984 C C . GLY A 1 398 ? 21.323 -3.331 -6.362 1.00 51.19 398 GLY A C 1
ATOM 2985 O O . GLY A 1 398 ? 21.419 -3.487 -5.150 1.00 51.19 398 GLY A O 1
ATOM 2986 N N . ILE A 1 399 ? 21.286 -4.359 -7.216 1.00 48.19 399 ILE A N 1
ATOM 2987 C CA . ILE A 1 399 ? 21.365 -5.779 -6.812 1.00 48.19 399 ILE A CA 1
ATOM 2988 C C . ILE A 1 399 ? 22.708 -6.394 -7.239 1.00 48.19 399 ILE A C 1
ATOM 2990 O O . ILE A 1 399 ? 23.299 -7.168 -6.494 1.00 48.19 399 ILE A O 1
ATOM 2994 N N . ASP A 1 400 ? 23.270 -5.901 -8.343 1.00 37.03 400 ASP A N 1
ATOM 2995 C CA . ASP A 1 400 ? 24.711 -5.823 -8.577 1.00 37.03 400 ASP A CA 1
ATOM 2996 C C . ASP A 1 400 ? 25.074 -4.328 -8.555 1.00 37.03 400 ASP A C 1
ATOM 2998 O O . ASP A 1 400 ? 24.357 -3.520 -9.145 1.00 37.03 400 ASP A O 1
ATOM 3002 N N . VAL A 1 401 ? 26.117 -3.921 -7.822 1.00 36.34 401 VAL A N 1
ATOM 3003 C CA . VAL A 1 401 ? 26.437 -2.510 -7.503 1.00 36.34 401 VAL A CA 1
ATOM 3004 C C . VAL A 1 401 ? 26.506 -1.606 -8.744 1.00 36.34 401 VAL A C 1
ATOM 3006 O O . VAL A 1 401 ? 27.579 -1.413 -9.300 1.00 36.34 401 VAL A O 1
ATOM 3009 N N . ILE A 1 402 ? 25.372 -1.006 -9.113 1.00 28.77 402 ILE A N 1
ATOM 3010 C CA . ILE A 1 402 ? 25.186 0.283 -9.792 1.00 28.77 402 ILE A CA 1
ATOM 3011 C C . ILE A 1 402 ? 23.795 0.762 -9.365 1.00 28.77 402 ILE A C 1
ATOM 3013 O O . ILE A 1 402 ? 22.797 0.258 -9.854 1.00 28.77 402 ILE A O 1
ATOM 3017 N N . LEU A 1 403 ? 23.701 1.685 -8.410 1.00 33.16 403 LEU A N 1
ATOM 3018 C CA . LEU A 1 403 ? 22.436 2.340 -8.052 1.00 33.16 403 LEU A CA 1
ATOM 3019 C C . LEU A 1 403 ? 21.883 3.074 -9.296 1.00 33.16 403 LEU A C 1
ATOM 3021 O O . LEU A 1 403 ? 22.696 3.620 -10.051 1.00 33.16 403 LEU A O 1
ATOM 3025 N N . PRO A 1 404 ? 20.553 3.180 -9.522 1.00 35.03 404 PRO A N 1
ATOM 3026 C CA . PRO A 1 404 ? 20.063 4.315 -10.306 1.00 35.03 404 PRO A CA 1
ATOM 3027 C C . PRO A 1 404 ? 20.652 5.540 -9.618 1.00 35.03 404 PRO A C 1
ATOM 3029 O O . PRO A 1 404 ? 20.522 5.603 -8.397 1.00 35.03 404 PRO A O 1
ATOM 3032 N N . ALA A 1 405 ? 21.398 6.371 -10.359 1.00 42.25 405 ALA A N 1
ATOM 3033 C CA . ALA A 1 405 ? 22.192 7.495 -9.856 1.00 42.25 405 ALA A CA 1
ATOM 3034 C C . ALA A 1 405 ? 21.835 7.836 -8.413 1.00 42.25 405 ALA A C 1
ATOM 3036 O O . ALA A 1 405 ? 20.742 8.361 -8.194 1.00 42.25 405 ALA A O 1
ATOM 3037 N N . ALA A 1 406 ? 22.672 7.413 -7.451 1.00 52.41 406 ALA A N 1
ATOM 3038 C CA . ALA A 1 406 ? 22.398 7.642 -6.037 1.00 52.41 406 ALA A CA 1
ATOM 3039 C C . ALA A 1 406 ? 21.929 9.088 -5.915 1.00 52.41 406 ALA A C 1
ATOM 3041 O O . ALA A 1 406 ? 22.672 9.975 -6.342 1.00 52.41 406 ALA A O 1
ATOM 3042 N N . LEU A 1 407 ? 20.677 9.296 -5.485 1.00 56.06 407 LEU A N 1
ATOM 3043 C CA . LEU A 1 407 ? 20.132 10.636 -5.308 1.00 56.06 407 LEU A CA 1
ATOM 3044 C C . LEU A 1 407 ? 21.195 11.399 -4.526 1.00 56.06 407 LEU A C 1
ATOM 3046 O O . LEU A 1 407 ? 21.549 10.992 -3.421 1.00 56.06 407 LEU A O 1
ATOM 3050 N N . VAL A 1 408 ? 21.809 12.402 -5.153 1.00 74.12 408 VAL A N 1
ATOM 3051 C CA . VAL A 1 408 ? 22.817 13.201 -4.468 1.00 74.12 408 VAL A CA 1
ATOM 3052 C C . VAL A 1 408 ? 22.007 14.211 -3.679 1.00 74.12 408 VAL A C 1
ATOM 3054 O O . VAL A 1 408 ? 21.343 15.042 -4.308 1.00 74.12 408 VAL A O 1
ATOM 3057 N N . PRO A 1 409 ? 21.990 14.115 -2.341 1.00 83.62 409 PRO A N 1
ATOM 3058 C CA . PRO A 1 409 ? 21.194 15.030 -1.553 1.00 83.62 409 PRO A CA 1
ATOM 3059 C C . PRO A 1 409 ? 21.715 16.452 -1.747 1.00 83.62 409 PRO A C 1
ATOM 3061 O O . PRO A 1 409 ? 22.925 16.690 -1.716 1.00 83.62 409 PRO A O 1
ATOM 3064 N N . GLU A 1 410 ? 20.807 17.405 -1.921 1.00 91.88 410 GLU A N 1
ATOM 3065 C CA . GLU A 1 410 ? 21.160 18.823 -1.950 1.00 91.88 410 GLU A CA 1
ATOM 3066 C C . GLU A 1 410 ? 21.634 19.292 -0.567 1.00 91.88 410 GLU A C 1
ATOM 3068 O O . GLU A 1 410 ? 22.531 20.131 -0.467 1.00 91.88 410 GLU A O 1
ATOM 3073 N N . THR A 1 411 ? 21.100 18.681 0.499 1.00 92.94 411 THR A N 1
ATOM 3074 C CA . THR A 1 411 ? 21.583 18.843 1.875 1.00 92.94 411 THR A CA 1
ATOM 3075 C C . THR A 1 411 ? 21.894 17.510 2.548 1.00 92.94 411 THR A C 1
ATOM 3077 O O . THR A 1 411 ? 21.094 16.576 2.547 1.00 92.94 411 THR A O 1
ATOM 3080 N N . THR A 1 412 ? 23.057 17.445 3.195 1.00 93.50 412 THR A N 1
ATOM 3081 C CA . THR A 1 412 ? 23.558 16.249 3.887 1.00 93.50 412 THR A CA 1
ATOM 3082 C C . THR A 1 412 ? 23.075 16.132 5.328 1.00 93.50 412 THR A C 1
ATOM 3084 O O . THR A 1 412 ? 23.351 15.126 5.977 1.00 93.50 412 THR A O 1
ATOM 3087 N N . THR A 1 413 ? 22.388 17.145 5.854 1.00 96.31 413 THR A N 1
ATOM 3088 C CA . THR A 1 413 ? 21.836 17.139 7.213 1.00 96.31 413 THR A CA 1
ATOM 3089 C C . THR A 1 413 ? 20.424 17.695 7.185 1.00 96.31 413 THR A C 1
ATOM 3091 O O . THR A 1 413 ? 20.172 18.725 6.556 1.00 96.31 413 THR A O 1
ATOM 3094 N N . VAL A 1 414 ? 19.512 17.011 7.871 1.00 97.19 414 VAL A N 1
ATOM 3095 C CA . VAL A 1 414 ? 18.120 17.429 8.031 1.00 97.19 414 VAL A CA 1
ATOM 3096 C C . VAL A 1 414 ? 17.696 17.287 9.482 1.00 97.19 414 VAL A C 1
ATOM 3098 O O . VAL A 1 414 ? 18.005 16.296 10.142 1.00 97.19 414 VAL A O 1
ATOM 3101 N N . SER A 1 415 ? 16.959 18.274 9.971 1.00 97.38 415 SER A N 1
ATOM 3102 C CA . SER A 1 415 ? 16.321 18.234 11.279 1.00 97.38 415 SER A CA 1
ATOM 3103 C C . SER A 1 415 ? 14.881 17.739 11.130 1.00 97.38 415 SER A C 1
ATOM 3105 O O . SER A 1 415 ? 14.136 18.181 10.251 1.00 97.38 415 SER A O 1
ATOM 3107 N N . ILE A 1 416 ? 14.495 16.789 11.973 1.00 95.81 416 ILE A N 1
ATOM 3108 C CA . ILE A 1 416 ? 13.253 16.021 11.900 1.00 95.81 416 ILE A CA 1
ATOM 3109 C C . ILE A 1 416 ? 12.485 16.223 13.202 1.00 95.81 416 ILE A C 1
ATOM 3111 O O . ILE A 1 416 ? 13.074 16.156 14.282 1.00 95.81 416 ILE A O 1
ATOM 3115 N N . CYS A 1 417 ? 11.169 16.413 13.115 1.00 91.19 417 CYS A N 1
ATOM 3116 C CA . CYS A 1 417 ? 10.302 16.368 14.285 1.00 91.19 417 CYS A CA 1
ATOM 3117 C C . CYS A 1 417 ? 9.236 15.278 14.198 1.00 91.19 417 CYS A C 1
ATOM 3119 O O . CYS A 1 417 ? 8.477 15.209 13.231 1.00 91.19 417 CYS A O 1
ATOM 3121 N N . GLN A 1 418 ? 9.155 14.452 15.242 1.00 86.31 418 GLN A N 1
ATOM 3122 C CA . GLN A 1 418 ? 8.146 13.406 15.399 1.00 86.31 418 GLN A CA 1
ATOM 3123 C C . GLN A 1 418 ? 7.666 13.342 16.850 1.00 86.31 418 GLN A C 1
ATOM 3125 O O . GLN A 1 418 ? 8.417 13.617 17.789 1.00 86.31 418 GLN A O 1
ATOM 3130 N N . ALA A 1 419 ? 6.404 12.956 17.041 1.00 82.62 419 ALA A N 1
ATOM 3131 C CA . ALA A 1 419 ? 5.883 12.662 18.372 1.00 82.62 419 ALA A CA 1
ATOM 3132 C C . ALA A 1 419 ? 6.454 11.324 18.886 1.00 82.62 419 ALA A C 1
ATOM 3134 O O . ALA A 1 419 ? 6.594 10.393 18.085 1.00 82.62 419 ALA A O 1
ATOM 3135 N N . PRO A 1 420 ? 6.709 11.174 20.204 1.00 86.50 420 PRO A N 1
ATOM 3136 C CA . PRO A 1 420 ? 7.113 9.902 20.803 1.00 86.50 420 PRO A CA 1
ATOM 3137 C C . PRO A 1 420 ? 5.939 8.912 20.769 1.00 86.50 420 PRO A C 1
ATOM 3139 O O . PRO A 1 420 ? 5.151 8.813 21.707 1.00 86.50 420 PRO A O 1
ATOM 3142 N N . SER A 1 421 ? 5.790 8.235 19.634 1.00 89.62 421 SER A N 1
ATOM 3143 C CA . SER A 1 421 ? 4.679 7.347 19.286 1.00 89.62 421 SER A CA 1
ATOM 3144 C C . SER A 1 421 ? 5.181 6.160 18.468 1.00 89.62 421 SER A C 1
ATOM 3146 O O . SER A 1 421 ? 6.281 6.220 17.916 1.00 89.62 421 SER A O 1
ATOM 3148 N N . PHE A 1 422 ? 4.359 5.114 18.329 1.00 92.19 422 PHE A N 1
ATOM 3149 C CA . PHE A 1 422 ? 4.668 3.972 17.458 1.00 92.19 422 PHE A CA 1
ATOM 3150 C C . PHE A 1 422 ? 5.044 4.422 16.037 1.00 92.19 422 PHE A C 1
ATOM 3152 O O . PHE A 1 422 ? 6.091 4.050 15.523 1.00 92.19 422 PHE A O 1
ATOM 3159 N N . ASN A 1 423 ? 4.252 5.316 15.440 1.00 91.56 423 ASN A N 1
ATOM 3160 C CA . ASN A 1 423 ? 4.506 5.809 14.082 1.00 91.56 423 ASN A CA 1
ATOM 3161 C C . ASN A 1 423 ? 5.700 6.777 14.009 1.00 91.56 423 ASN A C 1
ATOM 3163 O O . ASN A 1 423 ? 6.382 6.849 12.992 1.00 91.56 423 ASN A O 1
ATOM 3167 N N . GLY A 1 424 ? 6.006 7.485 15.101 1.00 90.62 424 GLY A N 1
ATOM 3168 C CA . GLY A 1 424 ? 7.209 8.314 15.198 1.00 90.62 424 GLY A CA 1
ATOM 3169 C C . GLY A 1 424 ? 8.505 7.506 15.074 1.00 90.62 424 GLY A C 1
ATOM 3170 O O . GLY A 1 424 ? 9.508 8.047 14.609 1.00 90.62 424 GLY A O 1
ATOM 3171 N N . MET A 1 425 ? 8.479 6.207 15.407 1.00 92.88 425 MET A N 1
ATOM 3172 C CA . MET A 1 425 ? 9.640 5.321 15.263 1.00 92.88 425 MET A CA 1
ATOM 3173 C C . MET A 1 425 ? 10.103 5.162 13.818 1.00 92.88 425 MET A C 1
ATOM 3175 O O . MET A 1 425 ? 11.273 4.877 13.618 1.00 92.88 425 MET A O 1
ATOM 3179 N N . ILE A 1 426 ? 9.243 5.385 12.818 1.00 95.12 426 ILE A N 1
ATOM 3180 C CA . ILE A 1 426 ? 9.608 5.230 11.401 1.00 95.12 426 ILE A CA 1
ATOM 3181 C C . ILE A 1 426 ? 10.827 6.099 11.064 1.00 95.12 426 ILE A C 1
ATOM 3183 O O . ILE A 1 426 ? 11.798 5.618 10.487 1.00 95.12 426 ILE A O 1
ATOM 3187 N N . ALA A 1 427 ? 10.819 7.370 11.477 1.00 94.50 427 ALA A N 1
ATOM 3188 C CA . ALA A 1 427 ? 11.951 8.261 11.236 1.00 94.50 427 ALA A CA 1
ATOM 3189 C C . ALA A 1 427 ? 13.178 7.876 12.077 1.00 94.50 427 ALA A C 1
ATOM 3191 O O . ALA A 1 427 ? 14.300 7.981 11.589 1.00 94.50 427 ALA A O 1
ATOM 3192 N N . HIS A 1 428 ? 12.976 7.420 13.319 1.00 94.12 428 HIS A N 1
ATOM 3193 C CA . HIS A 1 428 ? 14.059 6.952 14.190 1.00 94.12 428 HIS A CA 1
ATOM 3194 C C . HIS A 1 428 ? 14.767 5.732 13.607 1.00 94.12 428 HIS A C 1
ATOM 3196 O O . HIS A 1 428 ? 15.976 5.772 13.433 1.00 94.12 428 HIS A O 1
ATOM 3202 N N . ILE A 1 429 ? 14.018 4.711 13.195 1.00 95.56 429 ILE A N 1
ATOM 3203 C CA . ILE A 1 429 ? 14.533 3.519 12.515 1.00 95.56 429 ILE A CA 1
ATOM 3204 C C . ILE A 1 429 ? 15.237 3.919 11.214 1.00 95.56 429 ILE A C 1
ATOM 3206 O O . ILE A 1 429 ? 16.347 3.471 10.966 1.00 95.56 429 ILE A O 1
ATOM 3210 N N . ALA A 1 430 ? 14.669 4.831 10.415 1.00 93.50 430 ALA A N 1
ATOM 3211 C CA . ALA A 1 430 ? 15.322 5.305 9.190 1.00 93.50 430 ALA A CA 1
ATOM 3212 C C . ALA A 1 430 ? 16.694 5.968 9.435 1.00 93.50 430 ALA A C 1
ATOM 3214 O O . ALA A 1 430 ? 17.575 5.905 8.573 1.00 93.50 430 ALA A O 1
ATOM 3215 N N . VAL A 1 431 ? 16.878 6.619 10.588 1.00 95.19 431 VAL A N 1
ATOM 3216 C CA . VAL A 1 431 ? 18.162 7.202 11.004 1.00 95.19 431 VAL A CA 1
ATOM 3217 C C . VAL A 1 431 ? 19.087 6.139 11.604 1.00 95.19 431 VAL A C 1
ATOM 3219 O O . VAL A 1 431 ? 20.252 6.069 11.220 1.00 95.19 431 VAL A O 1
ATOM 3222 N N . GLU A 1 432 ? 18.589 5.329 12.537 1.00 94.25 432 GLU A N 1
ATOM 3223 C CA . GLU A 1 432 ? 19.375 4.400 13.359 1.00 94.25 432 GLU A CA 1
ATOM 3224 C C . GLU A 1 432 ? 19.826 3.150 12.582 1.00 94.25 432 GLU A C 1
ATOM 3226 O O . GLU A 1 432 ? 20.977 2.740 12.732 1.00 94.25 432 GLU A O 1
ATOM 3231 N N . GLU A 1 433 ? 19.002 2.634 11.661 1.00 88.94 433 GLU A N 1
ATOM 3232 C CA . GLU A 1 433 ? 19.366 1.557 10.718 1.00 88.94 433 GLU A CA 1
ATOM 3233 C C . GLU A 1 433 ? 20.244 2.046 9.554 1.00 88.94 433 GLU A C 1
ATOM 3235 O O . GLU A 1 433 ? 20.658 1.272 8.693 1.00 88.94 433 GLU A O 1
ATOM 3240 N N . GLY A 1 434 ? 20.522 3.350 9.486 1.00 82.12 434 GLY A N 1
ATOM 3241 C CA . GLY A 1 434 ? 21.374 3.934 8.458 1.00 82.12 434 GLY A CA 1
ATOM 3242 C C . GLY A 1 434 ? 20.704 4.142 7.097 1.00 82.12 434 GLY A C 1
ATOM 3243 O O . GLY A 1 434 ? 21.375 4.570 6.160 1.00 82.12 434 GLY A O 1
ATOM 3244 N N . PHE A 1 435 ? 19.386 3.950 6.966 1.00 83.62 435 PHE A N 1
ATOM 3245 C CA . PHE A 1 435 ? 18.678 4.114 5.685 1.00 83.62 435 PHE A CA 1
ATOM 3246 C C . PHE A 1 435 ? 18.820 5.526 5.093 1.00 83.62 435 PHE A C 1
ATOM 3248 O O . PHE A 1 435 ? 18.858 5.689 3.869 1.00 83.62 435 PHE A O 1
ATOM 3255 N N . LEU A 1 436 ? 18.940 6.552 5.939 1.00 83.69 436 LEU A N 1
ATOM 3256 C CA . LEU A 1 436 ? 19.289 7.913 5.520 1.00 83.69 436 LEU A CA 1
ATOM 3257 C C . LEU A 1 436 ? 20.788 8.068 5.209 1.00 83.69 436 LEU A C 1
ATOM 3259 O O . LEU A 1 436 ? 21.146 8.617 4.161 1.00 83.69 436 LEU A O 1
ATOM 3263 N N . SER A 1 437 ? 21.670 7.568 6.082 1.00 84.38 437 SER A N 1
ATOM 3264 C CA . SER A 1 437 ? 23.121 7.759 5.941 1.00 84.38 437 SER A CA 1
ATOM 3265 C C . SER A 1 437 ? 23.711 7.017 4.747 1.00 84.38 437 SER A C 1
ATOM 3267 O O . SER A 1 437 ? 24.616 7.539 4.097 1.00 84.38 437 SER A O 1
ATOM 3269 N N . ASP A 1 438 ? 23.145 5.864 4.391 1.00 78.06 438 ASP A N 1
ATOM 3270 C CA . ASP A 1 438 ? 23.490 5.096 3.189 1.00 78.06 438 ASP A CA 1
ATOM 3271 C C . ASP A 1 438 ? 23.247 5.897 1.901 1.00 78.06 438 ASP A C 1
ATOM 3273 O O . ASP A 1 438 ? 23.809 5.598 0.847 1.00 78.06 438 ASP A O 1
ATOM 3277 N N . ARG A 1 439 ? 22.429 6.952 1.992 1.00 78.50 439 ARG A N 1
ATOM 3278 C CA . ARG A 1 439 ? 22.083 7.882 0.911 1.00 78.50 439 ARG A CA 1
ATOM 3279 C C . ARG A 1 439 ? 22.671 9.281 1.129 1.00 78.50 439 ARG A C 1
ATOM 3281 O O . ARG A 1 439 ? 22.261 10.237 0.481 1.00 78.50 439 ARG A O 1
ATOM 3288 N N . GLY A 1 440 ? 23.646 9.410 2.031 1.00 82.75 440 GLY A N 1
ATOM 3289 C CA . GLY A 1 440 ? 24.389 10.651 2.261 1.00 82.75 440 GLY A CA 1
ATOM 3290 C C . GLY A 1 440 ? 23.647 11.718 3.070 1.00 82.75 440 GLY A C 1
ATOM 3291 O O . GLY A 1 440 ? 24.109 12.859 3.110 1.00 82.75 440 GLY A O 1
ATOM 3292 N N . VAL A 1 441 ? 22.530 11.376 3.721 1.00 91.75 441 VAL A N 1
ATOM 3293 C CA . VAL A 1 441 ? 21.764 12.293 4.577 1.00 91.75 441 VAL A CA 1
ATOM 3294 C C . VAL A 1 441 ? 21.887 11.866 6.037 1.00 91.75 441 VAL A C 1
ATOM 3296 O O . VAL A 1 441 ? 21.697 10.708 6.384 1.00 91.75 441 VAL A O 1
ATOM 3299 N N . THR A 1 442 ? 22.185 12.812 6.918 1.00 96.31 442 THR A N 1
ATOM 3300 C CA . THR A 1 442 ? 22.159 12.629 8.372 1.00 96.31 442 THR A CA 1
ATOM 3301 C C . THR A 1 442 ? 20.874 13.236 8.921 1.00 96.31 442 THR A C 1
ATOM 3303 O O . THR A 1 442 ? 20.585 14.402 8.654 1.00 96.31 442 THR A O 1
ATOM 3306 N N . GLY A 1 443 ? 20.101 12.457 9.676 1.00 96.38 443 GLY A N 1
ATOM 3307 C CA . GLY A 1 443 ? 18.912 12.946 10.372 1.00 96.38 443 GLY A CA 1
ATOM 3308 C C . GLY A 1 443 ? 19.223 13.325 11.817 1.00 96.38 443 GLY A C 1
ATOM 3309 O O . GLY A 1 443 ? 19.850 12.556 12.541 1.00 96.38 443 GLY A O 1
ATOM 3310 N N . GLU A 1 444 ? 18.760 14.495 12.242 1.00 95.81 444 GLU A N 1
ATOM 3311 C CA . GLU A 1 444 ? 18.818 14.958 13.629 1.00 95.81 444 GLU A CA 1
ATOM 3312 C C . GLU A 1 444 ? 17.404 15.191 14.158 1.00 95.81 444 GLU A C 1
ATOM 3314 O O . GLU A 1 444 ? 16.550 15.705 13.440 1.00 95.81 444 GLU A O 1
ATOM 3319 N N . PHE A 1 445 ? 17.139 14.846 15.418 1.00 93.00 445 PHE A N 1
ATOM 3320 C CA . PHE A 1 445 ? 15.804 14.990 15.997 1.00 93.00 445 PHE A CA 1
ATOM 3321 C C . PHE A 1 445 ? 15.666 16.259 16.830 1.00 93.00 445 PHE A C 1
ATOM 3323 O O . PHE A 1 445 ? 16.460 16.529 17.733 1.00 93.00 445 PHE A O 1
ATOM 3330 N N . VAL A 1 446 ? 14.585 16.988 16.575 1.00 91.06 446 VAL A N 1
ATOM 3331 C CA . VAL A 1 446 ? 14.062 18.036 17.449 1.00 91.06 446 VAL A CA 1
ATOM 3332 C C . VAL A 1 446 ? 12.813 17.488 18.125 1.00 91.06 446 VAL A C 1
ATOM 3334 O O . VAL A 1 446 ? 11.993 16.821 17.502 1.00 91.06 446 VAL A O 1
ATOM 3337 N N . GLN A 1 447 ? 12.658 17.746 19.421 1.00 82.19 447 GLN A N 1
ATOM 3338 C CA . GLN A 1 447 ? 11.481 17.304 20.159 1.00 82.19 447 GLN A CA 1
ATOM 3339 C C . GLN A 1 447 ? 10.333 18.306 19.989 1.00 82.19 447 GLN A C 1
ATOM 3341 O O . GLN A 1 447 ? 10.460 19.460 20.400 1.00 82.19 447 GLN A O 1
ATOM 3346 N N . CYS A 1 448 ? 9.180 17.850 19.493 1.00 81.25 448 CYS A N 1
ATOM 3347 C CA . CYS A 1 448 ? 7.951 18.646 19.469 1.00 81.25 448 CYS A CA 1
ATOM 3348 C C . CYS A 1 448 ? 6.852 17.955 20.290 1.00 81.25 448 CYS A C 1
ATOM 3350 O O . CYS A 1 448 ? 6.508 16.802 20.030 1.00 81.25 448 CYS A O 1
ATOM 3352 N N . PRO A 1 449 ? 6.257 18.644 21.276 1.00 79.25 449 PRO A N 1
ATOM 3353 C CA . PRO A 1 449 ? 5.288 18.033 22.185 1.00 79.25 449 PRO A CA 1
ATOM 3354 C C . PRO A 1 449 ? 3.859 17.909 21.626 1.00 79.25 449 PRO A C 1
ATOM 3356 O O . PRO A 1 449 ? 2.993 17.392 22.328 1.00 79.25 449 PRO A O 1
ATOM 3359 N N . SER A 1 450 ? 3.559 18.423 20.426 1.00 78.44 450 SER A N 1
ATOM 3360 C CA . SER A 1 450 ? 2.203 18.406 19.849 1.00 78.44 450 SER A CA 1
ATOM 3361 C C . SER A 1 450 ? 2.186 18.716 18.346 1.00 78.44 450 SER A C 1
ATOM 3363 O O . SER A 1 450 ? 3.150 19.258 17.808 1.00 78.44 450 SER A O 1
ATOM 3365 N N . GLY A 1 451 ? 1.053 18.457 17.678 1.00 75.44 451 GLY A N 1
ATOM 3366 C CA . GLY A 1 451 ? 0.821 18.838 16.275 1.00 75.44 451 GLY A CA 1
ATOM 3367 C C . GLY A 1 451 ? 1.017 20.341 15.986 1.00 75.44 451 GLY A C 1
ATOM 3368 O O . GLY A 1 451 ? 1.695 20.683 15.018 1.00 75.44 451 GLY A O 1
ATOM 3369 N N . PRO A 1 452 ? 0.516 21.262 16.832 1.00 79.00 452 PRO A N 1
ATOM 3370 C CA . PRO A 1 452 ? 0.833 22.687 16.711 1.00 79.00 452 PRO A CA 1
ATOM 3371 C C . PRO A 1 452 ? 2.309 23.044 16.961 1.00 79.00 452 PRO A C 1
ATOM 3373 O O . PRO A 1 452 ? 2.806 24.018 16.401 1.00 79.00 452 PRO A O 1
ATOM 3376 N N . ALA A 1 453 ? 3.038 22.286 17.786 1.00 82.00 453 ALA A N 1
ATOM 3377 C CA . ALA A 1 453 ? 4.472 22.518 17.980 1.00 82.00 453 ALA A CA 1
ATOM 3378 C C . ALA A 1 453 ? 5.296 22.041 16.772 1.00 82.00 453 ALA A C 1
ATOM 3380 O O . ALA A 1 453 ? 6.199 22.747 16.334 1.00 82.00 453 ALA A O 1
ATOM 3381 N N . ASN A 1 454 ? 4.919 20.897 16.197 1.00 82.75 454 ASN A N 1
ATOM 3382 C CA . ASN A 1 454 ? 5.394 20.397 14.905 1.00 82.75 454 ASN A CA 1
ATOM 3383 C C . ASN A 1 454 ? 5.263 21.474 13.815 1.00 82.75 454 ASN A C 1
ATOM 3385 O O . ASN A 1 454 ? 6.222 21.798 13.118 1.00 82.75 454 ASN A O 1
ATOM 3389 N N . ALA A 1 455 ? 4.073 22.074 13.725 1.00 79.19 455 ALA A N 1
ATOM 3390 C CA . ALA A 1 455 ? 3.789 23.181 12.823 1.00 79.19 455 ALA A CA 1
ATOM 3391 C C . ALA A 1 455 ? 4.728 24.373 13.035 1.00 79.19 455 ALA A C 1
ATOM 3393 O O . ALA A 1 455 ? 5.336 24.870 12.091 1.00 79.19 455 ALA A O 1
ATOM 3394 N N . ALA A 1 456 ? 4.848 24.825 14.286 1.00 82.31 456 ALA A N 1
ATOM 3395 C CA . ALA A 1 456 ? 5.669 25.973 14.640 1.00 82.31 456 ALA A CA 1
ATOM 3396 C C . ALA A 1 456 ? 7.149 25.756 14.295 1.00 82.31 456 ALA A C 1
ATOM 3398 O O . ALA A 1 456 ? 7.779 26.676 13.778 1.00 82.31 456 ALA A O 1
ATOM 3399 N N . ALA A 1 457 ? 7.681 24.553 14.529 1.00 88.19 457 ALA A N 1
ATOM 3400 C CA . ALA A 1 457 ? 9.062 24.209 14.201 1.00 88.19 457 ALA A CA 1
ATOM 3401 C C . ALA A 1 457 ? 9.314 24.237 12.683 1.00 88.19 457 ALA A C 1
ATOM 3403 O O . ALA A 1 457 ? 10.307 24.808 12.234 1.00 88.19 457 ALA A O 1
ATOM 3404 N N . LEU A 1 458 ? 8.388 23.689 11.884 1.00 88.88 458 LEU A N 1
ATOM 3405 C CA . LEU A 1 458 ? 8.484 23.720 10.421 1.00 88.88 458 LEU A CA 1
ATOM 3406 C C . LEU A 1 458 ? 8.420 25.159 9.882 1.00 88.88 458 LEU A C 1
ATOM 3408 O O . LEU A 1 458 ? 9.218 25.547 9.035 1.00 88.88 458 LEU A O 1
ATOM 3412 N N . ILE A 1 459 ? 7.507 25.973 10.420 1.00 85.50 459 ILE A N 1
ATOM 3413 C CA . ILE A 1 459 ? 7.353 27.394 10.070 1.00 85.50 459 ILE A CA 1
ATOM 3414 C C . ILE A 1 459 ? 8.604 28.207 10.424 1.00 85.50 459 ILE A C 1
ATOM 3416 O O . ILE A 1 459 ? 9.000 29.097 9.672 1.00 85.50 459 ILE A O 1
ATOM 3420 N N . ALA A 1 460 ? 9.207 27.933 11.582 1.00 87.56 460 ALA A N 1
ATOM 3421 C CA . ALA A 1 460 ? 10.419 28.608 12.035 1.00 87.56 460 ALA A CA 1
ATOM 3422 C C . ALA A 1 460 ? 11.661 28.211 11.217 1.00 87.56 460 ALA A C 1
ATOM 3424 O O . ALA A 1 460 ? 12.664 28.923 11.262 1.00 87.56 460 ALA A O 1
ATOM 3425 N N . GLY A 1 461 ? 11.589 27.110 10.460 1.00 87.56 461 GLY A N 1
ATOM 3426 C CA . GLY A 1 461 ? 12.732 26.506 9.778 1.00 87.56 461 GLY A CA 1
ATOM 3427 C C . GLY A 1 461 ? 13.648 25.711 10.713 1.00 87.56 461 GLY A C 1
ATOM 3428 O O . GLY A 1 461 ? 14.745 25.340 10.302 1.00 87.56 461 GLY A O 1
ATOM 3429 N N . ASP A 1 462 ? 13.205 25.439 11.947 1.00 91.12 462 ASP A N 1
ATOM 3430 C CA . ASP A 1 462 ? 13.950 24.649 12.938 1.00 91.12 462 ASP A CA 1
ATOM 3431 C C . ASP A 1 462 ? 14.030 23.165 12.534 1.00 91.12 462 ASP A C 1
ATOM 3433 O O . ASP A 1 462 ? 14.929 22.448 12.967 1.00 91.12 462 ASP A O 1
ATOM 3437 N N . VAL A 1 463 ? 13.091 22.702 11.700 1.00 95.06 463 VAL A N 1
ATOM 3438 C CA . VAL A 1 463 ? 13.055 21.351 11.121 1.00 95.06 463 VAL A CA 1
ATOM 3439 C C . VAL A 1 463 ? 12.671 21.386 9.646 1.00 95.06 463 VAL A C 1
ATOM 3441 O O . VAL A 1 463 ? 11.914 22.253 9.214 1.00 95.06 463 VAL A O 1
ATOM 3444 N N . GLN A 1 464 ? 13.180 20.427 8.872 1.00 96.50 464 GLN A N 1
ATOM 3445 C CA . GLN A 1 464 ? 12.855 20.239 7.454 1.00 96.50 464 GLN A CA 1
ATOM 3446 C C . GLN A 1 464 ? 11.733 19.220 7.256 1.00 96.50 464 GLN A C 1
ATOM 3448 O O . GLN A 1 464 ? 10.954 19.355 6.313 1.00 96.50 464 GLN A O 1
ATOM 3453 N N . PHE A 1 465 ? 11.634 18.222 8.137 1.00 95.94 465 PHE A N 1
ATOM 3454 C CA . PHE A 1 465 ? 10.657 17.143 8.016 1.00 95.94 465 PHE A CA 1
ATOM 3455 C C . PHE A 1 465 ? 9.850 16.962 9.290 1.00 95.94 465 PHE A C 1
ATOM 3457 O O . PHE A 1 465 ? 10.394 16.917 10.394 1.00 95.94 465 PHE A O 1
ATOM 3464 N N . VAL A 1 466 ? 8.539 16.825 9.124 1.00 93.44 466 VAL A N 1
ATOM 3465 C CA . VAL A 1 466 ? 7.599 16.624 10.223 1.00 93.44 466 VAL A CA 1
ATOM 3466 C C . VAL A 1 466 ? 6.571 15.573 9.834 1.00 93.44 466 VAL A C 1
ATOM 3468 O O . VAL A 1 466 ? 5.940 15.696 8.787 1.00 93.44 466 VAL A O 1
ATOM 3471 N N . GLY A 1 467 ? 6.347 14.584 10.698 1.00 91.12 467 GLY A N 1
ATOM 3472 C CA . GLY A 1 467 ? 5.177 13.710 10.613 1.00 91.12 467 GLY A CA 1
ATOM 3473 C C . GLY A 1 467 ? 3.992 14.351 11.327 1.00 91.12 467 GLY A C 1
ATOM 3474 O O . GLY A 1 467 ? 4.090 14.739 12.496 1.00 91.12 467 GLY A O 1
ATOM 3475 N N . ASN A 1 468 ? 2.868 14.522 10.635 1.00 87.69 468 ASN A N 1
ATOM 3476 C CA . ASN A 1 468 ? 1.676 15.130 11.221 1.00 87.69 468 ASN A CA 1
ATOM 3477 C C . ASN A 1 468 ? 0.402 14.642 10.535 1.00 87.69 468 ASN A C 1
ATOM 3479 O O . ASN A 1 468 ? 0.448 14.005 9.486 1.00 87.69 468 ASN A O 1
ATOM 3483 N N . THR A 1 469 ? -0.741 14.938 11.138 1.00 90.50 469 THR A N 1
ATOM 3484 C CA . THR A 1 469 ? -2.038 14.631 10.540 1.00 90.50 469 THR A CA 1
ATOM 3485 C C . THR A 1 469 ? -2.375 15.653 9.442 1.00 90.50 469 THR A C 1
ATOM 3487 O O . THR A 1 469 ? -2.002 16.829 9.576 1.00 90.50 469 THR A O 1
ATOM 3490 N N . PRO A 1 470 ? -3.068 15.252 8.359 1.00 90.44 470 PRO A N 1
ATOM 3491 C CA . PRO A 1 470 ? -3.422 16.170 7.275 1.00 90.44 470 PRO A CA 1
ATOM 3492 C C . PRO A 1 470 ? -4.213 17.410 7.721 1.00 90.44 470 PRO A C 1
ATOM 3494 O O . PRO A 1 470 ? -3.918 18.514 7.275 1.00 90.44 470 PRO A O 1
ATOM 3497 N N . ASP A 1 471 ? -5.128 17.281 8.680 1.00 87.81 471 ASP A N 1
ATOM 3498 C CA . ASP A 1 471 ? -5.949 18.388 9.186 1.00 87.81 471 ASP A CA 1
ATOM 3499 C C . ASP A 1 471 ? -5.131 19.428 9.969 1.00 87.81 471 ASP A C 1
ATOM 3501 O O . ASP A 1 471 ? -5.338 20.634 9.809 1.00 87.81 471 ASP A O 1
ATOM 3505 N N . ASN A 1 472 ? -4.134 18.992 10.749 1.00 86.00 472 ASN A N 1
ATOM 3506 C CA . ASN A 1 472 ? -3.179 19.918 11.362 1.00 86.00 472 ASN A CA 1
ATOM 3507 C C . ASN A 1 472 ? -2.401 20.687 10.281 1.00 86.00 472 ASN A C 1
ATOM 3509 O O . ASN A 1 472 ? -2.147 21.880 10.441 1.00 86.00 472 ASN A O 1
ATOM 3513 N N . MET A 1 473 ? -2.035 20.025 9.179 1.00 87.62 473 MET A N 1
ATOM 3514 C CA . MET A 1 473 ? -1.307 20.644 8.067 1.00 87.62 473 MET A CA 1
ATOM 3515 C C . MET A 1 473 ? -2.158 21.629 7.269 1.00 87.62 473 MET A C 1
ATOM 3517 O O . MET A 1 473 ? -1.703 22.733 6.968 1.00 87.62 473 MET A O 1
ATOM 3521 N N . LEU A 1 474 ? -3.413 21.291 6.989 1.00 88.94 474 LEU A N 1
ATOM 3522 C CA . LEU A 1 474 ? -4.349 22.204 6.337 1.00 88.94 474 LEU A CA 1
ATOM 3523 C C . LEU A 1 474 ? -4.601 23.452 7.194 1.00 88.94 474 LEU A C 1
ATOM 3525 O O . LEU A 1 474 ? -4.633 24.561 6.663 1.00 88.94 474 LEU A O 1
ATOM 3529 N N . GLY A 1 475 ? -4.670 23.308 8.522 1.00 85.62 475 GLY A N 1
ATOM 3530 C CA . GLY A 1 475 ? -4.756 24.450 9.438 1.00 85.62 475 GLY A CA 1
ATOM 3531 C C . GLY A 1 475 ? -3.546 25.394 9.357 1.00 85.62 475 GLY A C 1
ATOM 3532 O O . GLY A 1 475 ? -3.701 26.614 9.416 1.00 85.62 475 GLY A O 1
ATOM 3533 N N . ILE A 1 476 ? -2.337 24.856 9.161 1.00 85.00 476 ILE A N 1
ATOM 3534 C CA . ILE A 1 476 ? -1.114 25.652 8.943 1.00 85.00 476 ILE A CA 1
ATOM 3535 C C . ILE A 1 476 ? -1.189 26.426 7.630 1.00 85.00 476 ILE A C 1
ATOM 3537 O O . ILE A 1 476 ? -0.858 27.613 7.588 1.00 85.00 476 ILE A O 1
ATOM 3541 N N . ARG A 1 477 ? -1.656 25.767 6.567 1.00 88.44 477 ARG A N 1
ATOM 3542 C CA . ARG A 1 477 ? -1.846 26.406 5.262 1.00 88.44 477 ARG A CA 1
ATOM 3543 C C . ARG A 1 477 ? -2.877 27.520 5.326 1.00 88.44 477 ARG A C 1
ATOM 3545 O O . ARG A 1 477 ? -2.623 28.606 4.812 1.00 88.44 477 ARG A O 1
ATOM 3552 N N . ASN A 1 478 ? -3.983 27.300 6.035 1.00 88.00 478 ASN A N 1
ATOM 3553 C CA . ASN A 1 478 ? -4.998 28.324 6.273 1.00 88.00 478 ASN A CA 1
ATOM 3554 C C . ASN A 1 478 ? -4.426 29.556 7.005 1.00 88.00 478 ASN A C 1
ATOM 3556 O O . ASN A 1 478 ? -4.825 30.687 6.743 1.00 88.00 478 ASN A O 1
ATOM 3560 N N . ALA A 1 479 ? -3.428 29.362 7.875 1.00 85.94 479 ALA A N 1
ATOM 3561 C CA . ALA A 1 479 ? -2.705 30.450 8.539 1.00 85.94 479 ALA A CA 1
ATOM 3562 C C . ALA A 1 479 ? -1.684 31.184 7.635 1.00 85.94 479 ALA A C 1
ATOM 3564 O O . ALA A 1 479 ? -1.034 32.127 8.094 1.00 85.94 479 ALA A O 1
ATOM 3565 N N . GLY A 1 480 ? -1.558 30.795 6.361 1.00 87.44 480 GLY A N 1
ATOM 3566 C CA . GLY A 1 480 ? -0.747 31.470 5.344 1.00 87.44 480 GLY A CA 1
ATOM 3567 C C . GLY A 1 480 ? 0.658 30.901 5.141 1.00 87.44 480 GLY A C 1
ATOM 3568 O O . GLY A 1 480 ? 1.480 31.553 4.496 1.00 87.44 480 GLY A O 1
ATOM 3569 N N . PHE A 1 481 ? 0.956 29.720 5.685 1.00 89.38 481 PHE A N 1
ATOM 3570 C CA . PHE A 1 481 ? 2.255 29.066 5.517 1.00 89.38 481 PHE A CA 1
ATOM 3571 C C . PHE A 1 481 ? 2.216 28.026 4.399 1.00 89.38 481 PHE A C 1
ATOM 3573 O O . PHE A 1 481 ? 1.315 27.193 4.340 1.00 89.38 481 PHE A O 1
ATOM 3580 N N . ASP A 1 482 ? 3.222 28.041 3.530 1.00 90.62 482 ASP A N 1
ATOM 3581 C CA . ASP A 1 482 ? 3.269 27.157 2.368 1.00 90.62 482 ASP A CA 1
ATOM 3582 C C . ASP A 1 482 ? 4.009 25.852 2.689 1.00 90.62 482 ASP A C 1
ATOM 3584 O O . ASP A 1 482 ? 5.227 25.729 2.531 1.00 90.62 482 ASP A O 1
ATOM 3588 N N . VAL A 1 483 ? 3.254 24.887 3.211 1.00 92.62 483 VAL A N 1
ATOM 3589 C CA . VAL A 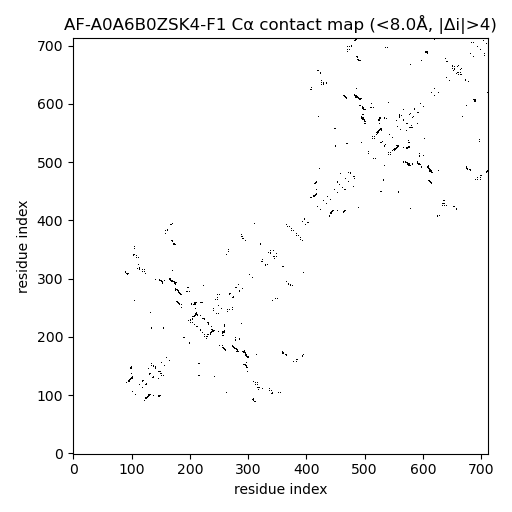1 483 ? 3.724 23.537 3.555 1.00 92.62 483 VAL A CA 1
ATOM 3590 C C . VAL A 1 483 ? 3.091 22.496 2.638 1.00 92.62 483 VAL A C 1
ATOM 3592 O O . VAL A 1 483 ? 1.949 22.670 2.212 1.00 92.62 483 VAL A O 1
ATOM 3595 N N . VAL A 1 484 ? 3.820 21.425 2.334 1.00 93.12 484 VAL A N 1
ATOM 3596 C CA . VAL A 1 484 ? 3.396 20.369 1.405 1.00 93.12 484 VAL A CA 1
ATOM 3597 C C . VAL A 1 484 ? 3.548 18.986 2.019 1.00 93.12 484 VAL A C 1
ATOM 3599 O O . VAL A 1 484 ? 4.552 18.691 2.670 1.00 93.12 484 VAL A O 1
ATOM 3602 N N . MET A 1 485 ? 2.558 18.130 1.785 1.00 94.44 485 MET A N 1
ATOM 3603 C CA . MET A 1 485 ? 2.632 16.703 2.088 1.00 94.44 485 MET A CA 1
ATOM 3604 C C . MET A 1 485 ? 3.367 15.999 0.949 1.00 94.44 485 MET A C 1
ATOM 3606 O O . MET A 1 485 ? 3.097 16.285 -0.216 1.00 94.44 485 MET A O 1
ATOM 3610 N N . PHE A 1 486 ? 4.270 15.075 1.262 1.00 91.69 486 PHE A N 1
ATOM 3611 C CA . PHE A 1 486 ? 5.019 14.353 0.222 1.00 91.69 486 PHE A CA 1
ATOM 3612 C C . PHE A 1 486 ? 5.013 12.836 0.375 1.00 91.69 486 PHE A C 1
ATOM 3614 O O . PHE A 1 486 ? 5.437 12.120 -0.527 1.00 91.69 486 PHE A O 1
ATOM 3621 N N . GLN A 1 487 ? 4.549 12.328 1.516 1.00 90.44 487 GLN A N 1
ATOM 3622 C CA . GLN A 1 487 ? 4.476 10.895 1.753 1.00 90.44 487 GLN A CA 1
ATOM 3623 C C . GLN A 1 487 ? 3.436 10.574 2.818 1.00 90.44 487 GLN A C 1
ATOM 3625 O O . GLN A 1 487 ? 3.341 11.261 3.833 1.00 90.44 487 GLN A O 1
ATOM 3630 N N . GLN A 1 488 ? 2.696 9.497 2.613 1.00 88.62 488 GLN A N 1
ATOM 3631 C CA . GLN A 1 488 ? 1.806 8.901 3.597 1.00 88.62 488 GLN A CA 1
ATOM 3632 C C . GLN A 1 488 ? 2.574 7.935 4.504 1.00 88.62 488 GLN A C 1
ATOM 3634 O O . GLN A 1 488 ? 3.387 7.149 4.032 1.00 88.62 488 GLN A O 1
ATOM 3639 N N . LEU A 1 489 ? 2.324 7.982 5.810 1.00 92.44 489 LEU A N 1
ATOM 3640 C CA . LEU A 1 489 ? 2.925 7.052 6.771 1.00 92.44 489 LEU A CA 1
ATOM 3641 C C . LEU A 1 489 ? 1.908 6.048 7.309 1.00 92.44 489 LEU A C 1
ATOM 3643 O O . LEU A 1 489 ? 2.259 4.898 7.552 1.00 92.44 489 LEU A O 1
ATOM 3647 N N . VAL A 1 490 ? 0.655 6.472 7.495 1.00 91.94 490 VAL A N 1
ATOM 3648 C CA . VAL A 1 490 ? -0.387 5.655 8.128 1.00 91.94 490 VAL A CA 1
ATOM 3649 C C . VAL A 1 490 ? -1.683 5.753 7.324 1.00 91.94 490 VAL A C 1
ATOM 3651 O O . VAL A 1 490 ? -2.206 6.848 7.109 1.00 91.94 490 VAL A O 1
ATOM 3654 N N . ASP A 1 491 ? -2.203 4.601 6.905 1.00 84.75 491 ASP A N 1
ATOM 3655 C CA . ASP A 1 491 ? -3.396 4.463 6.063 1.00 84.75 491 ASP A CA 1
ATOM 3656 C C . ASP A 1 491 ? -4.695 4.512 6.884 1.00 84.75 491 ASP A C 1
ATOM 3658 O O . ASP A 1 491 ? -5.745 4.877 6.352 1.00 84.75 491 ASP A O 1
ATOM 3662 N N . LYS A 1 492 ? -4.626 4.159 8.172 1.00 84.56 492 LYS A N 1
ATOM 3663 C CA . LYS A 1 492 ? -5.746 4.151 9.131 1.00 84.56 492 LYS A CA 1
ATOM 3664 C C . LYS A 1 492 ? -5.597 5.286 10.155 1.00 84.56 492 LYS A C 1
ATOM 3666 O O . LYS A 1 492 ? -4.629 6.044 10.115 1.00 84.56 492 LYS A O 1
ATOM 3671 N N . HIS A 1 493 ? -6.550 5.428 11.074 1.00 87.69 493 HIS A N 1
ATOM 3672 C CA . HIS A 1 493 ? -6.514 6.491 12.081 1.00 87.69 493 HIS A CA 1
ATOM 3673 C C . HIS A 1 493 ? -5.293 6.433 13.024 1.00 87.69 493 HIS A C 1
ATOM 3675 O O . HIS A 1 493 ? -4.932 5.391 13.558 1.00 87.69 493 HIS A O 1
ATOM 3681 N N . PHE A 1 494 ? -4.653 7.583 13.245 1.00 90.62 494 PHE A N 1
ATOM 3682 C CA . PHE A 1 494 ? -3.542 7.766 14.187 1.00 90.62 494 PHE A CA 1
ATOM 3683 C C . PHE A 1 494 ? -4.059 8.030 15.607 1.00 90.62 494 PHE A C 1
ATOM 3685 O O . PHE A 1 494 ? -3.433 7.627 16.586 1.00 90.62 494 PHE A O 1
ATOM 3692 N N . PHE A 1 495 ? -5.199 8.720 15.704 1.00 93.25 495 PHE A N 1
ATOM 3693 C CA . PHE A 1 495 ? -5.912 8.982 16.948 1.00 93.25 495 PHE A CA 1
ATOM 3694 C C . PHE A 1 495 ? -7.117 8.057 17.079 1.00 93.25 495 PHE A C 1
ATOM 3696 O O . PHE A 1 495 ? -7.813 7.818 16.097 1.00 93.25 495 PHE A O 1
ATOM 3703 N N . ASP A 1 496 ? -7.400 7.612 18.295 1.00 94.69 496 ASP A N 1
ATOM 3704 C CA . ASP A 1 496 ? -8.563 6.785 18.603 1.00 94.69 496 ASP A CA 1
ATOM 3705 C C . ASP A 1 496 ? -9.135 7.145 19.980 1.00 94.69 496 ASP A C 1
ATOM 3707 O O . ASP A 1 496 ? -8.582 7.987 20.703 1.00 94.69 496 ASP A O 1
ATOM 3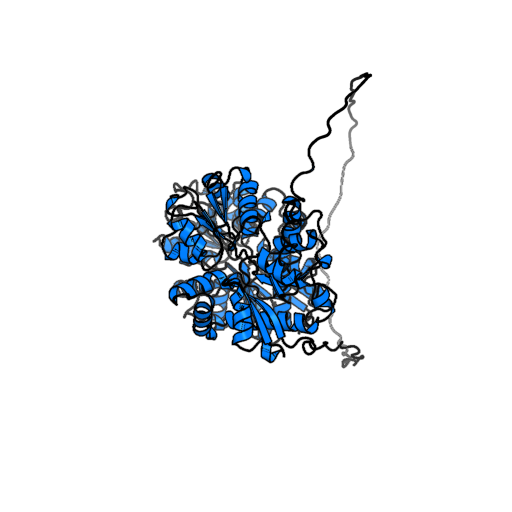711 N N . ILE A 1 497 ? -10.258 6.524 20.329 1.00 97.25 497 ILE A N 1
ATOM 3712 C CA . ILE A 1 497 ? -10.973 6.769 21.578 1.00 97.25 497 ILE A CA 1
ATOM 3713 C C . ILE A 1 497 ? -10.553 5.811 22.698 1.00 97.25 497 ILE A C 1
ATOM 3715 O O . ILE A 1 497 ? -10.383 4.610 22.505 1.00 97.25 497 ILE A O 1
ATOM 3719 N N . VAL A 1 498 ? -10.476 6.347 23.915 1.00 98.00 498 VAL A N 1
ATOM 3720 C CA . VAL A 1 498 ? -10.481 5.557 25.148 1.00 98.00 498 VAL A CA 1
ATOM 3721 C C . VAL A 1 498 ? -11.422 6.173 26.178 1.00 98.00 498 VAL A C 1
ATOM 3723 O O . VAL A 1 498 ? -11.386 7.377 26.423 1.00 98.00 498 VAL A O 1
ATOM 3726 N N . VAL A 1 499 ? -12.254 5.346 26.805 1.00 98.50 499 VAL A N 1
ATOM 3727 C CA . VAL A 1 499 ? -13.169 5.716 27.892 1.00 98.50 499 VAL A CA 1
ATOM 3728 C C . VAL A 1 499 ? -12.587 5.248 29.218 1.00 98.50 499 VAL A C 1
ATOM 3730 O O . VAL A 1 499 ? -12.113 4.120 29.332 1.00 98.50 499 VAL A O 1
ATOM 3733 N N . SER A 1 500 ? -12.601 6.118 30.227 1.00 98.44 500 SER A N 1
ATOM 3734 C CA . SER A 1 500 ? -12.081 5.813 31.559 1.00 98.44 500 SER A CA 1
ATOM 3735 C C . SER A 1 500 ? -12.934 4.758 32.259 1.00 98.44 500 SER A C 1
ATOM 3737 O O . SER A 1 500 ? -14.158 4.869 32.320 1.00 98.44 500 SER A O 1
ATOM 3739 N N . ASN A 1 501 ? -12.297 3.795 32.924 1.00 97.81 501 ASN A N 1
ATOM 3740 C CA . ASN A 1 501 ? -12.996 2.863 33.809 1.00 97.81 501 ASN A CA 1
ATOM 3741 C C . ASN A 1 501 ? -13.692 3.579 34.987 1.00 97.81 501 ASN A C 1
ATOM 3743 O O . ASN A 1 501 ? -14.658 3.056 35.543 1.00 97.81 501 ASN A O 1
ATOM 3747 N N . ASN A 1 502 ? -13.250 4.793 35.351 1.00 96.12 502 ASN A N 1
ATOM 3748 C CA . ASN A 1 502 ? -13.908 5.615 36.372 1.00 96.12 502 ASN A CA 1
ATOM 3749 C C . ASN A 1 502 ? -15.249 6.203 35.910 1.00 96.12 502 ASN A C 1
ATOM 3751 O O . ASN A 1 502 ? -16.092 6.497 36.759 1.00 96.12 502 ASN A O 1
ATOM 3755 N N . PHE A 1 503 ? -15.448 6.373 34.598 1.00 97.06 503 PHE A N 1
ATOM 3756 C CA . PHE A 1 503 ? -16.733 6.788 34.033 1.00 97.06 503 PHE A CA 1
ATOM 3757 C C . PHE A 1 503 ? -17.784 5.678 34.202 1.00 97.06 503 PHE A C 1
ATOM 3759 O O . PHE A 1 503 ? -18.941 5.939 34.535 1.00 97.06 503 PHE A O 1
ATOM 3766 N N . GLY A 1 504 ? -17.340 4.425 34.078 1.00 94.19 504 GLY A N 1
ATOM 3767 C CA . GLY A 1 504 ? -18.169 3.228 34.145 1.00 94.19 504 GLY A CA 1
ATOM 3768 C C . GLY A 1 504 ? -18.406 2.603 32.766 1.00 94.19 504 GLY A C 1
ATOM 3769 O O . GLY A 1 504 ? -17.911 3.106 31.755 1.00 94.19 504 GLY A O 1
ATOM 3770 N N . PRO A 1 505 ? -19.121 1.466 32.717 1.00 93.19 505 PRO A N 1
ATOM 3771 C CA . PRO A 1 505 ? -19.456 0.808 31.461 1.00 93.19 505 PRO A CA 1
ATOM 3772 C C . PRO A 1 505 ? -20.494 1.623 30.680 1.00 93.19 505 PRO A C 1
ATOM 3774 O O . PRO A 1 505 ? -21.503 2.045 31.244 1.00 93.19 505 PRO A O 1
ATOM 3777 N N . ILE A 1 506 ? -20.257 1.786 29.382 1.00 94.38 506 ILE A N 1
ATOM 3778 C CA . ILE A 1 506 ? -21.219 2.298 28.407 1.00 94.38 506 ILE A CA 1
ATOM 3779 C C . ILE A 1 506 ? -22.164 1.150 28.024 1.00 94.38 506 ILE A C 1
ATOM 3781 O O . ILE A 1 506 ? -21.710 0.064 27.664 1.00 94.38 506 ILE A O 1
ATOM 3785 N N . ASP A 1 507 ? -23.476 1.377 28.115 1.00 93.75 507 ASP A N 1
ATOM 3786 C CA . ASP A 1 507 ? -24.518 0.385 27.798 1.00 93.75 507 ASP A CA 1
ATOM 3787 C C . ASP A 1 507 ? -24.870 0.407 26.298 1.00 93.75 507 ASP A C 1
ATOM 3789 O O . ASP A 1 507 ? -26.000 0.698 25.909 1.00 93.75 507 ASP A O 1
ATOM 3793 N N . CYS A 1 508 ? -23.870 0.137 25.454 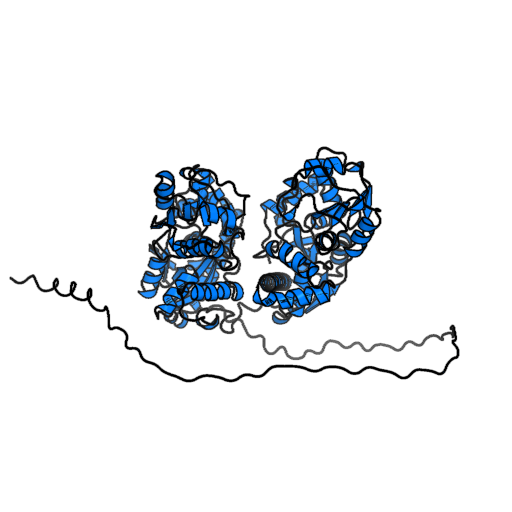1.00 93.94 508 CYS A N 1
ATOM 3794 C CA . CYS A 1 508 ? -23.978 0.112 23.992 1.00 93.94 508 CYS A CA 1
ATOM 3795 C C . CYS A 1 508 ? -23.344 -1.164 23.422 1.00 93.94 508 CYS A C 1
ATOM 3797 O O . CYS A 1 508 ? -22.494 -1.790 24.059 1.00 93.94 508 CYS A O 1
ATOM 3799 N N . GLU A 1 509 ? -23.746 -1.556 22.212 1.00 92.69 509 GLU A N 1
ATOM 3800 C CA . GLU A 1 509 ? -23.057 -2.624 21.482 1.00 92.69 509 GLU A CA 1
ATOM 3801 C C . GLU A 1 509 ? -21.642 -2.159 21.087 1.00 92.69 509 GLU A C 1
ATOM 3803 O O . GLU A 1 509 ? -21.429 -0.990 20.763 1.00 92.69 509 GLU A O 1
ATOM 3808 N N . GLN A 1 510 ? -20.656 -3.063 21.128 1.00 91.00 510 GLN A N 1
ATOM 3809 C CA . GLN A 1 510 ? -19.289 -2.754 20.691 1.00 91.00 510 GLN A CA 1
ATOM 3810 C C . GLN A 1 510 ? -19.310 -2.300 19.223 1.00 91.00 510 GLN A C 1
ATOM 3812 O O . GLN A 1 510 ? -19.880 -2.992 18.382 1.00 91.00 510 GLN A O 1
ATOM 3817 N N . GLY A 1 511 ? -18.680 -1.164 18.922 1.00 89.69 511 GLY A N 1
ATOM 3818 C CA . GLY A 1 511 ? -18.688 -0.555 17.585 1.00 89.69 511 GLY A CA 1
ATOM 3819 C C . GLY A 1 511 ? -19.854 0.412 17.329 1.00 89.69 511 GLY A C 1
ATOM 3820 O O . GLY A 1 511 ? -19.800 1.181 16.370 1.00 89.69 511 GLY A O 1
ATOM 3821 N N . ASP A 1 512 ? -20.876 0.463 18.200 1.00 94.50 512 ASP A N 1
ATOM 3822 C CA . ASP A 1 512 ? -21.955 1.464 18.121 1.00 94.50 512 ASP A CA 1
ATOM 3823 C C . ASP A 1 512 ? -21.463 2.824 18.641 1.00 94.50 512 ASP A C 1
ATOM 3825 O O . ASP A 1 512 ? -21.708 3.246 19.778 1.00 94.50 512 ASP A O 1
ATOM 3829 N N . TRP A 1 513 ? -20.704 3.510 17.787 1.00 96.56 513 TRP A N 1
ATOM 3830 C CA . TRP A 1 513 ? -20.075 4.780 18.119 1.00 96.56 513 TRP A CA 1
ATOM 3831 C C . TRP A 1 513 ? -21.098 5.891 18.383 1.00 96.56 513 TRP A C 1
ATOM 3833 O O . TRP A 1 513 ? -20.846 6.743 19.236 1.00 96.56 513 TRP A O 1
ATOM 3843 N N . GLN A 1 514 ? -22.263 5.892 17.718 1.00 97.62 514 GLN A N 1
ATOM 3844 C CA . GLN A 1 514 ? -23.306 6.889 17.979 1.00 97.62 514 GLN A CA 1
ATOM 3845 C C . GLN A 1 514 ? -23.895 6.725 19.379 1.00 97.62 514 GLN A C 1
ATOM 3847 O O . GLN A 1 514 ? -24.048 7.720 20.089 1.00 97.62 514 GLN A O 1
ATOM 3852 N N . CYS A 1 515 ? -24.213 5.492 19.786 1.00 97.94 515 CYS A N 1
ATOM 3853 C CA . CYS A 1 515 ? -24.682 5.210 21.140 1.00 97.94 515 CYS A CA 1
ATOM 3854 C C . CYS A 1 515 ? -23.618 5.598 22.176 1.00 97.94 515 CYS A C 1
ATOM 3856 O O . CYS A 1 515 ? -23.919 6.310 23.135 1.00 97.94 515 CYS A O 1
ATOM 3858 N N . ALA A 1 516 ? -22.353 5.224 21.945 1.00 98.06 516 ALA A N 1
ATOM 3859 C CA . ALA A 1 516 ? -21.260 5.581 22.846 1.00 98.06 516 ALA A CA 1
ATOM 3860 C C . ALA A 1 516 ? -21.106 7.105 23.001 1.00 98.06 516 ALA A C 1
ATOM 3862 O O . ALA A 1 516 ? -20.919 7.598 24.113 1.00 98.06 516 ALA A O 1
ATOM 3863 N N . MET A 1 517 ? -21.234 7.870 21.911 1.00 98.31 517 MET A N 1
ATOM 3864 C CA . MET A 1 517 ? -21.193 9.335 21.965 1.00 98.31 517 MET A CA 1
ATOM 3865 C C . MET A 1 517 ? -22.380 9.939 22.724 1.00 98.31 517 MET A C 1
ATOM 3867 O O . MET A 1 517 ? -22.194 10.935 23.421 1.00 98.31 517 MET A O 1
ATOM 3871 N N . GLN A 1 518 ? -23.573 9.340 22.643 1.00 97.81 518 GLN A N 1
ATOM 3872 C CA . GLN A 1 518 ? -24.745 9.771 23.422 1.00 97.81 518 GLN A CA 1
ATOM 3873 C C . GLN A 1 518 ? -24.535 9.581 24.926 1.00 97.81 518 GLN A C 1
ATOM 3875 O O . GLN A 1 518 ? -24.848 10.481 25.702 1.00 97.81 518 GLN A O 1
ATOM 3880 N N . GLU A 1 519 ? -23.956 8.454 25.343 1.00 98.19 519 GLU A N 1
ATOM 3881 C CA . GLU A 1 519 ? -23.641 8.206 26.757 1.00 98.19 519 GLU A CA 1
ATOM 3882 C C . GLU A 1 519 ? -22.555 9.160 27.287 1.00 98.19 519 GLU A C 1
ATOM 3884 O O . GLU A 1 519 ? -22.571 9.534 28.459 1.00 98.19 519 GLU A O 1
ATOM 3889 N N . LEU A 1 520 ? -21.640 9.608 26.421 1.00 98.06 520 LEU A N 1
ATOM 3890 C CA . LEU A 1 520 ? -20.554 10.535 26.759 1.00 98.06 520 LEU A CA 1
ATOM 3891 C C . LEU A 1 520 ? -20.941 12.024 26.630 1.00 98.06 520 LEU A C 1
ATOM 3893 O O . LEU A 1 520 ? -20.085 12.895 26.823 1.00 98.06 520 LEU A O 1
ATOM 3897 N N . GLU A 1 521 ? -22.199 12.354 26.327 1.00 96.88 521 GLU A N 1
ATOM 3898 C CA . GLU A 1 521 ? -22.642 13.735 26.101 1.00 96.88 521 GLU A CA 1
ATOM 3899 C C . GLU A 1 521 ? -22.340 14.649 27.307 1.00 96.88 521 GLU A C 1
ATOM 3901 O O . GLU A 1 521 ? -22.712 14.382 28.451 1.00 96.88 521 GLU A O 1
ATOM 3906 N N . GLY A 1 522 ? -21.680 15.783 27.045 1.00 96.00 522 GLY A N 1
ATOM 3907 C CA . GLY A 1 522 ? -21.434 16.830 28.045 1.00 96.00 522 GLY A CA 1
ATOM 3908 C C . GLY A 1 522 ? -20.370 16.503 29.104 1.00 96.00 522 GLY A C 1
ATOM 3909 O O . GLY A 1 522 ? -20.217 17.253 30.070 1.00 96.00 522 GLY A O 1
ATOM 3910 N N . THR A 1 523 ? -19.639 15.403 28.927 1.00 98.31 523 THR A N 1
ATOM 3911 C CA . THR A 1 523 ? -18.572 14.941 29.830 1.00 98.31 523 THR A CA 1
ATOM 3912 C C . THR A 1 523 ? -17.228 15.640 29.572 1.00 98.31 523 THR A C 1
ATOM 3914 O O . THR A 1 523 ? -17.094 16.483 28.672 1.00 98.31 523 THR A O 1
ATOM 3917 N N . ASN A 1 524 ? -16.220 15.349 30.399 1.00 98.62 524 ASN A N 1
ATOM 3918 C CA . ASN A 1 524 ? -14.875 15.898 30.246 1.00 98.62 524 ASN A CA 1
ATOM 3919 C C . ASN A 1 524 ? -14.049 15.058 29.261 1.00 98.62 524 ASN A C 1
ATOM 3921 O O . ASN A 1 524 ? -13.870 13.858 29.458 1.00 98.62 524 ASN A O 1
ATOM 3925 N N . VAL A 1 525 ? -13.471 15.710 28.251 1.00 98.69 525 VAL A N 1
ATOM 3926 C CA . VAL A 1 525 ? -12.711 15.063 27.172 1.00 98.69 525 VAL A CA 1
ATOM 3927 C C . VAL A 1 525 ? -11.234 15.418 27.267 1.00 98.69 525 VAL A C 1
ATOM 3929 O O . VAL A 1 525 ? -10.867 16.595 27.234 1.00 98.69 525 VAL A O 1
ATOM 3932 N N . GLY A 1 526 ? -10.375 14.406 27.332 1.00 98.44 526 GLY A N 1
ATOM 3933 C CA . GLY A 1 526 ? -8.932 14.547 27.185 1.00 98.44 526 GLY A CA 1
ATOM 3934 C C . GLY A 1 526 ? -8.529 14.669 25.720 1.00 98.44 526 GLY A C 1
ATOM 3935 O O . GLY A 1 526 ? -8.914 13.854 24.884 1.00 98.44 526 GLY A O 1
ATOM 3936 N N . VAL A 1 527 ? -7.742 15.692 25.403 1.00 96.94 527 VAL A N 1
ATOM 3937 C CA . VAL A 1 527 ? -7.181 15.924 24.067 1.00 96.94 527 VAL A CA 1
ATOM 3938 C C . VAL A 1 527 ? -5.711 16.305 24.189 1.00 96.94 527 VAL A C 1
ATOM 3940 O O . VAL A 1 527 ? -5.303 16.932 25.166 1.00 96.94 527 VAL A O 1
ATOM 3943 N N . VAL A 1 528 ? -4.898 15.989 23.180 1.00 91.69 528 VAL A N 1
ATOM 3944 C CA . VAL A 1 528 ? -3.445 16.251 23.234 1.00 91.69 528 VAL A CA 1
ATOM 3945 C C . VAL A 1 528 ? -3.130 17.734 23.454 1.00 91.69 528 VAL A C 1
ATOM 3947 O O . VAL A 1 528 ? -2.294 18.091 24.282 1.00 91.69 528 VAL A O 1
ATOM 3950 N N . ALA A 1 529 ? -3.816 18.616 22.729 1.00 91.50 529 ALA A N 1
ATOM 3951 C CA . ALA A 1 529 ? -3.720 20.060 22.890 1.00 91.50 529 ALA A CA 1
ATOM 3952 C C . ALA A 1 529 ? -5.012 20.729 22.415 1.00 91.50 529 ALA A C 1
ATOM 3954 O O . ALA A 1 529 ? -5.720 20.198 21.558 1.00 91.50 529 ALA A O 1
ATOM 3955 N N . ARG A 1 530 ? -5.296 21.925 22.941 1.00 91.12 530 ARG A N 1
ATOM 3956 C CA . ARG A 1 530 ? -6.446 22.710 22.484 1.00 91.12 530 ARG A CA 1
ATOM 3957 C C . ARG A 1 530 ? -6.273 23.120 21.022 1.00 91.12 530 ARG A C 1
ATOM 3959 O O . ARG A 1 530 ? -5.221 23.635 20.653 1.00 91.12 530 ARG A O 1
ATOM 3966 N N . GLY A 1 531 ? -7.310 22.903 20.219 1.00 86.25 531 GLY A N 1
ATOM 3967 C CA . GLY A 1 531 ? -7.331 23.201 18.786 1.00 86.25 531 GLY A CA 1
ATOM 3968 C C . GLY A 1 531 ? -6.532 22.238 17.902 1.00 86.25 531 GLY A C 1
ATOM 3969 O O . GLY A 1 531 ? -6.466 22.474 16.703 1.00 86.25 531 GLY A O 1
ATOM 3970 N N . ALA A 1 532 ? -5.937 21.176 18.454 1.00 88.31 532 ALA A N 1
ATOM 3971 C CA . ALA A 1 532 ? -5.266 20.141 17.665 1.00 88.31 532 ALA A CA 1
ATOM 3972 C C . ALA A 1 532 ? -6.267 19.118 17.097 1.00 88.31 532 ALA A C 1
ATOM 3974 O O . ALA A 1 532 ? -7.397 19.025 17.582 1.00 88.31 532 ALA A O 1
ATOM 3975 N N . ALA A 1 533 ? -5.813 18.302 16.140 1.00 90.00 533 ALA A N 1
ATOM 3976 C CA . ALA A 1 533 ? -6.580 17.217 15.518 1.00 90.00 533 ALA A CA 1
ATOM 3977 C C . ALA A 1 533 ? -7.427 16.386 16.500 1.00 90.00 533 ALA A C 1
ATOM 3979 O O . ALA A 1 533 ? -8.617 16.201 16.276 1.00 90.00 533 ALA A O 1
ATOM 3980 N N . ALA A 1 534 ? -6.863 15.972 17.643 1.00 93.12 534 ALA A N 1
ATOM 3981 C CA . ALA A 1 534 ? -7.592 15.208 18.662 1.00 93.12 534 ALA A CA 1
ATOM 3982 C C . ALA A 1 534 ? -8.864 15.917 19.181 1.00 93.12 534 ALA A C 1
ATOM 3984 O O . ALA A 1 534 ? -9.889 15.270 19.381 1.00 93.12 534 ALA A O 1
ATOM 3985 N N . GLU A 1 535 ? -8.835 17.246 19.365 1.00 94.50 535 GLU A N 1
ATOM 3986 C CA . GLU A 1 535 ? -10.035 18.012 19.740 1.00 94.50 535 GLU A CA 1
ATOM 3987 C C . GLU A 1 535 ? -11.038 18.086 18.590 1.00 94.50 535 GLU A C 1
ATOM 3989 O O . GLU A 1 535 ? -12.240 17.996 18.828 1.00 94.50 535 GLU A O 1
ATOM 3994 N N . GLN A 1 536 ? -10.573 18.241 17.351 1.00 93.25 536 GLN A N 1
ATOM 3995 C CA . GLN A 1 536 ? -11.473 18.330 16.201 1.00 93.25 536 GLN A CA 1
ATOM 3996 C C . GLN A 1 536 ? -12.153 16.990 15.906 1.00 93.25 536 GLN A C 1
ATOM 3998 O O . GLN A 1 536 ? -13.357 16.976 15.670 1.00 93.25 536 GLN A O 1
ATOM 4003 N N . ILE A 1 537 ? -11.430 15.876 16.046 1.00 94.88 537 ILE A N 1
ATOM 4004 C CA . ILE A 1 537 ? -11.979 14.519 15.944 1.00 94.88 537 ILE A CA 1
ATOM 4005 C C . ILE A 1 537 ? -13.023 14.282 17.041 1.00 94.88 537 ILE A C 1
ATOM 4007 O O . ILE A 1 537 ? -14.136 13.863 16.737 1.00 94.88 537 ILE A O 1
ATOM 4011 N N . ALA A 1 538 ? -12.719 14.622 18.301 1.00 97.06 538 ALA A N 1
ATOM 4012 C CA . ALA A 1 538 ? -13.688 14.513 19.395 1.00 97.06 538 ALA A CA 1
ATOM 4013 C C . ALA A 1 538 ? -14.967 15.315 19.103 1.00 97.06 538 ALA A C 1
ATOM 4015 O O . ALA A 1 538 ? -16.076 14.808 19.250 1.00 97.06 538 ALA A O 1
ATOM 4016 N N . ARG A 1 539 ? -14.814 16.558 18.630 1.00 96.44 539 ARG A N 1
ATOM 4017 C CA . ARG A 1 539 ? -15.943 17.413 18.244 1.00 96.44 539 ARG A CA 1
ATOM 4018 C C . ARG A 1 539 ? -16.741 16.823 17.085 1.00 96.44 539 ARG A C 1
ATOM 4020 O O . ARG A 1 539 ? -17.963 16.896 17.123 1.00 96.44 539 ARG A O 1
ATOM 4027 N N . GLN A 1 540 ? -16.076 16.253 16.082 1.00 95.38 540 GLN A N 1
ATOM 4028 C CA . GLN A 1 540 ? -16.730 15.624 14.935 1.00 95.38 540 GLN A CA 1
ATOM 4029 C C . GLN A 1 540 ? -17.530 14.392 15.344 1.00 95.38 540 GLN A C 1
ATOM 4031 O O . GLN A 1 540 ? -18.639 14.216 14.853 1.00 95.38 540 GLN A O 1
ATOM 4036 N N . LEU A 1 541 ? -17.006 13.561 16.248 1.00 97.31 541 LEU A N 1
ATOM 4037 C CA . LEU A 1 541 ? -17.725 12.395 16.761 1.00 97.31 541 LEU A CA 1
ATOM 4038 C C . LEU A 1 541 ? -19.009 12.809 17.487 1.00 97.31 541 LEU A C 1
ATOM 4040 O O . LEU A 1 541 ? -20.075 12.268 17.201 1.00 97.31 541 LEU A O 1
ATOM 4044 N N . VAL A 1 542 ? -18.922 13.815 18.362 1.00 97.56 542 VAL A N 1
ATOM 4045 C CA . VAL A 1 542 ? -20.084 14.350 19.090 1.00 97.56 542 VAL A CA 1
ATOM 4046 C C . VAL A 1 542 ? -21.108 14.961 18.122 1.00 97.56 542 VAL A C 1
ATOM 4048 O O . VAL A 1 542 ? -22.288 14.620 18.178 1.00 97.56 542 VAL A O 1
ATOM 4051 N N . ASP A 1 543 ? -20.665 15.803 17.187 1.00 96.62 543 ASP A N 1
ATOM 4052 C CA . ASP A 1 543 ? -21.537 16.457 16.199 1.00 96.62 543 ASP A CA 1
ATOM 4053 C C . ASP A 1 543 ? -22.213 15.443 15.257 1.00 96.62 543 ASP A C 1
ATOM 4055 O O . ASP A 1 543 ? -23.425 15.488 15.043 1.00 96.62 543 ASP A O 1
ATOM 4059 N N . SER A 1 544 ? -21.463 14.449 14.768 1.00 96.25 544 SER A N 1
ATOM 4060 C CA . SER A 1 544 ? -21.987 13.398 13.877 1.00 96.25 544 SER A CA 1
ATOM 4061 C C . SER A 1 544 ? -22.964 12.455 14.584 1.00 96.25 544 SER A C 1
ATOM 4063 O O . SER A 1 544 ? -23.832 11.869 13.939 1.00 96.25 544 SER A O 1
ATOM 4065 N N . ALA A 1 545 ? -22.869 12.332 15.912 1.00 96.75 545 ALA A N 1
ATOM 4066 C CA . ALA A 1 545 ? -23.862 11.642 16.735 1.00 96.75 545 ALA A CA 1
ATOM 4067 C C . ALA A 1 545 ? -25.139 12.481 16.973 1.00 96.75 545 ALA A C 1
ATOM 4069 O O . ALA A 1 545 ? -26.081 12.005 17.612 1.00 96.75 545 ALA A O 1
ATOM 4070 N N . GLY A 1 546 ? -25.202 13.710 16.444 1.00 96.69 546 GLY A N 1
ATOM 4071 C CA . GLY A 1 546 ? -26.334 14.629 16.568 1.00 96.69 546 GLY A CA 1
ATOM 4072 C C . GLY A 1 546 ? -26.361 15.420 17.878 1.00 96.69 546 GLY A C 1
ATOM 4073 O O . GLY A 1 546 ? -27.429 15.897 18.272 1.00 96.69 546 GLY A O 1
ATOM 4074 N N . LEU A 1 547 ? -25.219 15.531 18.557 1.00 97.75 547 LEU A N 1
ATOM 4075 C CA . LEU A 1 547 ? -25.068 16.165 19.868 1.00 97.75 547 LEU A CA 1
ATOM 4076 C C . LEU A 1 547 ? -24.347 17.513 19.745 1.00 97.75 547 LEU A C 1
ATOM 4078 O O . LEU A 1 547 ? -23.749 17.820 18.719 1.00 97.75 547 LEU A O 1
ATOM 4082 N N . ASP A 1 548 ? -24.393 18.330 20.800 1.00 96.88 548 ASP A N 1
ATOM 4083 C CA . ASP A 1 548 ? -23.708 19.627 20.817 1.00 96.88 548 ASP A CA 1
ATOM 4084 C C . ASP A 1 548 ? -22.231 19.470 21.241 1.00 96.88 548 ASP A C 1
ATOM 4086 O O . ASP A 1 548 ? -21.961 19.228 22.425 1.00 96.88 548 ASP A O 1
ATOM 4090 N N . PRO A 1 549 ? -21.250 19.654 20.332 1.00 95.69 549 PRO A N 1
ATOM 4091 C CA . PRO A 1 549 ? -19.835 19.540 20.674 1.00 95.69 549 PRO A CA 1
ATOM 4092 C C . PRO A 1 549 ? -19.365 20.590 21.688 1.00 95.69 549 PRO A C 1
ATOM 4094 O O . PRO A 1 549 ? -18.330 20.377 22.319 1.00 95.69 549 PRO A O 1
ATOM 4097 N N . ASP A 1 550 ? -20.084 21.701 21.873 1.00 96.38 550 ASP A N 1
ATOM 4098 C CA . ASP A 1 550 ? -19.766 22.713 22.887 1.00 96.38 550 ASP A CA 1
ATOM 4099 C C . ASP A 1 550 ? -20.341 22.380 24.275 1.00 96.38 550 ASP A C 1
ATOM 4101 O O . ASP A 1 550 ? -20.033 23.069 25.253 1.00 96.38 550 ASP A O 1
ATOM 4105 N N . GLY A 1 551 ? -21.131 21.307 24.388 1.00 95.62 551 GLY A N 1
ATOM 4106 C CA . GLY A 1 551 ? -21.602 20.779 25.667 1.00 95.62 551 GLY A CA 1
ATOM 4107 C C . GLY A 1 551 ? -20.497 20.118 26.498 1.00 95.62 551 GLY A C 1
ATOM 4108 O O . GLY A 1 551 ? -20.592 20.095 27.725 1.00 95.62 551 GLY A O 1
ATOM 4109 N N . ALA A 1 552 ? -19.447 19.605 25.849 1.00 96.81 552 ALA A N 1
ATOM 4110 C CA . ALA A 1 552 ? -18.334 18.907 26.489 1.00 96.81 552 ALA A CA 1
ATOM 4111 C C . ALA A 1 552 ? -17.213 19.858 26.955 1.00 96.81 552 ALA A C 1
ATOM 4113 O O . ALA A 1 552 ? -17.005 20.941 26.399 1.00 96.81 552 ALA A O 1
ATOM 4114 N N . THR A 1 553 ? -16.434 19.440 27.960 1.00 97.75 553 THR A N 1
ATOM 4115 C CA . THR A 1 553 ? -15.265 20.206 28.435 1.00 97.75 553 THR A CA 1
ATOM 4116 C C . THR A 1 553 ? -13.963 19.588 27.930 1.00 97.75 553 THR A C 1
ATOM 4118 O O . THR A 1 553 ? -13.550 18.538 28.404 1.00 97.75 553 THR A O 1
ATOM 4121 N N . TYR A 1 554 ? -13.277 20.270 27.008 1.00 98.31 554 TYR A N 1
ATOM 4122 C CA . TYR A 1 554 ? -12.006 19.806 26.432 1.00 98.31 554 TYR A CA 1
ATOM 4123 C C . TYR A 1 554 ? -10.801 20.235 27.273 1.00 98.31 554 TYR A C 1
ATOM 4125 O O . TYR A 1 554 ? -10.527 21.435 27.431 1.00 98.31 554 TYR A O 1
ATOM 4133 N N . ILE A 1 555 ? -10.050 19.250 27.757 1.00 98.31 555 ILE A N 1
ATOM 4134 C CA . ILE A 1 555 ? -8.885 19.409 28.626 1.00 98.31 555 ILE A CA 1
ATOM 4135 C C . ILE A 1 555 ? -7.638 18.966 27.862 1.00 98.31 555 ILE A C 1
ATOM 4137 O O . ILE A 1 555 ? -7.572 17.855 27.344 1.00 98.31 555 ILE A O 1
ATOM 4141 N N . ALA A 1 556 ? -6.638 19.848 27.786 1.00 96.81 556 ALA A N 1
ATOM 4142 C CA . ALA A 1 556 ? -5.356 19.522 27.173 1.00 96.81 556 ALA A CA 1
ATOM 4143 C C . ALA A 1 556 ? -4.544 18.621 28.112 1.00 96.81 556 ALA A C 1
ATOM 4145 O O . ALA A 1 556 ? -3.855 19.114 29.004 1.00 96.81 556 ALA A O 1
ATOM 4146 N N . THR A 1 557 ? -4.643 17.311 27.914 1.00 95.88 557 THR A N 1
ATOM 4147 C CA . THR A 1 557 ? -3.979 16.303 28.742 1.00 95.88 557 THR A CA 1
ATOM 4148 C C . THR A 1 557 ? -2.556 16.009 28.285 1.00 95.88 557 THR A C 1
ATOM 4150 O O . THR A 1 557 ? -1.794 15.428 29.050 1.00 95.88 557 THR A O 1
ATOM 4153 N N . GLY A 1 558 ? -2.150 16.432 27.085 1.00 91.62 558 GLY A N 1
ATOM 4154 C CA . GLY A 1 558 ? -0.792 16.244 26.572 1.00 91.62 558 GLY A CA 1
ATOM 4155 C C . GLY A 1 558 ? -0.555 14.857 25.971 1.00 91.62 558 GLY A C 1
ATOM 4156 O O . GLY A 1 558 ? -1.407 14.316 25.273 1.00 91.62 558 GLY A O 1
ATOM 4157 N N . LEU A 1 559 ? 0.635 14.301 26.204 1.00 89.62 559 LEU A N 1
ATOM 4158 C CA . LEU A 1 559 ? 1.054 13.006 25.654 1.00 89.62 559 LEU A CA 1
ATOM 4159 C C . LEU A 1 559 ? 0.433 11.828 26.434 1.00 89.62 559 LEU A C 1
ATOM 4161 O O . LEU A 1 559 ? -0.339 12.013 27.379 1.00 89.62 559 LEU A O 1
ATOM 4165 N N . SER A 1 560 ? 0.779 10.599 26.046 1.00 89.31 560 SER A N 1
ATOM 4166 C CA . SER A 1 560 ? 0.175 9.361 26.555 1.00 89.31 560 SER A CA 1
ATOM 4167 C C . SER A 1 560 ? 0.184 9.259 28.084 1.00 89.31 560 SER A C 1
ATOM 4169 O O . SER A 1 560 ? -0.874 9.119 28.688 1.00 89.31 560 SER A O 1
ATOM 4171 N N . GLY A 1 561 ? 1.341 9.422 28.737 1.00 91.19 561 GLY A N 1
ATOM 4172 C CA . GLY A 1 561 ? 1.447 9.260 30.194 1.00 91.19 561 GLY A CA 1
ATOM 4173 C C . GLY A 1 561 ? 0.592 10.246 31.003 1.00 91.19 561 GLY A C 1
ATOM 4174 O O . GLY A 1 561 ? -0.022 9.869 32.001 1.00 91.19 561 GLY A O 1
ATOM 4175 N N . THR A 1 562 ? 0.499 11.504 30.566 1.00 95.00 562 THR A N 1
ATOM 4176 C CA . THR A 1 562 ? -0.330 12.518 31.237 1.00 95.00 562 THR A CA 1
ATOM 4177 C C . THR A 1 562 ? -1.819 12.333 30.941 1.00 95.00 562 THR A C 1
ATOM 4179 O O . THR A 1 562 ? -2.641 12.550 31.828 1.00 95.00 562 THR A O 1
ATOM 4182 N N . THR A 1 563 ? -2.173 11.839 29.751 1.00 96.62 563 THR A N 1
ATOM 4183 C CA . THR A 1 563 ? -3.553 11.448 29.417 1.00 96.62 563 THR A CA 1
ATOM 4184 C C . THR A 1 563 ? -4.030 10.260 30.254 1.00 96.62 563 THR A C 1
ATOM 4186 O O . THR A 1 563 ? -5.116 10.314 30.826 1.00 96.62 563 THR A O 1
ATOM 4189 N N . LEU A 1 564 ? -3.196 9.230 30.425 1.00 96.88 564 LEU A N 1
ATOM 4190 C CA . LEU A 1 564 ? -3.495 8.087 31.295 1.00 96.88 564 LEU A CA 1
ATOM 4191 C C . LEU A 1 564 ? -3.679 8.503 32.761 1.00 96.88 564 LEU A C 1
ATOM 4193 O O . LEU A 1 564 ? -4.591 8.022 33.436 1.00 96.88 564 LEU A O 1
ATOM 4197 N N . ALA A 1 565 ? -2.856 9.433 33.256 1.00 97.62 565 ALA A N 1
ATOM 4198 C CA . ALA A 1 565 ? -3.010 9.989 34.599 1.00 97.62 565 ALA A CA 1
ATOM 4199 C C . ALA A 1 565 ? -4.322 10.782 34.765 1.00 97.62 565 ALA A C 1
ATOM 4201 O O . ALA A 1 565 ? -4.978 10.683 35.806 1.00 97.62 565 ALA A O 1
ATOM 4202 N N . ALA A 1 566 ? -4.730 11.538 33.741 1.00 98.38 566 ALA A N 1
ATOM 4203 C CA . ALA A 1 566 ? -5.997 12.267 33.731 1.00 98.38 566 ALA A CA 1
ATOM 4204 C C . ALA A 1 566 ? -7.209 11.312 33.750 1.00 98.38 566 ALA A C 1
ATOM 4206 O O . ALA A 1 566 ? -8.116 11.500 34.562 1.00 98.38 566 ALA A O 1
ATOM 4207 N N . LEU A 1 567 ? -7.188 10.239 32.948 1.00 98.50 567 LEU A N 1
ATOM 4208 C CA . LEU A 1 567 ? -8.218 9.185 32.965 1.00 98.50 567 LEU A CA 1
ATOM 4209 C C . LEU A 1 567 ? -8.283 8.485 34.334 1.00 98.50 567 LEU A C 1
ATOM 4211 O O . LEU A 1 567 ? -9.361 8.330 34.914 1.00 98.50 567 LEU A O 1
ATOM 4215 N N . SER A 1 568 ? -7.119 8.124 34.885 1.00 97.88 568 SER A N 1
ATOM 4216 C CA . SER A 1 568 ? -6.993 7.418 36.171 1.00 97.88 568 SER A CA 1
ATOM 4217 C C . SER A 1 568 ? -7.466 8.253 37.362 1.00 97.88 568 SER A C 1
ATOM 4219 O O . SER A 1 568 ? -7.990 7.713 38.334 1.00 97.88 568 SER A O 1
ATOM 4221 N N . SER A 1 569 ? -7.267 9.573 37.309 1.00 97.31 569 SER A N 1
ATOM 4222 C CA . SER A 1 569 ? -7.686 10.500 38.367 1.00 97.31 569 SER A CA 1
ATOM 4223 C C . SER A 1 569 ? -9.141 10.966 38.238 1.00 97.31 569 SER A C 1
ATOM 4225 O O . SER A 1 569 ? -9.652 11.586 39.172 1.00 97.31 569 SER A O 1
ATOM 4227 N N . GLY A 1 570 ? -9.806 10.656 37.118 1.00 96.75 570 GLY A N 1
ATOM 4228 C CA . GLY A 1 570 ? -11.152 11.142 36.805 1.00 96.75 570 GLY A CA 1
ATOM 4229 C C . GLY A 1 570 ? -11.188 12.628 36.437 1.00 96.75 570 GLY A C 1
ATOM 4230 O O . GLY A 1 570 ? -12.221 13.273 36.591 1.00 96.75 570 GLY A O 1
ATOM 4231 N N . GLU A 1 571 ? -10.060 13.202 36.004 1.00 98.19 571 GLU A N 1
ATOM 4232 C CA . GLU A 1 571 ? -10.032 14.558 35.443 1.00 98.19 571 GLU A CA 1
ATOM 4233 C C . GLU A 1 571 ? -10.779 14.607 34.102 1.00 98.19 571 GLU A C 1
ATOM 4235 O O . GLU A 1 571 ? -11.503 15.568 33.830 1.00 98.19 571 GLU A O 1
ATOM 4240 N N . VAL A 1 572 ? -10.639 13.543 33.305 1.00 98.75 572 VAL A N 1
ATOM 4241 C CA . VAL A 1 572 ? -11.356 13.326 32.044 1.00 98.75 572 VAL A CA 1
ATOM 4242 C C . VAL A 1 572 ? -12.083 11.983 32.074 1.00 98.75 572 VAL A C 1
ATOM 4244 O O . VAL A 1 572 ? -11.586 11.010 32.645 1.00 98.75 572 VAL A O 1
ATOM 4247 N N . ASP A 1 573 ? -13.256 11.943 31.453 1.00 98.75 573 ASP A N 1
ATOM 4248 C CA . ASP A 1 573 ? -14.129 10.769 31.383 1.00 98.75 573 ASP A CA 1
ATOM 4249 C C . ASP A 1 573 ? -13.765 9.873 30.189 1.00 98.75 573 ASP A C 1
ATOM 4251 O O . ASP A 1 573 ? -13.878 8.650 30.251 1.00 98.75 573 ASP A O 1
ATOM 4255 N N . TRP A 1 574 ? -13.259 10.478 29.117 1.00 98.56 574 TRP A N 1
ATOM 4256 C CA . TRP A 1 574 ? -12.724 9.809 27.934 1.00 98.56 574 TRP A CA 1
ATOM 4257 C C . TRP A 1 574 ? -11.679 10.698 27.264 1.00 98.56 574 TRP A C 1
ATOM 4259 O O . TRP A 1 574 ? -11.542 11.877 27.599 1.00 98.56 574 TRP A O 1
ATOM 4269 N N . ALA A 1 575 ? -10.910 10.147 26.333 1.00 98.62 575 ALA A N 1
ATOM 4270 C CA . ALA A 1 575 ? -9.901 10.889 25.596 1.00 98.62 575 ALA A CA 1
ATOM 4271 C C . ALA A 1 575 ? -9.820 10.450 24.135 1.00 98.62 575 ALA A C 1
ATOM 4273 O O . ALA A 1 575 ? -9.997 9.273 23.823 1.00 98.62 575 ALA A O 1
ATOM 4274 N N . ILE A 1 576 ? -9.474 11.403 23.267 1.00 97.56 576 ILE A N 1
ATOM 4275 C CA . ILE A 1 576 ? -8.919 11.114 21.945 1.00 97.56 576 ILE A CA 1
ATOM 4276 C C . ILE A 1 576 ? -7.399 11.197 22.058 1.00 97.56 576 ILE A C 1
ATOM 4278 O O . ILE A 1 576 ? -6.833 12.265 22.318 1.00 97.56 576 ILE A O 1
ATOM 4282 N N . THR A 1 577 ? -6.737 10.055 21.898 1.00 94.81 577 THR A N 1
ATOM 4283 C CA . THR A 1 577 ? -5.288 9.916 22.078 1.00 94.81 577 THR A CA 1
ATOM 4284 C C . THR A 1 577 ? -4.700 8.949 21.053 1.00 94.81 577 THR A C 1
ATOM 4286 O O . THR A 1 577 ? -5.387 8.519 20.136 1.00 94.81 577 THR A O 1
ATOM 4289 N N . PHE A 1 578 ? -3.407 8.673 21.150 1.00 92.69 578 PHE A N 1
ATOM 4290 C CA . PHE A 1 578 ? -2.639 7.878 20.196 1.00 92.69 578 PHE A CA 1
ATOM 4291 C C . PHE A 1 578 ? -1.706 6.924 20.944 1.00 92.69 578 PHE A C 1
ATOM 4293 O O . PHE A 1 578 ? -1.567 6.988 22.170 1.00 92.69 578 PHE A O 1
ATOM 4300 N N . GLU A 1 579 ? -1.048 6.027 20.217 1.00 92.50 579 GLU A N 1
ATOM 4301 C CA . GLU A 1 579 ? -0.160 5.047 20.836 1.00 92.50 579 GLU A CA 1
ATOM 4302 C C . GLU A 1 579 ? 1.094 5.669 21.469 1.00 92.50 579 GLU A C 1
ATOM 4304 O O . GLU A 1 579 ? 1.712 6.559 20.880 1.00 92.50 579 GLU A O 1
ATOM 4309 N N . PRO A 1 580 ? 1.530 5.178 22.644 1.00 93.00 580 PRO A N 1
ATOM 4310 C CA . PRO A 1 580 ? 1.034 3.961 23.306 1.00 93.00 580 PRO A CA 1
ATOM 4311 C C . PRO A 1 580 ? -0.163 4.147 24.247 1.00 93.00 580 PRO A C 1
ATOM 4313 O O . PRO A 1 580 ? -0.559 3.202 24.921 1.00 93.00 580 PRO A O 1
ATOM 4316 N N . GLY A 1 581 ? -0.725 5.354 24.357 1.00 94.06 581 GLY A N 1
ATOM 4317 C CA . GLY A 1 581 ? -1.760 5.656 25.349 1.00 94.06 581 GLY A CA 1
ATOM 4318 C C . GLY A 1 581 ? -3.041 4.842 25.171 1.00 94.06 581 GLY A C 1
ATOM 4319 O O . GLY A 1 581 ? -3.698 4.541 26.162 1.00 94.06 581 GLY A O 1
ATOM 4320 N N . LEU A 1 582 ? -3.367 4.456 23.935 1.00 94.00 582 LEU A N 1
ATOM 4321 C CA . LEU A 1 582 ? -4.535 3.636 23.613 1.00 94.00 582 LEU A CA 1
ATOM 4322 C C . LEU A 1 582 ? -4.385 2.222 24.174 1.00 94.00 582 LEU A C 1
ATOM 4324 O O . LEU A 1 582 ? -5.149 1.816 25.049 1.00 94.00 582 LEU A O 1
ATOM 4328 N N . SER A 1 583 ? -3.360 1.497 23.723 1.00 92.62 583 SER A N 1
ATOM 4329 C CA . SER A 1 583 ? -3.124 0.122 24.161 1.00 92.62 583 SER A CA 1
ATOM 4330 C C . SER A 1 583 ? -2.779 0.053 25.649 1.00 92.62 583 SER A C 1
ATOM 4332 O O . SER A 1 583 ? -3.248 -0.837 26.357 1.00 92.62 583 SER A O 1
ATOM 4334 N N . GLN A 1 584 ? -2.007 1.016 26.160 1.00 93.44 584 GLN A N 1
ATOM 4335 C CA . GLN A 1 584 ? -1.630 1.037 27.569 1.00 93.44 584 GLN A CA 1
ATOM 4336 C C . GLN A 1 584 ? -2.834 1.261 28.492 1.00 93.44 584 GLN A C 1
ATOM 4338 O O . GLN A 1 584 ? -2.904 0.628 29.540 1.00 93.44 584 GLN A O 1
ATOM 4343 N N . ALA A 1 585 ? -3.809 2.093 28.109 1.00 95.31 585 ALA A N 1
ATOM 4344 C CA . ALA A 1 585 ? -5.013 2.272 28.919 1.00 95.31 585 ALA A CA 1
ATOM 4345 C C . ALA A 1 585 ? -5.789 0.962 29.115 1.00 95.31 585 ALA A C 1
ATOM 4347 O O . ALA A 1 585 ? -6.307 0.724 30.205 1.00 95.31 585 ALA A O 1
ATOM 4348 N N . VAL A 1 586 ? -5.841 0.126 28.074 1.00 92.62 586 VAL A N 1
ATOM 4349 C CA . VAL A 1 586 ? -6.515 -1.178 28.099 1.00 92.62 586 VAL A CA 1
ATOM 4350 C C . VAL A 1 586 ? -5.715 -2.190 28.914 1.00 92.62 586 VAL A C 1
ATOM 4352 O O . VAL A 1 586 ? -6.270 -2.859 29.782 1.00 92.62 586 VAL A O 1
ATOM 4355 N N . VAL A 1 587 ? -4.405 -2.294 28.668 1.00 91.25 587 VAL A N 1
ATOM 4356 C CA . VAL A 1 587 ? -3.543 -3.270 29.357 1.00 91.25 587 VAL A CA 1
ATOM 4357 C C . VAL A 1 587 ? -3.420 -2.970 30.854 1.00 91.25 587 VAL A C 1
ATOM 4359 O O . VAL A 1 587 ? -3.451 -3.898 31.662 1.00 91.25 587 VAL A O 1
ATOM 4362 N N . ASP A 1 588 ? -3.328 -1.692 31.230 1.00 92.69 588 ASP A N 1
ATOM 4363 C CA . ASP A 1 588 ? -3.194 -1.261 32.627 1.00 92.69 588 ASP A CA 1
ATOM 4364 C C . ASP A 1 588 ? -4.553 -1.142 33.356 1.00 92.69 588 ASP A C 1
ATOM 4366 O O . ASP A 1 588 ? -4.594 -0.689 34.501 1.00 92.69 588 ASP A O 1
ATOM 4370 N N . ASP A 1 589 ? -5.663 -1.551 32.722 1.00 95.00 589 ASP A N 1
ATOM 4371 C CA . ASP A 1 589 ? -7.034 -1.487 33.264 1.00 95.00 589 ASP A CA 1
ATOM 4372 C C . ASP A 1 589 ? -7.453 -0.067 33.711 1.00 95.00 589 ASP A C 1
ATOM 4374 O O . ASP A 1 589 ? -8.166 0.140 34.697 1.00 95.00 589 ASP A O 1
ATOM 4378 N N . ILE A 1 590 ? -6.995 0.949 32.973 1.00 97.88 590 ILE A N 1
ATOM 4379 C CA . ILE A 1 590 ? -7.342 2.364 33.180 1.00 97.88 590 ILE A CA 1
ATOM 4380 C C . ILE A 1 590 ? -8.606 2.727 32.393 1.00 97.88 590 ILE A C 1
ATOM 4382 O O . ILE A 1 590 ? -9.402 3.560 32.837 1.00 97.88 590 ILE A O 1
ATOM 4386 N N . GLY A 1 591 ? -8.798 2.116 31.227 1.00 97.25 591 GLY A N 1
ATOM 4387 C CA . GLY A 1 591 ? -9.924 2.387 30.348 1.00 97.25 591 GLY A CA 1
ATOM 4388 C C . GLY A 1 591 ? -10.093 1.347 29.249 1.00 97.25 591 GLY A C 1
ATOM 4389 O O . GLY A 1 591 ? -9.332 0.390 29.152 1.00 97.25 591 GLY A O 1
ATOM 4390 N N . TYR A 1 592 ? -11.102 1.548 28.412 1.00 96.56 592 TYR A N 1
ATOM 4391 C CA . TYR A 1 592 ? -11.462 0.655 27.311 1.00 96.56 592 TYR A CA 1
ATOM 4392 C C . TYR A 1 592 ? -11.928 1.455 26.089 1.00 96.56 592 TYR A C 1
ATOM 4394 O O . TYR A 1 592 ? -12.312 2.617 26.209 1.00 96.56 592 TYR A O 1
ATOM 4402 N N . ALA A 1 593 ? -11.897 0.840 24.907 1.00 95.62 593 ALA A N 1
ATOM 4403 C CA . ALA A 1 593 ? -12.366 1.452 23.664 1.00 95.62 593 ALA A CA 1
ATOM 4404 C C . ALA A 1 593 ? -13.748 0.880 23.279 1.00 95.62 593 ALA A C 1
ATOM 4406 O O . ALA A 1 593 ? -13.832 -0.304 22.941 1.00 95.62 593 ALA A O 1
ATOM 4407 N N . PRO A 1 594 ? -14.840 1.668 23.331 1.00 96.00 594 PRO A N 1
ATOM 4408 C CA . PRO A 1 594 ? -16.182 1.189 22.967 1.00 96.00 594 PRO A CA 1
ATOM 4409 C C . PRO A 1 594 ? -16.380 1.003 21.451 1.00 96.00 594 PRO A C 1
ATOM 4411 O O . PRO A 1 594 ? -17.287 0.293 21.026 1.00 96.00 594 PRO A O 1
ATOM 4414 N N . PHE A 1 595 ? -15.531 1.629 20.638 1.00 94.94 595 PHE A N 1
ATOM 4415 C CA . PHE A 1 595 ? -15.432 1.483 19.185 1.00 94.94 595 PHE A CA 1
ATOM 4416 C C . PHE A 1 595 ? -13.990 1.800 18.761 1.00 94.94 595 PHE A C 1
ATOM 4418 O O . PHE A 1 595 ? -13.195 2.254 19.587 1.00 94.94 595 PHE A O 1
ATOM 4425 N N . ASN A 1 596 ? -13.643 1.532 17.505 1.00 90.38 596 ASN A N 1
ATOM 4426 C CA . ASN A 1 596 ? -12.283 1.646 16.988 1.00 90.38 596 ASN A CA 1
ATOM 4427 C C . ASN A 1 596 ? -12.277 2.339 15.621 1.00 90.38 596 ASN A C 1
ATOM 4429 O O . ASN A 1 596 ? -12.598 1.731 14.596 1.00 90.38 596 ASN A O 1
ATOM 4433 N N . LEU A 1 597 ? -11.838 3.600 15.590 1.00 90.94 597 LEU A N 1
ATOM 4434 C CA . LEU A 1 597 ? -11.764 4.371 14.345 1.00 90.94 597 LEU A CA 1
ATOM 4435 C C . LEU A 1 597 ? -10.828 3.723 13.314 1.00 90.94 597 LEU A C 1
ATOM 4437 O O . LEU A 1 597 ? -11.031 3.826 12.107 1.00 90.94 597 LEU A O 1
ATOM 4441 N N . ARG A 1 598 ? -9.798 3.001 13.764 1.00 85.19 598 ARG A N 1
ATOM 4442 C CA . ARG A 1 598 ? -8.843 2.309 12.880 1.00 85.19 598 ARG A CA 1
ATOM 4443 C C . ARG A 1 598 ? -9.441 1.061 12.242 1.00 85.19 598 ARG A C 1
ATOM 4445 O O . ARG A 1 598 ? -8.947 0.624 11.206 1.00 85.19 598 ARG A O 1
ATOM 4452 N N . ALA A 1 599 ? -10.476 0.488 12.850 1.00 81.75 599 ALA A N 1
ATOM 4453 C CA . ALA A 1 599 ? -11.248 -0.614 12.285 1.00 81.75 599 ALA A CA 1
ATOM 4454 C C . ALA A 1 599 ? -12.351 -0.134 11.322 1.00 81.75 599 ALA A C 1
ATOM 4456 O O . ALA A 1 599 ? -13.015 -0.966 10.713 1.00 81.75 599 ALA A O 1
ATOM 4457 N N . GLY A 1 600 ? -12.513 1.183 11.147 1.00 82.81 600 GLY A N 1
ATOM 4458 C CA . GLY A 1 600 ? -13.544 1.772 10.292 1.00 82.81 600 GLY A CA 1
ATOM 4459 C C . GLY A 1 600 ? -14.847 2.103 11.020 1.00 82.81 600 GLY A C 1
ATOM 4460 O O . GLY A 1 600 ? -15.802 2.513 10.362 1.00 82.81 600 GLY A O 1
ATOM 4461 N N . ASP A 1 601 ? -14.898 1.966 12.351 1.00 89.81 601 ASP A N 1
ATOM 4462 C CA . ASP A 1 601 ? -15.998 2.537 13.127 1.00 89.81 601 ASP A CA 1
ATOM 4463 C C . ASP A 1 601 ? -15.955 4.072 13.038 1.00 89.81 601 ASP A C 1
ATOM 4465 O O . ASP A 1 601 ? -14.907 4.674 12.800 1.00 89.81 601 ASP A O 1
ATOM 4469 N N . GLY A 1 602 ? -17.085 4.724 13.300 1.00 92.44 602 GLY A N 1
ATOM 4470 C CA . GLY A 1 602 ? -17.190 6.180 13.283 1.00 92.44 602 GLY A CA 1
ATOM 4471 C C . GLY A 1 602 ? -17.865 6.744 12.028 1.00 92.44 602 GLY A C 1
ATOM 4472 O O . GLY A 1 602 ? -18.356 6.008 11.168 1.00 92.44 602 GLY A O 1
ATOM 4473 N N . PRO A 1 603 ? -17.967 8.079 11.946 1.00 91.56 603 PRO A N 1
ATOM 4474 C CA . PRO A 1 603 ? -18.503 8.767 10.779 1.00 91.56 603 PRO A CA 1
ATOM 4475 C C . PRO A 1 603 ? -17.543 8.675 9.583 1.00 91.56 603 PRO A C 1
ATOM 4477 O O . PRO A 1 603 ? -16.333 8.843 9.736 1.00 91.56 603 PRO A O 1
ATOM 4480 N N . SER A 1 604 ? -18.088 8.469 8.378 1.00 87.06 604 SER A N 1
ATOM 4481 C CA . SER A 1 604 ? -17.324 8.376 7.118 1.00 87.06 604 SER A CA 1
ATOM 4482 C C . SER A 1 604 ? -16.508 9.629 6.803 1.00 87.06 604 SER A C 1
ATOM 4484 O O . SER A 1 604 ? -15.511 9.574 6.089 1.00 87.06 604 SER A O 1
ATOM 4486 N N . GLU A 1 605 ? -16.920 10.764 7.358 1.00 88.19 605 GLU A N 1
ATOM 4487 C CA . GLU A 1 605 ? -16.214 12.031 7.285 1.00 88.19 605 GLU A CA 1
ATOM 4488 C C . GLU A 1 605 ? -14.800 11.910 7.834 1.00 88.19 605 GLU A C 1
ATOM 4490 O O . GLU A 1 605 ? -13.956 12.655 7.376 1.00 88.19 605 GLU A O 1
ATOM 4495 N N . LEU A 1 606 ? -14.528 10.988 8.766 1.00 90.25 606 LEU A N 1
ATOM 4496 C CA . LEU A 1 606 ? -13.198 10.780 9.333 1.00 90.25 606 LEU A CA 1
ATOM 4497 C C . LEU A 1 606 ? -12.300 9.858 8.484 1.00 90.25 606 LEU A C 1
ATOM 4499 O O . LEU A 1 606 ? -11.115 9.746 8.776 1.00 90.25 606 LEU A O 1
ATOM 4503 N N . ASP A 1 607 ? -12.794 9.244 7.404 1.00 87.50 607 ASP A N 1
ATOM 4504 C CA . ASP A 1 607 ? -11.995 8.314 6.596 1.00 87.50 607 ASP A CA 1
ATOM 4505 C C . ASP A 1 607 ? -10.905 9.020 5.766 1.00 87.50 607 ASP A C 1
ATOM 4507 O O . ASP A 1 607 ? -11.137 9.489 4.647 1.00 87.50 607 ASP A O 1
ATOM 4511 N N . TRP A 1 608 ? -9.684 9.061 6.302 1.00 87.19 608 TRP A N 1
ATOM 4512 C CA . TRP A 1 608 ? -8.499 9.563 5.609 1.00 87.19 608 TRP A CA 1
ATOM 4513 C C . TRP A 1 608 ? -7.194 8.943 6.133 1.00 87.19 608 TRP A C 1
ATOM 4515 O O . TRP A 1 608 ? -7.152 8.398 7.241 1.00 87.19 608 TRP A O 1
ATOM 4525 N N . PRO A 1 609 ? -6.078 9.070 5.390 1.00 84.56 609 PRO A N 1
ATOM 4526 C CA . PRO A 1 609 ? -4.764 8.705 5.895 1.00 84.56 609 PRO A CA 1
ATOM 4527 C C . PRO A 1 609 ? -4.366 9.613 7.047 1.00 84.56 609 PRO A C 1
ATOM 4529 O O . PRO A 1 609 ? -4.319 10.835 6.909 1.00 84.56 609 PRO A O 1
ATOM 4532 N N . SER A 1 610 ? -4.097 9.040 8.211 1.00 87.25 610 SER A N 1
ATOM 4533 C CA . SER A 1 610 ? -4.066 9.843 9.428 1.00 87.25 610 SER A CA 1
ATOM 4534 C C . SER A 1 610 ? -2.689 10.368 9.807 1.00 87.25 610 SER A C 1
ATOM 4536 O O . SER A 1 610 ? -2.600 11.120 10.777 1.00 87.25 610 SER A O 1
ATOM 4538 N N . LEU A 1 611 ? -1.629 10.015 9.075 1.00 92.19 611 LEU A N 1
ATOM 4539 C CA . LEU A 1 611 ? -0.299 10.588 9.271 1.00 92.19 611 LEU A CA 1
ATOM 4540 C C . LEU A 1 611 ? 0.462 10.685 7.945 1.00 92.19 611 LEU A C 1
ATOM 4542 O O . LEU A 1 611 ? 0.539 9.714 7.191 1.00 92.19 611 LEU A O 1
ATOM 4546 N N . VAL A 1 612 ? 1.052 11.852 7.693 1.00 93.31 612 VAL A N 1
ATOM 4547 C CA . VAL A 1 612 ? 1.834 12.178 6.496 1.00 93.31 612 VAL A CA 1
ATOM 4548 C C . VAL A 1 612 ? 3.146 12.858 6.880 1.00 93.31 612 VAL A C 1
ATOM 4550 O O . VAL A 1 612 ? 3.211 13.597 7.866 1.00 93.31 612 VAL A O 1
ATOM 4553 N N . ASN A 1 613 ? 4.190 12.651 6.082 1.00 94.38 613 ASN A N 1
ATOM 4554 C CA . ASN A 1 613 ? 5.377 13.489 6.117 1.00 94.38 613 ASN A CA 1
ATOM 4555 C C . ASN A 1 613 ? 5.116 14.801 5.374 1.00 94.38 613 ASN A C 1
ATOM 4557 O O . ASN A 1 613 ? 4.600 14.819 4.253 1.00 94.38 613 ASN A O 1
ATOM 4561 N N . THR A 1 614 ? 5.514 15.896 6.012 1.00 93.81 614 THR A N 1
ATOM 4562 C CA . THR A 1 614 ? 5.359 17.261 5.513 1.00 93.81 614 THR A CA 1
ATOM 4563 C C . THR A 1 614 ? 6.696 17.992 5.543 1.00 93.81 614 THR A C 1
ATOM 4565 O O . THR A 1 614 ? 7.503 17.800 6.456 1.00 93.81 614 THR A O 1
ATOM 4568 N N . THR A 1 615 ? 6.908 18.860 4.559 1.00 95.12 615 THR A N 1
ATOM 4569 C CA . THR A 1 615 ? 7.996 19.840 4.519 1.00 95.12 615 THR A CA 1
ATOM 4570 C C . THR A 1 615 ? 7.479 21.212 4.056 1.00 95.12 615 THR A C 1
ATOM 4572 O O . THR A 1 615 ? 6.296 21.360 3.741 1.00 95.12 615 THR A O 1
ATOM 4575 N N . SER A 1 616 ? 8.322 22.245 4.032 1.00 94.31 616 SER A N 1
ATOM 4576 C CA . SER A 1 616 ? 7.954 23.516 3.396 1.00 94.31 616 SER A CA 1
ATOM 4577 C C . SER A 1 616 ? 8.027 23.380 1.874 1.00 94.31 616 SER A C 1
ATOM 4579 O O . SER A 1 616 ? 8.891 22.671 1.355 1.00 94.31 616 SER A O 1
ATOM 4581 N N . ARG A 1 617 ? 7.155 24.080 1.136 1.00 93.44 617 ARG A N 1
ATOM 4582 C CA . ARG A 1 617 ? 7.208 24.071 -0.336 1.00 93.44 617 ARG A CA 1
ATOM 4583 C C . ARG A 1 617 ? 8.582 24.498 -0.845 1.00 93.44 617 ARG A C 1
ATOM 4585 O O . ARG A 1 617 ? 9.149 23.840 -1.707 1.00 93.44 617 ARG A O 1
ATOM 4592 N N . GLN A 1 618 ? 9.135 25.553 -0.246 1.00 94.31 618 GLN A N 1
ATOM 4593 C CA . GLN A 1 618 ? 10.472 26.037 -0.573 1.00 94.31 618 GLN A CA 1
ATOM 4594 C C . GLN A 1 618 ? 11.529 24.934 -0.423 1.00 94.31 618 GLN A C 1
ATOM 4596 O O . GLN A 1 618 ? 12.337 24.742 -1.325 1.00 94.31 618 GLN A O 1
ATOM 4601 N N . PHE A 1 619 ? 11.523 24.194 0.692 1.00 95.69 619 PHE A N 1
ATOM 4602 C CA . PHE A 1 619 ? 12.507 23.136 0.905 1.00 95.69 619 PHE A CA 1
ATOM 4603 C C . PHE A 1 619 ? 12.343 21.998 -0.105 1.00 95.69 619 PHE A C 1
ATOM 4605 O O . PHE A 1 619 ? 13.351 21.525 -0.622 1.00 95.69 619 PHE A O 1
ATOM 4612 N N . ALA A 1 620 ? 11.107 21.599 -0.422 1.00 93.75 620 ALA A N 1
ATOM 4613 C CA . ALA A 1 620 ? 10.840 20.572 -1.428 1.00 93.75 620 ALA A CA 1
ATOM 4614 C C . ALA A 1 620 ? 11.326 20.965 -2.831 1.00 93.75 620 ALA A C 1
ATOM 4616 O O . ALA A 1 620 ? 11.886 20.134 -3.538 1.00 93.75 620 ALA A O 1
ATOM 4617 N N . GLU A 1 621 ? 11.143 22.226 -3.224 1.00 91.81 621 GLU A N 1
ATOM 4618 C CA . GLU A 1 621 ? 11.595 22.737 -4.523 1.00 91.81 621 GLU A CA 1
ATOM 4619 C C . GLU A 1 621 ? 13.121 22.892 -4.598 1.00 91.81 621 GLU A C 1
ATOM 4621 O O . GLU A 1 621 ? 13.717 22.661 -5.650 1.00 91.81 621 GLU A O 1
ATOM 4626 N N . GLU A 1 622 ? 13.763 23.285 -3.495 1.00 94.38 622 GLU A N 1
ATOM 4627 C CA . GLU A 1 622 ? 15.216 23.481 -3.423 1.00 94.38 622 GLU A CA 1
ATOM 4628 C C . GLU A 1 622 ? 15.992 22.175 -3.183 1.00 94.38 622 GLU A C 1
ATOM 4630 O O . GLU A 1 622 ? 17.159 22.093 -3.565 1.00 94.38 622 GLU A O 1
ATOM 4635 N N . ASN A 1 623 ? 15.368 21.169 -2.557 1.00 93.88 623 ASN A N 1
ATOM 4636 C CA . ASN A 1 623 ? 16.010 19.917 -2.138 1.00 93.88 623 ASN A CA 1
ATOM 4637 C C . ASN A 1 623 ? 15.205 18.664 -2.552 1.00 93.88 623 ASN A C 1
ATOM 4639 O O . ASN A 1 623 ? 14.937 17.802 -1.703 1.00 93.88 623 ASN A O 1
ATOM 4643 N N . PRO A 1 624 ? 14.774 18.545 -3.823 1.00 83.56 624 PRO A N 1
ATOM 4644 C CA . PRO A 1 624 ? 13.911 17.451 -4.259 1.00 83.56 624 PRO A CA 1
ATOM 4645 C C . PRO A 1 624 ? 14.553 16.073 -4.048 1.00 83.56 624 PRO A C 1
ATOM 4647 O O . PRO A 1 624 ? 13.865 15.149 -3.610 1.00 83.56 624 PRO A O 1
ATOM 4650 N N . ASN A 1 625 ? 15.870 15.922 -4.252 1.00 80.88 625 ASN A N 1
ATOM 4651 C CA . ASN A 1 625 ? 16.541 14.646 -4.002 1.00 80.88 625 ASN A CA 1
ATOM 4652 C C . ASN A 1 625 ? 16.573 14.314 -2.509 1.00 80.88 625 ASN A C 1
ATOM 4654 O O . ASN A 1 625 ? 16.352 13.161 -2.146 1.00 80.88 625 ASN A O 1
ATOM 4658 N N . THR A 1 626 ? 16.818 15.288 -1.627 1.00 90.81 626 THR A N 1
ATOM 4659 C CA . THR A 1 626 ? 16.764 15.056 -0.176 1.00 90.81 626 THR A CA 1
ATOM 4660 C C . THR A 1 626 ? 15.360 14.641 0.280 1.00 90.81 626 THR A C 1
ATOM 4662 O O . THR A 1 626 ? 15.246 13.725 1.098 1.00 90.81 626 THR A O 1
ATOM 4665 N N . VAL A 1 627 ? 14.288 15.244 -0.255 1.00 91.88 627 VAL A N 1
ATOM 4666 C CA . VAL A 1 627 ? 12.905 14.815 0.043 1.00 91.88 627 VAL A CA 1
ATOM 4667 C C . VAL A 1 627 ? 12.664 13.380 -0.434 1.00 91.88 627 VAL A C 1
ATOM 4669 O O . VAL A 1 627 ? 12.153 12.558 0.328 1.00 91.88 627 VAL A O 1
ATOM 4672 N N . ALA A 1 628 ? 13.109 13.037 -1.643 1.00 80.62 628 ALA A N 1
ATOM 4673 C CA . ALA A 1 628 ? 13.014 11.684 -2.186 1.00 80.62 628 ALA A CA 1
ATOM 4674 C C . ALA A 1 628 ? 13.822 10.651 -1.392 1.00 80.62 628 ALA A C 1
ATOM 4676 O O . ALA A 1 628 ? 13.345 9.543 -1.145 1.00 80.62 628 ALA A O 1
ATOM 4677 N N . ILE A 1 629 ? 15.019 11.009 -0.926 1.00 82.00 629 ILE A N 1
ATOM 4678 C CA . ILE A 1 629 ? 15.830 10.171 -0.036 1.00 82.00 629 ILE A CA 1
ATOM 4679 C C . ILE A 1 629 ? 15.094 9.926 1.278 1.00 82.00 629 ILE A C 1
ATOM 4681 O O . ILE A 1 629 ? 15.012 8.780 1.718 1.00 82.00 629 ILE A O 1
ATOM 4685 N N . PHE A 1 630 ? 14.531 10.972 1.886 1.00 93.62 630 PHE A N 1
ATOM 4686 C CA . PHE A 1 630 ? 13.788 10.841 3.135 1.00 93.62 630 PHE A CA 1
ATOM 4687 C C . PHE A 1 630 ? 12.533 9.979 2.968 1.00 93.62 630 PHE A C 1
ATOM 4689 O O . PHE A 1 630 ? 12.261 9.121 3.811 1.00 93.62 630 PHE A O 1
ATOM 4696 N N . ALA A 1 631 ? 11.806 10.142 1.859 1.00 85.88 631 ALA A N 1
ATOM 4697 C CA . ALA A 1 631 ? 10.654 9.308 1.540 1.00 85.88 631 ALA A CA 1
ATOM 4698 C C . ALA A 1 631 ? 11.053 7.831 1.378 1.00 85.88 631 ALA A C 1
ATOM 4700 O O . ALA A 1 631 ? 10.457 6.948 1.999 1.00 85.88 631 ALA A O 1
ATOM 4701 N N . ARG A 1 632 ? 12.120 7.548 0.620 1.00 78.50 632 ARG A N 1
ATOM 4702 C CA . ARG A 1 632 ? 12.646 6.183 0.446 1.00 78.50 632 ARG A CA 1
ATOM 4703 C C . ARG A 1 632 ? 13.111 5.571 1.764 1.00 78.50 632 ARG A C 1
ATOM 4705 O O . ARG A 1 632 ? 12.791 4.420 2.036 1.00 78.50 632 ARG A O 1
ATOM 4712 N N . ALA A 1 633 ? 13.824 6.332 2.591 1.00 84.81 633 ALA A N 1
ATOM 4713 C CA . ALA A 1 633 ? 14.292 5.861 3.891 1.00 84.81 633 ALA A CA 1
ATOM 4714 C C . ALA A 1 633 ? 13.127 5.589 4.858 1.00 84.81 633 ALA A C 1
ATOM 4716 O O . ALA A 1 633 ? 13.129 4.573 5.546 1.00 84.81 633 ALA A O 1
ATOM 4717 N N . SER A 1 634 ? 12.095 6.440 4.853 1.00 90.56 634 SER A N 1
ATOM 4718 C CA . SER A 1 634 ? 10.874 6.226 5.641 1.00 90.56 634 SER A CA 1
ATOM 4719 C C . SER A 1 634 ? 10.118 4.976 5.186 1.00 90.56 634 SER A C 1
ATOM 4721 O O . SER A 1 634 ? 9.660 4.201 6.020 1.00 90.56 634 SER A O 1
ATOM 4723 N N . ARG A 1 635 ? 10.030 4.727 3.870 1.00 80.56 635 ARG A N 1
ATOM 4724 C CA . ARG A 1 635 ? 9.455 3.484 3.334 1.00 80.56 635 ARG A CA 1
ATOM 4725 C C . ARG A 1 635 ? 10.261 2.267 3.781 1.00 80.56 635 ARG A C 1
ATOM 4727 O O . ARG A 1 635 ? 9.679 1.330 4.309 1.00 80.56 635 ARG A O 1
ATOM 4734 N N . GLN A 1 636 ? 11.585 2.319 3.644 1.00 77.56 636 GLN A N 1
ATOM 4735 C CA . GLN A 1 636 ? 12.472 1.240 4.077 1.00 77.56 636 GLN A CA 1
ATOM 4736 C C . GLN A 1 636 ? 12.333 0.955 5.583 1.00 77.56 636 GLN A C 1
ATOM 4738 O O . GLN A 1 636 ? 12.360 -0.202 5.989 1.00 77.56 636 GLN A O 1
ATOM 4743 N N . ALA A 1 637 ? 12.109 1.981 6.409 1.00 87.69 637 ALA A N 1
ATOM 4744 C CA . ALA A 1 637 ? 11.797 1.815 7.827 1.00 87.69 637 ALA A CA 1
ATOM 4745 C C . ALA A 1 637 ? 10.428 1.167 8.080 1.00 87.69 637 ALA A C 1
ATOM 4747 O O . ALA A 1 637 ? 10.327 0.302 8.945 1.00 87.69 637 ALA A O 1
ATOM 4748 N N . MET A 1 638 ? 9.387 1.511 7.317 1.00 86.06 638 MET A N 1
ATOM 4749 C CA . MET A 1 638 ? 8.093 0.818 7.408 1.00 86.06 638 MET A CA 1
ATOM 4750 C C . MET A 1 638 ? 8.201 -0.653 6.977 1.00 86.06 638 MET A C 1
ATOM 4752 O O . MET A 1 638 ? 7.642 -1.521 7.645 1.00 86.06 638 MET A O 1
ATOM 4756 N N . ASP A 1 639 ? 8.958 -0.949 5.916 1.00 76.56 639 ASP A N 1
ATOM 4757 C CA . ASP A 1 639 ? 9.244 -2.321 5.468 1.00 76.56 639 ASP A CA 1
ATOM 4758 C C . ASP A 1 639 ? 10.026 -3.098 6.535 1.00 76.56 639 ASP A C 1
ATOM 4760 O O . ASP A 1 639 ? 9.682 -4.233 6.868 1.00 76.56 639 ASP A O 1
ATOM 4764 N N . PHE A 1 640 ? 11.027 -2.457 7.144 1.00 80.12 640 PHE A N 1
ATOM 4765 C CA . PHE A 1 640 ? 11.770 -3.008 8.271 1.00 80.12 640 PHE A CA 1
ATOM 4766 C C . PHE A 1 640 ? 10.849 -3.336 9.449 1.00 80.12 640 PHE A C 1
ATOM 4768 O O . PHE A 1 640 ? 10.966 -4.421 10.010 1.00 80.12 640 PHE A O 1
ATOM 4775 N N . MET A 1 641 ? 9.927 -2.432 9.801 1.00 87.12 641 MET A N 1
ATOM 4776 C CA . MET A 1 641 ? 8.970 -2.645 10.889 1.00 87.12 641 MET A CA 1
ATOM 4777 C C . MET A 1 641 ? 7.994 -3.788 10.597 1.00 87.12 641 MET A C 1
ATOM 4779 O O . MET A 1 641 ? 7.634 -4.523 11.515 1.00 87.12 641 MET A O 1
ATOM 4783 N N . ARG A 1 642 ? 7.549 -3.928 9.340 1.00 81.06 642 ARG A N 1
ATOM 4784 C CA . ARG A 1 642 ? 6.607 -4.976 8.913 1.00 81.06 642 ARG A CA 1
ATOM 4785 C C . ARG A 1 642 ? 7.242 -6.354 8.847 1.00 81.06 642 ARG A C 1
ATOM 4787 O O . ARG A 1 642 ? 6.539 -7.338 9.051 1.00 81.06 642 ARG A O 1
ATOM 4794 N N . ASN A 1 643 ? 8.542 -6.430 8.571 1.00 72.88 643 ASN A N 1
ATOM 4795 C CA . ASN A 1 643 ? 9.250 -7.695 8.460 1.00 72.88 643 ASN A CA 1
ATOM 4796 C C . ASN A 1 643 ? 9.171 -8.487 9.783 1.00 72.88 643 ASN A C 1
ATOM 4798 O O . ASN A 1 643 ? 9.771 -8.064 10.778 1.00 72.88 643 ASN A O 1
ATOM 4802 N N . PRO A 1 644 ? 8.522 -9.668 9.811 1.00 69.62 644 PRO A N 1
ATOM 4803 C CA . PRO A 1 644 ? 8.438 -10.483 11.020 1.00 69.62 644 PRO A CA 1
ATOM 4804 C C . PRO A 1 644 ? 9.812 -10.866 11.587 1.00 69.62 644 PRO A C 1
ATOM 4806 O O . PRO A 1 644 ? 9.953 -11.000 12.803 1.00 69.62 644 PRO A O 1
ATOM 4809 N N . ALA A 1 645 ? 10.839 -10.984 10.733 1.00 69.06 645 ALA A N 1
ATOM 4810 C CA . ALA A 1 645 ? 12.210 -11.278 11.154 1.00 69.06 645 ALA A CA 1
ATOM 4811 C C . ALA A 1 645 ? 12.824 -10.165 12.020 1.00 69.06 645 ALA A C 1
ATOM 4813 O O . ALA A 1 645 ? 13.672 -10.442 12.865 1.00 69.06 645 ALA A O 1
ATOM 4814 N N . ASN A 1 646 ? 12.356 -8.926 11.859 1.00 79.12 646 ASN A N 1
ATOM 4815 C CA . ASN A 1 646 ? 12.841 -7.768 12.605 1.00 79.12 646 ASN A CA 1
ATOM 4816 C C . ASN A 1 646 ? 12.005 -7.490 13.859 1.00 79.12 646 ASN A C 1
ATOM 4818 O O . ASN A 1 646 ? 12.283 -6.534 14.578 1.00 79.12 646 ASN A O 1
ATOM 4822 N N . ARG A 1 647 ? 10.977 -8.299 14.161 1.00 85.88 647 ARG A N 1
ATOM 4823 C CA . ARG A 1 647 ? 10.042 -8.026 15.265 1.00 85.88 647 ARG A CA 1
ATOM 4824 C C . ARG A 1 647 ? 10.756 -7.807 16.601 1.00 85.88 647 ARG A C 1
ATOM 4826 O O . ARG A 1 647 ? 10.425 -6.859 17.306 1.00 85.88 647 ARG A O 1
ATOM 4833 N N . GLU A 1 648 ? 11.732 -8.645 16.959 1.00 89.69 648 GLU A N 1
ATOM 4834 C CA . GLU A 1 648 ? 12.494 -8.465 18.209 1.00 89.69 648 GLU A CA 1
ATOM 4835 C C . GLU A 1 648 ? 13.247 -7.130 18.246 1.00 89.69 648 GLU A C 1
ATOM 4837 O O . GLU A 1 648 ? 13.301 -6.476 19.289 1.00 89.69 648 GLU A O 1
ATOM 4842 N N . GLU A 1 649 ? 13.790 -6.704 17.109 1.00 91.25 649 GLU A N 1
ATOM 4843 C CA . GLU A 1 649 ? 14.514 -5.444 16.978 1.00 91.25 649 GLU A CA 1
ATOM 4844 C C . GLU A 1 649 ? 13.564 -4.246 17.048 1.00 91.25 649 GLU A C 1
ATOM 4846 O O . GLU A 1 649 ? 13.811 -3.307 17.802 1.00 91.25 649 GLU A O 1
ATOM 4851 N N . VAL A 1 650 ? 12.401 -4.314 16.396 1.00 92.31 650 VAL A N 1
ATOM 4852 C CA . VAL A 1 650 ? 11.355 -3.287 16.522 1.00 92.31 650 VAL A CA 1
ATOM 4853 C C . VAL A 1 650 ? 10.848 -3.188 17.964 1.00 92.31 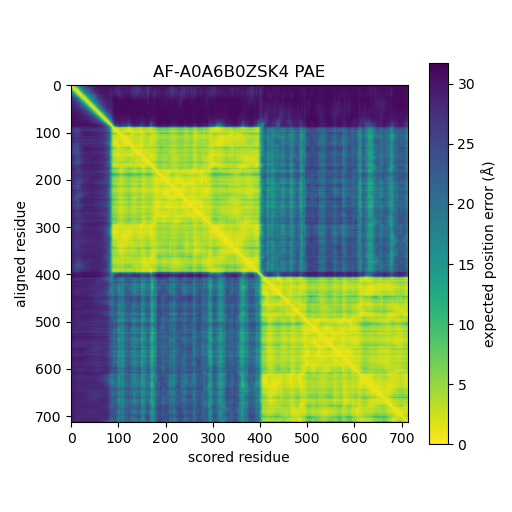650 VAL A C 1
ATOM 4855 O O . VAL A 1 650 ? 10.685 -2.087 18.487 1.00 92.31 650 VAL A O 1
ATOM 4858 N N . LEU A 1 651 ? 10.666 -4.312 18.663 1.00 93.31 651 LEU A N 1
ATOM 4859 C CA . LEU A 1 651 ? 10.326 -4.306 20.091 1.00 93.31 651 LEU A CA 1
ATOM 4860 C C . LEU A 1 651 ? 11.454 -3.700 20.948 1.00 93.31 651 LEU A C 1
ATOM 4862 O O . LEU A 1 651 ? 11.182 -3.066 21.971 1.00 93.31 651 LEU A O 1
ATOM 4866 N N . ALA A 1 652 ? 12.720 -3.840 20.544 1.00 92.88 652 ALA A N 1
ATOM 4867 C CA . ALA A 1 652 ? 13.837 -3.145 21.181 1.00 92.88 652 ALA A CA 1
ATOM 4868 C C . ALA A 1 652 ? 13.801 -1.628 20.918 1.00 92.88 652 ALA A C 1
ATOM 4870 O O . ALA A 1 652 ? 14.024 -0.853 21.851 1.00 92.88 652 ALA A O 1
ATOM 4871 N N . TYR A 1 653 ? 13.434 -1.187 19.712 1.00 93.56 653 TYR A N 1
ATOM 4872 C CA . TYR A 1 653 ? 13.160 0.225 19.424 1.00 93.56 653 TYR A CA 1
ATOM 4873 C C . TYR A 1 653 ? 12.020 0.767 20.291 1.00 93.56 653 TYR A C 1
ATOM 4875 O O . TYR A 1 653 ? 12.171 1.818 20.910 1.00 93.56 653 TYR A O 1
ATOM 4883 N N . MET A 1 654 ? 10.918 0.027 20.436 1.00 94.50 654 MET A N 1
ATOM 4884 C CA . MET A 1 654 ? 9.799 0.414 21.307 1.00 94.50 654 MET A CA 1
ATOM 4885 C C . MET A 1 654 ? 10.232 0.561 22.768 1.00 94.50 654 MET A C 1
ATOM 4887 O O . MET A 1 654 ? 9.844 1.515 23.445 1.00 94.50 654 MET A O 1
ATOM 4891 N N . ARG A 1 655 ? 11.095 -0.333 23.248 1.00 92.94 655 ARG A N 1
ATOM 4892 C CA . ARG A 1 655 ? 11.698 -0.229 24.578 1.00 92.94 655 ARG A CA 1
ATOM 4893 C C . ARG A 1 655 ? 12.546 1.026 24.730 1.00 92.94 655 ARG A C 1
ATOM 4895 O O . ARG A 1 655 ? 12.396 1.743 25.712 1.00 92.94 655 ARG A O 1
ATOM 4902 N N . ASN A 1 656 ? 13.424 1.303 23.775 1.00 88.81 656 ASN A N 1
ATOM 4903 C CA . ASN A 1 656 ? 14.378 2.404 23.887 1.00 88.81 656 ASN A CA 1
ATOM 4904 C C . ASN A 1 656 ? 13.720 3.773 23.670 1.00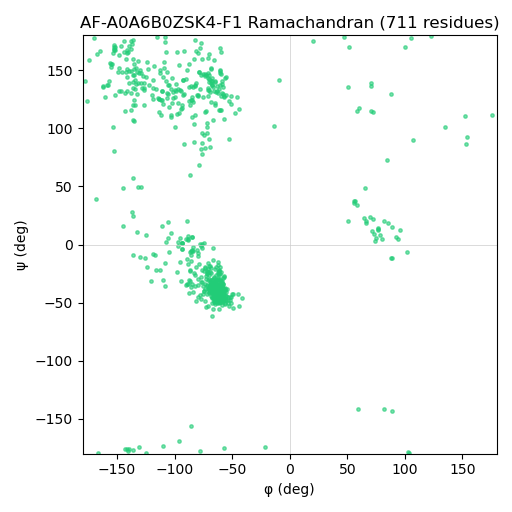 88.81 656 ASN A C 1
ATOM 4906 O O . ASN A 1 656 ? 13.998 4.717 24.406 1.00 88.81 656 ASN A O 1
ATOM 4910 N N . PHE A 1 657 ? 12.833 3.874 22.681 1.00 88.31 657 PHE A N 1
ATOM 4911 C CA . PHE A 1 657 ? 12.205 5.126 22.272 1.00 88.31 657 PHE A CA 1
ATOM 4912 C C . PHE A 1 657 ? 10.933 5.442 23.066 1.00 88.31 657 PHE A C 1
ATOM 4914 O O . PHE A 1 657 ? 10.726 6.585 23.473 1.00 88.31 657 PHE A O 1
ATOM 4921 N N . LEU A 1 658 ? 10.090 4.437 23.321 1.00 89.81 658 LEU A N 1
ATOM 4922 C CA . LEU A 1 658 ? 8.789 4.616 23.981 1.00 89.81 658 LEU A CA 1
ATOM 4923 C C . LEU A 1 658 ? 8.780 4.145 25.439 1.00 89.81 658 LEU A C 1
ATOM 4925 O O . LEU A 1 658 ? 7.789 4.365 26.132 1.00 89.81 658 LEU A O 1
ATOM 4929 N N . SER A 1 659 ? 9.864 3.525 25.925 1.00 90.38 659 SER A N 1
ATOM 4930 C CA . SER A 1 659 ? 9.913 2.897 27.256 1.00 90.38 659 SER A CA 1
ATOM 4931 C C . SER A 1 659 ? 8.848 1.806 27.446 1.00 90.38 659 SER A C 1
ATOM 4933 O O . SER A 1 659 ? 8.327 1.635 28.547 1.00 90.38 659 SER A O 1
ATOM 4935 N N . LEU A 1 660 ? 8.516 1.073 26.374 1.00 90.25 660 LEU A N 1
ATOM 4936 C CA . LEU A 1 660 ? 7.512 0.003 26.383 1.00 90.25 660 LEU A CA 1
ATOM 4937 C C . LEU A 1 660 ? 8.159 -1.380 26.360 1.00 90.25 660 LEU A C 1
ATOM 4939 O O . LEU A 1 660 ? 9.063 -1.640 25.573 1.00 90.25 660 LEU A O 1
ATOM 4943 N N . GLU A 1 661 ? 7.640 -2.298 27.171 1.00 89.50 661 GLU A N 1
ATOM 4944 C CA . GLU A 1 661 ? 8.090 -3.690 27.212 1.00 89.50 661 GLU A CA 1
ATOM 4945 C C . GLU A 1 661 ? 6.911 -4.657 27.396 1.00 89.50 661 GLU A C 1
ATOM 4947 O O . GLU A 1 661 ? 5.810 -4.265 27.793 1.00 89.50 661 GLU A O 1
ATOM 4952 N N . GLY A 1 662 ? 7.159 -5.943 27.132 1.00 90.00 662 GLY A N 1
ATOM 4953 C CA . GLY A 1 662 ? 6.213 -7.030 27.386 1.00 90.00 662 GLY A CA 1
ATOM 4954 C C . GLY A 1 662 ? 4.889 -6.870 26.638 1.00 90.00 662 GLY A C 1
ATOM 4955 O O . GLY A 1 662 ? 4.858 -6.411 25.498 1.00 90.00 662 GLY A O 1
ATOM 4956 N N . ALA A 1 663 ? 3.789 -7.228 27.305 1.00 85.75 663 ALA A N 1
ATOM 4957 C CA . ALA A 1 663 ? 2.460 -7.283 26.697 1.00 85.75 663 ALA A CA 1
ATOM 4958 C C . ALA A 1 663 ? 1.988 -5.941 26.107 1.00 85.75 663 ALA A C 1
ATOM 4960 O O . ALA A 1 663 ? 1.297 -5.939 25.092 1.00 85.75 663 ALA A O 1
ATOM 4961 N N . VAL A 1 664 ? 2.374 -4.801 26.698 1.00 88.81 664 VAL A N 1
ATOM 4962 C CA . VAL A 1 664 ? 2.022 -3.478 26.153 1.00 88.81 664 VAL A CA 1
ATOM 4963 C C . VAL A 1 664 ? 2.732 -3.248 24.821 1.00 88.81 664 VAL A C 1
ATOM 4965 O O . VAL A 1 664 ? 2.096 -2.822 23.863 1.00 88.81 664 VAL A O 1
ATOM 4968 N N . ALA A 1 665 ? 4.031 -3.556 24.736 1.00 92.56 665 ALA A N 1
ATOM 4969 C CA . ALA A 1 665 ? 4.787 -3.392 23.497 1.00 92.56 665 ALA A CA 1
ATOM 4970 C C . ALA A 1 665 ? 4.259 -4.311 22.385 1.00 92.56 665 ALA A C 1
ATOM 4972 O O . ALA A 1 665 ? 4.057 -3.852 21.266 1.00 92.56 665 ALA A O 1
ATOM 4973 N N . GLU A 1 666 ? 3.969 -5.574 22.705 1.00 88.00 666 GLU A N 1
ATOM 4974 C CA . GLU A 1 666 ? 3.376 -6.522 21.753 1.00 88.00 666 GLU A CA 1
ATOM 4975 C C . GLU A 1 666 ? 2.002 -6.043 21.264 1.00 88.00 666 GLU A C 1
ATOM 4977 O O . GLU A 1 666 ? 1.781 -5.962 20.061 1.00 88.00 666 GLU A O 1
ATOM 4982 N N . THR A 1 667 ? 1.123 -5.612 22.177 1.00 86.25 667 THR A N 1
ATOM 4983 C CA . THR A 1 667 ? -0.219 -5.113 21.826 1.00 86.25 667 THR A CA 1
ATOM 4984 C C . THR A 1 667 ? -0.153 -3.871 20.939 1.00 86.25 667 THR A C 1
ATOM 4986 O O . THR A 1 667 ? -0.872 -3.796 19.942 1.00 86.25 667 THR A O 1
ATOM 4989 N N . VAL A 1 668 ? 0.722 -2.911 21.268 1.00 91.56 668 VAL A N 1
ATOM 4990 C CA . VAL A 1 668 ? 0.933 -1.710 20.447 1.00 91.56 668 VAL A CA 1
ATOM 4991 C C . VAL A 1 668 ? 1.453 -2.101 19.064 1.00 91.56 668 VAL A C 1
ATOM 4993 O O . VAL A 1 668 ? 0.945 -1.588 18.071 1.00 91.56 668 VAL A O 1
ATOM 4996 N N . PHE A 1 669 ? 2.425 -3.012 18.969 1.00 89.75 669 PHE A N 1
ATOM 4997 C CA . PHE A 1 669 ? 2.946 -3.463 17.678 1.00 89.75 669 PHE A CA 1
ATOM 4998 C C . PHE A 1 669 ? 1.848 -4.129 16.839 1.00 89.75 669 PHE A C 1
ATOM 5000 O O . PHE A 1 669 ? 1.566 -3.678 15.729 1.00 89.75 669 PHE A O 1
ATOM 5007 N N . ASP A 1 670 ? 1.184 -5.149 17.385 1.00 84.50 670 ASP A N 1
ATOM 5008 C CA . ASP A 1 670 ? 0.203 -5.963 16.659 1.00 84.50 670 ASP A CA 1
ATOM 5009 C C . ASP A 1 670 ? -1.010 -5.139 16.224 1.00 84.50 670 ASP A C 1
ATOM 5011 O O . ASP A 1 670 ? -1.512 -5.291 15.112 1.00 84.50 670 ASP A O 1
ATOM 5015 N N . SER A 1 671 ? -1.436 -4.193 17.063 1.00 82.06 671 SER A N 1
ATOM 5016 C CA . SER A 1 671 ? -2.571 -3.328 16.751 1.00 82.06 671 SER A CA 1
ATOM 5017 C C . SER A 1 671 ? -2.263 -2.301 15.664 1.00 82.06 671 SER A C 1
ATOM 5019 O O . SER A 1 671 ? -3.200 -1.802 15.043 1.00 82.06 671 SER A O 1
ATOM 5021 N N . ASN A 1 672 ? -0.994 -1.946 15.435 1.00 87.50 672 ASN A N 1
ATOM 5022 C CA . ASN A 1 672 ? -0.632 -0.804 14.590 1.00 87.50 672 ASN A CA 1
ATOM 5023 C C . ASN A 1 672 ? 0.148 -1.182 13.335 1.00 87.50 672 ASN A C 1
ATOM 5025 O O . ASN A 1 672 ? 0.114 -0.419 12.370 1.00 87.50 672 ASN A O 1
ATOM 5029 N N . ILE A 1 673 ? 0.815 -2.336 13.288 1.00 85.50 673 ILE A N 1
ATOM 5030 C CA . ILE A 1 673 ? 1.701 -2.658 12.166 1.00 85.50 673 ILE A CA 1
ATOM 5031 C C . ILE A 1 673 ? 0.966 -2.713 10.817 1.00 85.50 673 ILE A C 1
ATOM 5033 O O . ILE A 1 673 ? 1.454 -2.179 9.824 1.00 85.50 673 ILE A O 1
ATOM 5037 N N . GLY A 1 674 ? -0.266 -3.233 10.805 1.00 77.81 674 GLY A N 1
ATOM 5038 C CA . GLY A 1 674 ? -1.135 -3.264 9.620 1.00 77.81 674 GLY A CA 1
ATOM 5039 C C . GLY A 1 674 ? -1.754 -1.913 9.235 1.00 77.81 674 GLY A C 1
ATOM 5040 O O . GLY A 1 674 ? -2.548 -1.852 8.302 1.00 77.81 674 GLY A O 1
ATOM 5041 N N . SER A 1 675 ? -1.452 -0.831 9.962 1.00 83.69 675 SER A N 1
ATOM 5042 C CA . SER A 1 675 ? -1.890 0.530 9.612 1.00 83.69 675 SER A CA 1
ATOM 5043 C C . SER A 1 675 ? -0.846 1.324 8.827 1.00 83.69 675 SER A C 1
ATOM 5045 O O . SER A 1 675 ? -1.194 2.354 8.250 1.00 83.69 675 SER A O 1
ATOM 5047 N N . LEU A 1 676 ? 0.413 0.872 8.804 1.00 83.50 676 LEU A N 1
ATOM 5048 C CA . LEU A 1 676 ? 1.496 1.564 8.107 1.00 83.50 676 LEU A CA 1
ATOM 5049 C C . LEU A 1 676 ? 1.297 1.510 6.592 1.00 83.50 676 LEU A C 1
ATOM 5051 O O . LEU A 1 676 ? 0.976 0.459 6.039 1.00 83.50 676 LEU A O 1
ATOM 5055 N N . SER A 1 677 ? 1.574 2.622 5.915 1.00 79.75 677 SER A N 1
ATOM 5056 C CA . SER A 1 677 ? 1.446 2.706 4.462 1.00 79.75 677 SER A CA 1
ATOM 5057 C C . SER A 1 677 ? 2.406 1.757 3.753 1.00 79.75 677 SER A C 1
ATOM 5059 O O . SER A 1 677 ? 3.600 1.716 4.060 1.00 79.75 677 SER A O 1
ATOM 5061 N N . LEU A 1 678 ? 1.907 0.987 2.784 1.00 63.91 678 LEU A N 1
ATOM 5062 C CA . LEU A 1 678 ? 2.717 -0.003 2.063 1.00 63.91 678 LEU A CA 1
ATOM 5063 C C . LEU A 1 678 ? 3.773 0.656 1.172 1.00 63.91 678 LEU A C 1
ATOM 5065 O O . LEU A 1 678 ? 4.935 0.264 1.192 1.00 63.91 678 LEU A O 1
ATOM 5069 N N . ASN A 1 679 ? 3.392 1.696 0.434 1.00 62.16 679 ASN A N 1
ATOM 5070 C CA . ASN A 1 679 ? 4.267 2.373 -0.526 1.00 62.16 679 ASN A CA 1
ATOM 5071 C C . ASN A 1 679 ? 4.514 3.852 -0.191 1.00 62.16 679 ASN A C 1
ATOM 5073 O O . ASN A 1 679 ? 5.358 4.485 -0.826 1.00 62.16 679 ASN A O 1
ATOM 5077 N N . GLY A 1 680 ? 3.809 4.396 0.804 1.00 72.88 680 GLY A N 1
ATOM 5078 C CA . GLY A 1 680 ? 3.876 5.799 1.189 1.00 72.88 680 GLY A CA 1
ATOM 5079 C C . GLY A 1 680 ? 3.227 6.764 0.196 1.00 72.88 680 GLY A C 1
ATOM 5080 O O . GLY A 1 680 ? 3.422 7.973 0.316 1.00 72.88 680 GLY A O 1
ATOM 5081 N N . ALA A 1 681 ? 2.462 6.261 -0.776 1.00 74.81 681 ALA A N 1
ATOM 5082 C CA . ALA A 1 681 ? 1.742 7.096 -1.723 1.00 74.81 681 ALA A CA 1
ATOM 5083 C C . ALA A 1 681 ? 0.591 7.827 -1.025 1.00 74.81 681 ALA A C 1
ATOM 5085 O O . ALA A 1 681 ? -0.201 7.229 -0.296 1.00 74.81 681 ALA A O 1
ATOM 5086 N N . LEU A 1 682 ? 0.490 9.129 -1.282 1.00 78.06 682 LEU A N 1
ATOM 5087 C CA . LEU A 1 682 ? -0.655 9.932 -0.870 1.00 78.06 682 LEU A CA 1
ATOM 5088 C C . LEU A 1 682 ? -1.900 9.466 -1.639 1.00 78.06 682 LEU A C 1
ATOM 5090 O O . LEU A 1 682 ? -1.834 9.256 -2.848 1.00 78.06 682 LEU A O 1
ATOM 5094 N N . GLN A 1 683 ? -3.028 9.309 -0.947 1.00 75.12 683 GLN A N 1
ATOM 5095 C CA . GLN A 1 683 ? -4.289 8.834 -1.529 1.00 75.12 683 GLN A CA 1
ATOM 5096 C C . GLN A 1 683 ? -5.230 10.019 -1.827 1.00 75.12 683 GLN A C 1
ATOM 5098 O O . GLN A 1 683 ? -5.883 10.497 -0.895 1.00 75.12 683 GLN A O 1
ATOM 5103 N N . PRO A 1 684 ? -5.355 10.499 -3.087 1.00 77.00 684 PRO A N 1
ATOM 5104 C CA . PRO A 1 684 ? -6.014 11.777 -3.377 1.00 77.00 684 PRO A CA 1
ATOM 5105 C C . PRO A 1 684 ? -7.465 11.847 -2.911 1.00 77.00 684 PRO A C 1
ATOM 5107 O O . PRO A 1 684 ? -7.841 12.799 -2.239 1.00 77.00 684 PRO A O 1
ATOM 5110 N N . ALA A 1 685 ? -8.264 10.811 -3.183 1.00 76.62 685 ALA A N 1
ATOM 5111 C CA . ALA A 1 685 ? -9.676 10.786 -2.800 1.00 76.62 685 ALA A CA 1
ATOM 5112 C C . ALA A 1 685 ? -9.878 10.859 -1.276 1.00 76.62 685 ALA A C 1
ATOM 5114 O O . ALA A 1 685 ? -10.721 11.609 -0.791 1.00 76.62 685 ALA A O 1
ATOM 5115 N N . ARG A 1 686 ? -9.073 10.118 -0.507 1.00 84.50 686 ARG A N 1
ATOM 5116 C CA . ARG A 1 686 ? -9.183 10.098 0.958 1.00 84.50 686 ARG A CA 1
ATOM 5117 C C . ARG A 1 686 ? -8.578 11.347 1.603 1.00 84.50 686 ARG A C 1
ATOM 5119 O O . ARG A 1 686 ? -9.084 11.834 2.606 1.00 84.50 686 ARG A O 1
ATOM 5126 N N . ILE A 1 687 ? -7.539 11.927 1.009 1.00 87.94 687 ILE A N 1
ATOM 5127 C CA . ILE A 1 687 ? -7.010 13.229 1.437 1.00 87.94 687 ILE A CA 1
ATOM 5128 C C . ILE A 1 687 ? -8.004 14.354 1.117 1.00 87.94 687 ILE A C 1
ATOM 5130 O O . ILE A 1 687 ? -8.166 15.262 1.927 1.00 87.94 687 ILE A O 1
ATOM 5134 N N . GLN A 1 688 ? -8.734 14.271 0.002 1.00 84.75 688 GLN A N 1
ATOM 5135 C CA . GLN A 1 688 ? -9.813 15.210 -0.304 1.00 84.75 688 GLN A CA 1
ATOM 5136 C C . GLN A 1 688 ? -10.947 15.126 0.727 1.00 84.75 688 GLN A C 1
ATOM 5138 O O . GLN A 1 688 ? -11.450 16.162 1.150 1.00 84.75 688 GLN A O 1
ATOM 5143 N N . ASN A 1 689 ? -11.280 13.926 1.216 1.00 88.62 689 ASN A N 1
ATOM 5144 C CA . ASN A 1 689 ? -12.223 13.772 2.329 1.00 88.62 689 ASN A CA 1
ATOM 5145 C C . ASN A 1 689 ? -11.754 14.544 3.580 1.00 88.62 689 ASN A C 1
ATOM 5147 O O . ASN A 1 689 ? -12.542 15.228 4.232 1.00 88.62 689 ASN A O 1
ATOM 5151 N N . ASN A 1 690 ? -10.445 14.533 3.872 1.00 92.69 690 ASN A N 1
ATOM 5152 C CA . ASN A 1 690 ? -9.885 15.353 4.949 1.00 92.69 690 ASN A CA 1
ATOM 5153 C C . ASN A 1 690 ? -9.981 16.866 4.681 1.00 92.69 690 ASN A C 1
ATOM 5155 O O . ASN A 1 690 ? -10.225 17.627 5.617 1.00 92.69 690 ASN A O 1
ATOM 5159 N N . VAL A 1 691 ? -9.822 17.313 3.430 1.00 92.50 691 VAL A N 1
ATOM 5160 C CA . VAL A 1 691 ? -10.033 18.720 3.044 1.00 92.50 691 VAL A CA 1
ATOM 5161 C C . VAL A 1 691 ? -11.480 19.135 3.296 1.00 92.50 691 VAL A C 1
ATOM 5163 O O . VAL A 1 691 ? -11.719 20.171 3.919 1.00 92.50 691 VAL A O 1
ATOM 5166 N N . ASP A 1 692 ? -12.440 18.314 2.878 1.00 90.62 692 ASP A N 1
ATOM 5167 C CA . ASP A 1 692 ? -13.867 18.589 3.056 1.00 90.62 692 ASP A CA 1
ATOM 5168 C C . ASP A 1 692 ? -14.237 18.646 4.545 1.00 90.62 692 ASP A C 1
ATOM 5170 O O . ASP A 1 692 ? -14.919 19.575 4.993 1.00 90.62 692 ASP A O 1
ATOM 5174 N N . TYR A 1 693 ? -13.697 17.721 5.341 1.00 93.19 693 TYR A N 1
ATOM 5175 C CA . TYR A 1 693 ? -13.765 17.772 6.798 1.00 93.19 693 TYR A CA 1
ATOM 5176 C C . TYR A 1 693 ? -13.158 19.059 7.368 1.00 93.19 693 TYR A C 1
ATOM 5178 O O . TYR A 1 693 ? -13.786 19.728 8.193 1.00 93.19 693 TYR A O 1
ATOM 5186 N N . ALA A 1 694 ? -11.960 19.449 6.926 1.00 92.88 694 ALA A N 1
ATOM 5187 C CA . ALA A 1 694 ? -11.282 20.642 7.419 1.00 92.88 694 ALA A CA 1
ATOM 5188 C C . ALA A 1 694 ? -12.091 21.917 7.130 1.00 92.88 694 ALA A C 1
ATOM 5190 O O . ALA A 1 694 ? -12.168 22.798 7.992 1.00 92.88 694 ALA A O 1
ATOM 5191 N N . VAL A 1 695 ? -12.748 21.997 5.969 1.00 93.31 695 VAL A N 1
ATOM 5192 C CA . VAL A 1 695 ? -13.684 23.081 5.632 1.00 93.31 695 VAL A CA 1
ATOM 5193 C C . VAL A 1 695 ? -14.920 23.036 6.529 1.00 93.31 695 VAL A C 1
ATOM 5195 O O . VAL A 1 695 ? -15.282 24.047 7.132 1.00 93.31 695 VAL A O 1
ATOM 5198 N N . GLY A 1 696 ? -15.542 21.864 6.683 1.00 90.44 696 GLY A N 1
ATOM 5199 C CA . GLY A 1 696 ? -16.717 21.680 7.542 1.00 90.44 696 GLY A CA 1
ATOM 5200 C C . GLY A 1 696 ? -16.467 22.073 9.003 1.00 90.44 696 GLY A C 1
ATOM 5201 O O . GLY A 1 696 ? -17.345 22.633 9.662 1.00 90.44 696 GLY A O 1
ATOM 5202 N N . ARG A 1 697 ? -15.243 21.855 9.496 1.00 89.50 697 ARG A N 1
ATOM 5203 C CA . ARG A 1 697 ? -14.801 22.221 10.850 1.00 89.50 697 ARG A CA 1
ATOM 5204 C C . ARG A 1 697 ? -14.286 23.657 10.982 1.00 89.50 697 ARG A C 1
ATOM 5206 O O . ARG A 1 697 ? -13.987 24.084 12.098 1.00 89.50 697 ARG A O 1
ATOM 5213 N N . GLY A 1 698 ? -14.164 24.403 9.883 1.00 89.44 698 GLY A N 1
ATOM 5214 C CA . GLY A 1 698 ? -13.570 25.744 9.872 1.00 89.44 698 GLY A CA 1
ATOM 5215 C C . GLY A 1 698 ? -12.071 25.762 10.194 1.00 89.44 698 GLY A C 1
ATOM 5216 O O . GLY A 1 698 ? -11.543 26.793 10.608 1.00 89.44 698 GLY A O 1
ATOM 5217 N N . ILE A 1 699 ? -11.389 24.623 10.035 1.00 89.50 699 ILE A N 1
ATOM 5218 C CA . ILE A 1 699 ? -9.922 24.522 10.068 1.00 89.50 699 ILE A CA 1
ATOM 5219 C C . ILE A 1 699 ? -9.350 25.201 8.818 1.00 89.50 699 ILE A C 1
ATOM 5221 O O . ILE A 1 699 ? -8.334 25.895 8.890 1.00 89.50 699 ILE A O 1
ATOM 5225 N N . LEU A 1 700 ? -10.049 25.028 7.695 1.00 91.06 700 LEU A N 1
ATOM 5226 C CA . LEU A 1 700 ? -9.758 25.616 6.399 1.00 91.06 700 LEU A CA 1
ATOM 5227 C C . LEU A 1 700 ? -10.934 26.509 5.968 1.00 91.06 700 LEU A C 1
ATOM 5229 O O . LEU A 1 700 ? -12.088 26.115 6.118 1.00 91.06 700 LEU A O 1
ATOM 5233 N N . GLU A 1 701 ? -10.667 27.721 5.470 1.00 90.12 701 GLU A N 1
ATOM 5234 C CA . GLU A 1 701 ? -11.740 28.641 5.048 1.00 90.12 701 GLU A CA 1
ATOM 5235 C C . GLU A 1 701 ? -12.411 28.212 3.733 1.00 90.12 701 GLU A C 1
ATOM 5237 O O . GLU A 1 701 ? -13.628 28.334 3.589 1.00 90.12 701 GLU A O 1
ATOM 5242 N N . GLU A 1 702 ? -11.627 27.700 2.782 1.00 90.06 702 GLU A N 1
ATOM 5243 C CA . GLU A 1 702 ? -12.075 27.272 1.453 1.00 90.06 702 GLU A CA 1
ATOM 5244 C C . GLU A 1 702 ? -11.332 25.997 1.038 1.00 90.06 702 GLU A C 1
ATOM 5246 O O . GLU A 1 702 ? -10.154 25.839 1.355 1.00 90.06 702 GLU A O 1
ATOM 5251 N N . ALA A 1 703 ? -12.009 25.090 0.327 1.00 88.44 703 ALA A N 1
ATOM 5252 C CA . ALA A 1 703 ? -11.395 23.851 -0.149 1.00 88.44 703 ALA A CA 1
ATOM 5253 C C . ALA A 1 703 ? -10.188 24.145 -1.059 1.00 88.44 703 ALA A C 1
ATOM 5255 O O . ALA A 1 703 ? -10.235 25.069 -1.872 1.00 88.44 703 ALA A O 1
ATOM 5256 N N . GLN A 1 704 ? -9.130 23.347 -0.913 1.00 85.25 704 GLN A N 1
ATOM 5257 C CA . GLN A 1 704 ? -7.921 23.396 -1.740 1.00 85.25 704 GLN A CA 1
ATOM 5258 C C . GLN A 1 704 ? -7.861 22.153 -2.627 1.00 85.25 704 GLN A C 1
ATOM 5260 O O . GLN A 1 704 ? -8.246 21.068 -2.182 1.00 85.25 704 GLN A O 1
ATOM 5265 N N . ASP A 1 705 ? -7.359 22.307 -3.851 1.00 82.62 705 ASP A N 1
ATOM 5266 C CA . ASP A 1 705 ? -7.126 21.178 -4.753 1.00 82.62 705 ASP A CA 1
ATOM 5267 C C . ASP A 1 705 ? -5.899 20.378 -4.288 1.00 82.62 705 ASP A C 1
ATOM 5269 O O . ASP A 1 705 ? -4.918 20.945 -3.803 1.00 82.62 705 ASP A O 1
ATOM 5273 N N . PHE A 1 706 ? -5.933 19.053 -4.457 1.00 76.81 706 PHE A N 1
ATOM 5274 C CA . PHE A 1 706 ? -4.892 18.129 -3.987 1.00 76.81 706 PHE A CA 1
ATOM 5275 C C . PHE A 1 706 ? -3.460 18.548 -4.376 1.00 76.81 706 PHE A C 1
ATOM 5277 O O . PHE A 1 706 ? -2.546 18.526 -3.548 1.00 76.81 706 PHE A O 1
ATOM 5284 N N . ASP A 1 707 ? -3.260 19.002 -5.613 1.00 79.69 707 ASP A N 1
ATOM 5285 C CA . ASP A 1 707 ? -1.943 19.403 -6.127 1.00 79.69 707 ASP A CA 1
ATOM 5286 C C . ASP A 1 707 ? -1.415 20.703 -5.480 1.00 79.69 707 ASP A C 1
ATOM 5288 O O . ASP A 1 707 ? -0.215 20.989 -5.504 1.00 79.69 707 ASP A O 1
ATOM 5292 N N . GLU A 1 708 ? -2.280 21.509 -4.852 1.00 84.62 708 GLU A N 1
ATOM 5293 C CA . GLU A 1 708 ? -1.880 22.771 -4.218 1.00 84.62 708 GLU A CA 1
ATOM 5294 C C . GLU A 1 708 ? -1.105 22.568 -2.915 1.00 84.62 708 GLU A C 1
ATOM 5296 O O . GLU A 1 708 ? -0.395 23.479 -2.468 1.00 84.62 708 GLU A O 1
ATOM 5301 N N . PHE A 1 709 ? -1.231 21.400 -2.287 1.00 88.88 709 PHE A N 1
ATOM 5302 C CA . PHE A 1 709 ? -0.657 21.104 -0.972 1.00 88.88 709 PHE A CA 1
ATOM 5303 C C . PHE A 1 709 ? 0.077 19.764 -0.908 1.00 88.88 709 PHE A C 1
ATOM 5305 O O . PHE A 1 709 ? 0.482 19.338 0.177 1.00 88.88 709 PHE A O 1
ATOM 5312 N N . THR A 1 710 ? 0.308 19.131 -2.056 1.00 85.38 710 THR A N 1
ATOM 5313 C CA . THR A 1 710 ? 1.090 17.901 -2.168 1.00 85.38 710 THR A CA 1
ATOM 5314 C C . THR A 1 710 ? 2.252 18.060 -3.145 1.00 85.38 710 THR A C 1
ATOM 5316 O O . THR A 1 710 ? 2.264 18.960 -3.986 1.00 85.38 710 THR A O 1
ATOM 5319 N N . VAL A 1 711 ? 3.272 17.217 -2.989 1.00 81.81 711 VAL A N 1
ATOM 5320 C CA . VAL A 1 711 ? 4.367 17.038 -3.950 1.00 81.81 711 VAL A CA 1
ATOM 5321 C C . VAL A 1 711 ? 4.699 15.551 -4.039 1.00 81.81 711 VAL A C 1
ATOM 5323 O O . VAL A 1 711 ? 4.714 14.868 -3.018 1.00 81.81 711 VAL A O 1
ATOM 5326 N N . SER A 1 712 ? 4.961 15.039 -5.242 1.00 70.88 712 SER A N 1
ATOM 5327 C CA . SER A 1 712 ? 5.473 13.675 -5.409 1.00 70.88 712 SER A CA 1
ATOM 5328 C C . SER A 1 712 ? 7.000 13.730 -5.464 1.00 70.88 712 SER A C 1
ATOM 5330 O O . SER A 1 712 ? 7.526 14.392 -6.362 1.00 70.88 712 SER A O 1
ATOM 5332 N N . PRO A 1 713 ? 7.704 13.103 -4.513 1.00 57.25 713 PRO A N 1
ATOM 5333 C CA . PRO A 1 713 ? 9.159 13.043 -4.518 1.00 57.25 713 PRO A CA 1
ATOM 5334 C C . PRO A 1 713 ? 9.723 11.961 -5.450 1.00 57.25 713 PRO A C 1
ATOM 5336 O O . PRO A 1 713 ? 8.965 11.044 -5.847 1.00 57.25 713 PRO A O 1
#

Sequence (713 aa):
MKARSWLYSLFAILLAFSLVATACGNDDDDPGVSDDPSAPSDEPSDEPSDEPGEAPSDEPGEAPSDEQADAPSDEPSDGPAEDAVVMEEIGPPEDTVVTVCDAPSFTQIYAKVMSNRGFAENRGFEIDFVACHSGPAQAAALVSGQVDIALNTPDNMLGIRNADFDVVMFAQAVDNHFFDIVVSNNFGEIDCPQGDWECAMAALNGTRVGVVARGAAAEQIARQLLDSAGFDPDDTTYIATGLAGTTLAALESDEVDWAITFEPGLSRAELDDIGYAPFRLRAGDGPTELDWPSAVIITARSYWDANPNTVLNYRAAILESMEWLRDPANRDAVLEELDAHLGLDPDVAEYVFDRNIGSMTVTAELDPVRIQNNVDYAVGRGILAEAQEFGEFAVGPGIDVILPAALVPETTTVSICQAPSFNGMIAHIAVEEGFLSDRGVTGEFVQCPSGPANAAALIAGDVQFVGNTPDNMLGIRNAGFDVVMFQQLVDKHFFDIVVSNNFGPIDCEQGDWQCAMQELEGTNVGVVARGAAAEQIARQLVDSAGLDPDGATYIATGLSGTTLAALSSGEVDWAITFEPGLSQAVVDDIGYAPFNLRAGDGPSELDWPSLVNTTSRQFAEENPNTVAIFARASRQAMDFMRNPANREEVLAYMRNFLSLEGAVAETVFDSNIGSLSLNGALQPARIQNNVDYAVGRGILEEAQDFDEFTVSP

Foldseek 3Di:
DDDDDDDPPPPPPPDDDDDDDDDDDDDDDDDDDDDDDDDDDDDDDDDDDDYDDDDDDDDDDDDDDDDDDDDDDDDDDDDDDPDDPDDPDLDQWPAQEFEEEDELAPLCLLVLLLQVVCLSVVSRHHYHYDYAFAQVSQLVCQQVVVGFKYKHFLLSVLLSVLVVFAKFFAFFWFQFAQWKKWFFCVLPDQPDAQLPLLSVLVSCFLFEEEEQDPPGPFLLQNCQSNVVSPHHSVSYHYDNQHALVSVLVCLQVVVGRMYGYGPPNQVCCVVVVGTDHSHTRRLVRTDPLQNARGITMMGGPVSCVVTVSNVVSVLVSSLVSLVLLPPPVCLVVQLVSSCVSNVDDSVSSVVNSLSGSLRTDNRRDHDQLRSQSSQVSSCVVVSHVDRDHNLSRYDDDPSPDHHPPLLQWPDLEFEEEDELFLLSCLLVCLQVVCLLVVSNHHYDYDYAQALVSLLVCQQVVVGFKYKFFLLSVLLSVQVPFAKFFAFFWFQFAQKAKWFFCVLPDQPDAQLPLLSVLVSCFLFEEEEQDPPHPFLLQQLQSNVVSVHHSVSYHYDNQTAQVSSLVCLQVVVGRMYTYGPPNQLCCVVVVGTHGSYTRRVVRTDPLPRARTITMMGGPVCCVSTVSSSVSSLSSSLVSLSLLLRPVCVVVSLVSCCVSVVDDDPSSVSSSVVGSSRTDNRRDHSQVRSQSSQVSSCVSVSHVDRDHNVSRYDHD

Solvent-accessible surface area (backbone atoms only — not comparable to full-atom values): 39933 Å² total; per-residue (Å²): 138,86,85,92,90,87,83,81,84,87,81,81,91,83,90,84,88,82,88,86,82,89,87,89,83,90,82,91,86,90,90,84,90,86,84,89,88,87,86,87,86,84,89,89,88,85,91,88,89,83,90,88,87,86,87,87,87,86,88,90,86,82,87,89,82,89,82,93,79,84,84,82,90,78,81,85,80,90,69,83,93,75,80,84,79,73,78,80,70,80,53,76,32,72,49,53,64,45,31,30,50,39,49,84,37,66,89,44,48,44,61,52,43,14,51,79,71,38,44,32,53,77,54,54,24,45,73,45,78,42,88,26,89,43,65,66,44,30,49,50,33,44,76,70,65,73,21,58,36,32,69,36,38,56,52,60,51,44,33,44,42,60,70,76,41,69,53,27,35,58,27,31,50,21,54,29,40,59,58,34,54,37,37,12,55,82,66,50,88,73,98,49,62,80,49,42,42,51,56,48,36,63,73,52,61,58,40,34,34,27,14,47,37,86,89,31,68,41,40,53,50,55,35,47,51,28,43,76,53,74,40,70,49,82,58,36,44,82,40,64,37,42,54,37,74,46,37,48,50,30,26,69,68,65,71,22,40,27,30,36,44,32,48,64,31,56,56,45,25,49,77,69,70,38,22,48,58,64,37,40,43,52,79,68,36,67,64,75,79,67,54,30,47,38,24,29,33,33,33,42,45,71,50,48,77,72,25,48,35,27,54,51,45,49,56,53,24,47,47,55,22,43,50,52,67,65,38,73,92,37,45,72,61,47,40,54,51,39,22,75,62,66,71,38,58,67,73,56,26,48,54,50,44,72,74,42,60,82,31,40,41,88,76,40,60,71,56,67,67,32,47,48,44,39,39,55,40,25,34,76,71,64,48,19,91,63,80,70,61,67,73,81,37,41,45,48,68,61,64,51,98,42,56,70,75,70,57,66,41,70,49,50,64,44,32,32,30,45,49,88,31,70,75,34,42,30,60,51,44,12,46,74,74,32,49,30,50,81,48,57,26,43,72,41,83,47,91,32,89,42,68,66,45,43,50,50,34,49,76,71,61,72,24,55,38,33,61,39,38,55,58,52,50,45,33,44,40,59,73,72,43,70,50,24,39,53,30,29,49,22,58,31,51,55,57,39,57,37,36,12,55,76,68,50,89,74,97,53,61,82,46,40,42,50,56,49,39,61,76,52,60,57,40,32,34,29,14,44,37,84,89,30,57,39,39,54,51,52,34,48,51,30,40,74,50,74,44,65,48,81,55,36,46,82,40,64,36,41,54,41,74,48,36,51,51,30,24,66,70,58,73,16,41,28,31,32,42,35,49,58,35,54,48,41,27,47,75,70,69,37,22,46,57,63,37,43,47,61,80,66,36,67,65,76,67,69,54,27,50,30,26,26,37,32,31,43,45,67,54,48,74,73,21,45,41,34,49,31,45,51,51,51,14,38,42,52,23,45,52,47,62,63,34,76,92,37,42,71,56,49,49,47,48,37,32,73,71,66,71,32,59,68,71,51,37,52,48,44,45,70,75,42,57,88,30,49,38,89,79,24,69,72,54,66,73,34,48,47,36,41,40,54,42,24,34,76,69,64,48,19,92,63,82,75,62,69,76,81,41,42,50,86,96

Radius of gyration: 30.95 Å; Cα contacts (8 Å, |Δi|>4): 1281; chains: 1; bounding box: 67×101×116 Å